Protein AF-A0A7Y4U8U6-F1 (afdb_monomer_lite)

Radius of gyration: 32.6 Å; chains: 1; bounding box: 96×76×87 Å

Sequence (491 aa):
QDPDRLPAEDYCRNRKKKLMEELLTRFGTLLQTTQEARGALRFVTHDEPARFAATVNDCLAAFTPWQTDCHVPEKFSPLETTLPAFSVERADSDAAHAVEIKRYHALLHPDCLARLLRALGYAPAAERLDIPRFYSAASNDKGDTDNDYPAESVSLTDRERAELLDYLHDREQRRKQTKATQLRFVAHGHELARLDLGQTAPVRFALREYAEFLEIRTATDDLLLATHQLRYDDEDRLLPEEAVIVLPNGDRLAFTTSPANTITVADAAPTAQSSWRQWFDWSVWFEAPRWQPVFALALLLLLAASFFYWLAQRTAPPRREIVYTASPTPTPQPSPTAAVTPTSPPKSSATPLISDDVIATNLRTRASDETASLTRGERADAVTLLAARKLYLDLSADAFTQSLRTQLVERLNTFTLTANPDEADIALKVNATSVAPNRLTLIARIVDANGKVIWPLTPRVSGRKYEGPTDKTLDQFSRELARDVQQLKQK

Secondary structure (DSSP, 8-state):
--GGGPPPHHHHHHHHHHHHHHHHHHHGGGB-EEEPTTS-EEEPBPS-GGGGHHHHHHHHHHHSPTT----S-TT--TTT---GGG---S--HHHHHHHHHHHHHHHHSHHHHHHHHHHTTPPPGGGG---BPB--TT----------------PPPHHHHHHHHHHHHHHHHHHHH---SEEEEEETTEEEEEEETT--PPEEEEPPTT--EEEEEETTT--EEEEEEPPB-TTSPBPP-EEEEE-TTS-EEEEEEETTTEEEEEE----TTSHHHHHT-THHHHT-TTSHHHHHHHHHHHHHHHHHHHHHHHTSPPPP----PPPPPPP---------------------------EEEEEE--TT-------S-S------TTT--EEEEEES-GGGHHHHHHHHHHH-TTSEEES-GGG-SEEEEEEEEEEETTEEEEEEEEEETTS-EEES-STTEEEEEEEEEHHHHHHHHHHHHHHHHHHHHH-

Foldseek 3Di:
DPPLPPFDPVVVVVVVVVVVVVVCVVQPPQWDWDQDPVRDIDTDFDPQLLVCVVVLLVVLQVPQDPPADLQADQPDAPVPDDRVLLDDPDPDPVSNVSNVSNVSNLCSNQSSVQSVCVNVVHDRCSVVDTHHGTDDPPPPDPDDDDPPDPPDPPDQDPVNVVVVVVVVVVLVVCQLPDPAQKKFKDFPNHTFDMDGVVDQDKDKGADDQPRQKIFIAGPPPRRTFDIDGFDADPVSFTDFDWDWDQGSPRWIWTWTQDRRNMIIIGGPDVPVPCPVPVVPPVVVVPPPVPCVVVVVVVVVVVVVVVVVVVVVVVPDDDDDDDDDDDDDDDDDDDDDDDDDDDDDDDDDDPPPPPVQDKDKDFAFADPGDLDDDDDDDDDDDFAAPLNWAEEEEAEDDDPCVVVLVVLLVVLVVRHDYDPDPVPGQKYWHWYWDAPDVQKIKIKIFIAGPSRHTNPPVDPRGRTMIMIHGPVNRSVVVSVVVSVSNVVVVVD

Structure (mmCIF, N/CA/C/O backbone):
data_AF-A0A7Y4U8U6-F1
#
_entry.id   AF-A0A7Y4U8U6-F1
#
loop_
_atom_site.group_PDB
_atom_site.id
_atom_site.type_symbol
_atom_site.label_atom_id
_atom_site.label_alt_id
_atom_site.label_comp_id
_atom_site.label_asym_id
_atom_site.label_entity_id
_atom_site.label_seq_id
_atom_site.pdbx_PDB_ins_code
_atom_site.Cartn_x
_atom_site.Cartn_y
_atom_site.Cartn_z
_atom_site.occupancy
_atom_site.B_iso_or_equiv
_atom_site.auth_seq_id
_atom_site.auth_comp_id
_atom_site.auth_asym_id
_atom_site.auth_atom_id
_atom_site.pdbx_PDB_model_num
ATOM 1 N N . GLN A 1 1 ? 4.789 11.327 -15.172 1.00 55.25 1 GLN A N 1
ATOM 2 C CA . GLN A 1 1 ? 6.064 11.834 -15.718 1.00 55.25 1 GLN A CA 1
ATOM 3 C C . GLN A 1 1 ? 6.498 13.004 -14.854 1.00 55.25 1 GLN A C 1
ATOM 5 O O . GLN A 1 1 ? 6.404 14.146 -15.272 1.00 55.25 1 GLN A O 1
ATOM 10 N N . ASP A 1 2 ? 6.886 12.710 -13.621 1.00 58.62 2 ASP A N 1
ATOM 11 C CA . ASP A 1 2 ? 7.429 13.713 -12.714 1.00 58.62 2 ASP A CA 1
ATOM 12 C C . ASP A 1 2 ? 8.926 13.392 -12.599 1.00 58.62 2 ASP A C 1
ATOM 14 O O . ASP A 1 2 ? 9.260 12.371 -11.989 1.00 58.62 2 ASP A O 1
ATOM 18 N N . PRO A 1 3 ? 9.808 14.117 -13.317 1.00 57.09 3 PRO A N 1
ATOM 19 C CA . PRO A 1 3 ? 11.238 13.810 -13.349 1.00 57.09 3 PRO A CA 1
ATOM 20 C C . PRO A 1 3 ? 11.869 13.912 -11.958 1.00 57.09 3 PRO A C 1
ATOM 22 O O . PRO A 1 3 ? 12.812 13.176 -11.671 1.00 57.09 3 PRO A O 1
ATOM 25 N N . ASP A 1 4 ? 11.286 14.728 -11.079 1.00 57.38 4 ASP A N 1
ATOM 26 C CA . ASP A 1 4 ? 11.725 14.902 -9.695 1.00 57.38 4 ASP A CA 1
ATOM 27 C C . ASP A 1 4 ? 11.280 13.735 -8.795 1.00 57.38 4 ASP A C 1
ATOM 29 O O . ASP A 1 4 ? 11.751 13.590 -7.668 1.00 57.38 4 ASP A O 1
ATOM 33 N N . ARG A 1 5 ? 10.413 12.849 -9.307 1.00 62.91 5 ARG A N 1
ATOM 34 C CA . ARG A 1 5 ? 9.894 11.660 -8.615 1.00 62.91 5 ARG A CA 1
ATOM 35 C C . ARG A 1 5 ? 10.480 10.348 -9.140 1.00 62.91 5 ARG A C 1
ATOM 37 O O . ARG A 1 5 ? 9.938 9.279 -8.855 1.00 62.91 5 ARG A O 1
ATOM 44 N N . LEU A 1 6 ? 11.555 10.390 -9.932 1.00 65.94 6 LEU A N 1
ATOM 45 C CA . LEU A 1 6 ? 12.243 9.167 -10.347 1.00 65.94 6 LEU A CA 1
ATOM 46 C C . LEU A 1 6 ? 12.869 8.502 -9.112 1.00 65.94 6 LEU A C 1
ATOM 48 O O . LEU A 1 6 ? 13.748 9.097 -8.487 1.00 65.94 6 LEU A O 1
ATOM 52 N N . PRO A 1 7 ? 12.450 7.276 -8.744 1.00 74.31 7 PRO A N 1
ATOM 53 C CA . PRO A 1 7 ? 13.079 6.586 -7.635 1.00 74.31 7 PRO A CA 1
ATOM 54 C C . PRO A 1 7 ? 14.560 6.373 -7.948 1.00 74.31 7 PRO A C 1
ATOM 56 O O . PRO A 1 7 ? 14.917 6.034 -9.080 1.00 74.31 7 PRO A O 1
ATOM 59 N N . ALA A 1 8 ? 15.419 6.521 -6.938 1.00 78.50 8 ALA A N 1
ATOM 60 C CA . ALA A 1 8 ? 16.832 6.183 -7.070 1.00 78.50 8 ALA A CA 1
ATOM 61 C C . ALA A 1 8 ? 16.996 4.748 -7.608 1.00 78.50 8 ALA A C 1
ATOM 63 O O . ALA A 1 8 ? 16.204 3.859 -7.290 1.00 78.50 8 ALA A O 1
ATOM 64 N N . GLU A 1 9 ? 18.047 4.482 -8.388 1.00 79.25 9 GLU A N 1
ATOM 65 C CA . GLU A 1 9 ? 18.273 3.147 -8.968 1.00 79.25 9 GLU A CA 1
ATOM 66 C C . GLU A 1 9 ? 18.293 2.044 -7.889 1.00 79.25 9 GLU A C 1
ATOM 68 O O . GLU A 1 9 ? 17.735 0.957 -8.071 1.00 79.25 9 GLU A O 1
ATOM 73 N N . ASP A 1 10 ? 18.859 2.357 -6.722 1.00 74.38 10 ASP A N 1
ATOM 74 C CA . ASP A 1 10 ? 18.882 1.472 -5.558 1.00 74.38 10 ASP A CA 1
ATOM 75 C C . ASP A 1 10 ? 17.481 1.151 -5.023 1.00 74.38 10 ASP A C 1
ATOM 77 O O . ASP A 1 10 ? 17.243 0.030 -4.569 1.00 74.38 10 ASP A O 1
ATOM 81 N N . TYR A 1 11 ? 16.527 2.084 -5.101 1.00 79.62 11 TYR A N 1
ATOM 82 C CA . TYR A 1 11 ? 15.133 1.819 -4.742 1.00 79.62 11 TYR A CA 1
ATOM 83 C C . TYR A 1 11 ? 14.537 0.755 -5.668 1.00 79.62 11 TYR A C 1
ATOM 85 O O . TYR A 1 11 ? 14.015 -0.252 -5.187 1.00 79.62 11 TYR A O 1
ATOM 93 N N . CYS A 1 12 ? 14.685 0.919 -6.986 1.00 79.06 12 CYS A N 1
ATOM 94 C CA . CYS A 1 12 ? 14.179 -0.037 -7.974 1.00 79.06 12 CYS A CA 1
ATOM 95 C C . CYS A 1 12 ? 14.802 -1.430 -7.788 1.00 79.06 12 CYS A C 1
ATOM 97 O O . CYS A 1 12 ? 14.097 -2.441 -7.815 1.00 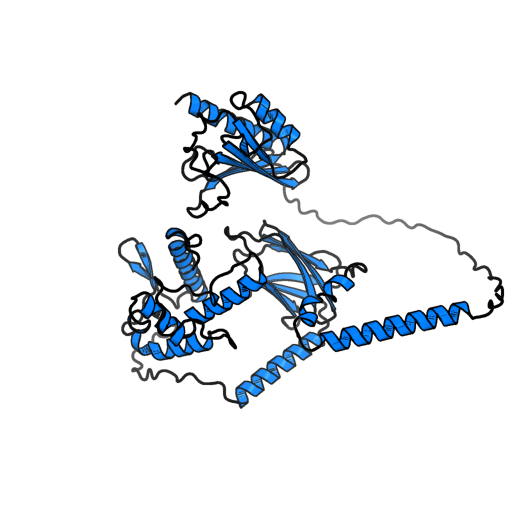79.06 12 CYS A O 1
ATOM 99 N N . ARG A 1 13 ? 16.116 -1.496 -7.530 1.00 81.25 13 ARG A N 1
ATOM 100 C CA . ARG A 1 13 ? 16.825 -2.754 -7.241 1.00 81.25 13 ARG A CA 1
ATOM 101 C C . ARG A 1 13 ? 16.319 -3.417 -5.960 1.00 81.25 13 ARG A C 1
ATOM 103 O O . ARG A 1 13 ? 16.053 -4.619 -5.962 1.00 81.25 13 ARG A O 1
ATOM 110 N N . ASN A 1 14 ? 16.141 -2.646 -4.888 1.00 78.88 14 ASN A N 1
ATOM 111 C CA . ASN A 1 14 ? 15.627 -3.155 -3.617 1.00 78.88 14 ASN A CA 1
ATOM 112 C C . ASN A 1 14 ? 14.173 -3.626 -3.732 1.00 78.88 14 ASN A C 1
ATOM 114 O O . ASN A 1 14 ? 13.843 -4.688 -3.210 1.00 78.88 14 ASN A O 1
ATOM 118 N N . ARG A 1 15 ? 13.312 -2.893 -4.451 1.00 85.25 15 ARG A N 1
ATOM 119 C CA . ARG A 1 15 ? 11.916 -3.298 -4.652 1.00 85.25 15 ARG A CA 1
ATOM 120 C C . ARG A 1 15 ? 11.816 -4.555 -5.512 1.00 85.25 15 ARG A C 1
ATOM 122 O O . ARG A 1 15 ? 11.056 -5.449 -5.158 1.00 85.25 15 ARG A O 1
ATOM 129 N N . LYS A 1 16 ? 12.636 -4.682 -6.564 1.00 88.25 16 LYS A N 1
ATOM 130 C CA . LYS A 1 16 ? 12.755 -5.929 -7.340 1.00 88.25 16 LYS A CA 1
ATOM 131 C C . LYS A 1 16 ? 13.181 -7.100 -6.451 1.00 88.25 16 LYS A C 1
ATOM 133 O O . LYS A 1 16 ? 12.588 -8.168 -6.540 1.00 88.25 16 LYS A O 1
ATOM 138 N N . LYS A 1 17 ? 14.185 -6.904 -5.589 1.00 88.12 17 LYS A N 1
ATOM 139 C CA . LYS A 1 17 ? 14.638 -7.934 -4.644 1.00 88.12 17 LYS A CA 1
ATOM 140 C C . LYS A 1 17 ? 13.516 -8.353 -3.682 1.00 88.12 17 LYS A C 1
ATOM 142 O O . LYS A 1 17 ? 13.257 -9.545 -3.571 1.00 88.12 17 LYS A O 1
ATOM 147 N N . LYS A 1 18 ? 12.826 -7.390 -3.060 1.00 87.12 18 LYS A N 1
ATOM 148 C CA . LYS A 1 18 ? 11.694 -7.637 -2.147 1.00 87.12 18 LYS A CA 1
ATOM 149 C C . LYS A 1 18 ? 10.566 -8.402 -2.852 1.00 87.12 18 LYS A C 1
ATOM 151 O O . LYS A 1 18 ? 10.117 -9.418 -2.342 1.00 87.12 18 LYS A O 1
ATOM 156 N N . LEU A 1 19 ? 10.208 -8.005 -4.077 1.00 88.94 19 LEU A N 1
ATOM 157 C CA . LEU A 1 19 ? 9.218 -8.721 -4.890 1.00 88.94 19 LEU A CA 1
ATOM 158 C C . LEU A 1 19 ? 9.637 -10.175 -5.167 1.00 88.94 19 LEU A C 1
ATOM 160 O O . LEU A 1 19 ? 8.817 -11.084 -5.092 1.00 88.94 19 LEU A O 1
ATOM 164 N N . MET A 1 20 ? 10.914 -10.421 -5.472 1.00 93.44 20 MET A N 1
ATOM 165 C CA . MET A 1 20 ? 11.409 -11.789 -5.658 1.00 93.44 20 MET A CA 1
ATOM 166 C C . MET A 1 20 ? 11.319 -12.623 -4.373 1.00 93.44 20 MET A C 1
ATOM 168 O O . MET A 1 20 ? 10.937 -13.788 -4.440 1.00 93.44 20 MET A O 1
ATOM 172 N N . GLU A 1 21 ? 11.645 -12.044 -3.215 1.00 90.06 21 GLU A N 1
ATOM 173 C CA . GLU A 1 21 ? 11.523 -12.703 -1.906 1.00 90.06 21 GLU A CA 1
ATOM 174 C C . GLU A 1 21 ? 10.059 -13.019 -1.560 1.00 90.06 21 GLU A C 1
ATOM 176 O O . GLU A 1 21 ? 9.760 -14.124 -1.105 1.00 90.06 21 GLU A O 1
ATOM 181 N N . GLU A 1 22 ? 9.135 -12.095 -1.837 1.00 87.44 22 GLU A N 1
ATOM 182 C CA . GLU A 1 22 ? 7.688 -12.282 -1.666 1.00 87.44 22 GLU A CA 1
ATOM 183 C C . GLU A 1 22 ? 7.164 -13.423 -2.555 1.00 87.44 22 GLU A C 1
ATOM 185 O O . GLU A 1 22 ? 6.436 -14.299 -2.081 1.00 87.44 22 GLU A O 1
ATOM 190 N N . LEU A 1 23 ? 7.587 -13.476 -3.823 1.00 91.88 23 LEU A N 1
ATOM 191 C CA . LEU A 1 23 ? 7.226 -14.555 -4.748 1.00 91.88 23 LEU A CA 1
ATOM 192 C C . LEU A 1 23 ? 7.789 -15.911 -4.300 1.00 91.88 23 LEU A C 1
ATOM 194 O O . LEU A 1 23 ? 7.057 -16.900 -4.293 1.00 91.88 23 LEU A O 1
ATOM 198 N N . LEU A 1 24 ? 9.054 -15.972 -3.876 1.00 92.62 24 LEU A N 1
ATOM 199 C CA . LEU A 1 24 ? 9.652 -17.201 -3.340 1.00 92.62 24 LEU A CA 1
ATOM 200 C C . LEU A 1 24 ? 8.964 -17.665 -2.057 1.00 92.62 24 LEU A C 1
ATOM 202 O O . LEU A 1 24 ? 8.748 -18.857 -1.874 1.00 92.62 24 LEU A O 1
ATOM 206 N N . THR A 1 25 ? 8.577 -16.733 -1.190 1.00 90.00 25 THR A N 1
ATOM 207 C CA . THR A 1 25 ? 7.836 -17.048 0.037 1.00 90.00 25 THR A CA 1
ATOM 208 C C . THR A 1 25 ? 6.454 -17.608 -0.291 1.00 90.00 25 THR A C 1
ATOM 210 O O . THR A 1 25 ? 6.035 -18.603 0.296 1.00 90.00 25 THR A O 1
ATOM 213 N N . ARG A 1 26 ? 5.753 -16.998 -1.255 1.00 89.06 26 ARG A N 1
ATOM 214 C CA . ARG A 1 26 ? 4.395 -17.392 -1.648 1.00 89.06 26 ARG A CA 1
ATOM 215 C C . ARG A 1 26 ? 4.349 -18.742 -2.357 1.00 89.06 26 ARG A C 1
ATOM 217 O O . ARG A 1 26 ? 3.467 -19.545 -2.071 1.00 89.06 26 ARG A O 1
ATOM 224 N N . PHE A 1 27 ? 5.253 -18.969 -3.305 1.00 90.69 27 PHE A N 1
ATOM 225 C CA . PHE A 1 27 ? 5.240 -20.166 -4.151 1.00 90.69 27 PHE A CA 1
ATOM 226 C C . PHE A 1 27 ? 6.188 -21.264 -3.655 1.00 90.69 27 PHE A C 1
ATOM 228 O O . PHE A 1 27 ? 6.123 -22.395 -4.136 1.00 90.69 27 PHE A O 1
ATOM 235 N N . GLY A 1 28 ? 7.032 -20.967 -2.666 1.00 92.06 28 GLY A N 1
ATOM 236 C CA . GLY A 1 28 ? 7.903 -21.931 -2.009 1.00 92.06 28 GLY A CA 1
ATOM 237 C C . GLY A 1 28 ? 8.799 -22.668 -2.999 1.00 92.06 28 GLY A C 1
ATOM 238 O O . GLY A 1 28 ? 9.486 -22.067 -3.821 1.00 92.06 28 GLY A O 1
ATOM 239 N N . THR A 1 29 ? 8.762 -23.998 -2.933 1.00 91.94 29 THR A N 1
ATOM 240 C CA . THR A 1 29 ? 9.569 -24.890 -3.777 1.00 91.94 29 THR A CA 1
ATOM 241 C C . THR A 1 29 ? 9.103 -24.968 -5.229 1.00 91.94 29 THR A C 1
ATOM 243 O O . THR A 1 29 ? 9.791 -25.587 -6.039 1.00 91.94 29 THR A O 1
ATOM 246 N N . LEU A 1 30 ? 7.965 -24.351 -5.573 1.00 92.94 30 LEU A N 1
ATOM 247 C CA . LEU A 1 30 ? 7.482 -24.323 -6.951 1.00 92.94 30 LEU A CA 1
ATOM 248 C C . LEU A 1 30 ? 8.332 -23.410 -7.835 1.00 92.94 30 LEU A C 1
ATOM 250 O O . LEU A 1 30 ? 8.375 -23.621 -9.040 1.00 92.94 30 LEU A O 1
ATOM 254 N N . LEU A 1 31 ? 9.015 -22.416 -7.266 1.00 95.56 31 LEU A N 1
ATOM 255 C CA . LEU A 1 31 ? 9.917 -21.537 -8.003 1.00 95.56 31 LEU A CA 1
ATOM 256 C C . LEU A 1 31 ? 11.370 -21.876 -7.683 1.00 95.56 31 LEU A C 1
ATOM 258 O O . LEU A 1 31 ? 11.738 -22.121 -6.536 1.00 95.56 31 LEU A O 1
ATOM 262 N N . GLN A 1 32 ? 12.215 -21.830 -8.707 1.00 95.00 32 GLN A N 1
ATOM 263 C CA . GLN A 1 32 ? 13.660 -21.963 -8.561 1.00 95.00 32 GLN A CA 1
ATOM 264 C C . GLN A 1 32 ? 14.352 -20.671 -8.974 1.00 95.00 32 GLN A C 1
ATOM 266 O O . GLN A 1 32 ? 13.882 -19.949 -9.858 1.00 95.00 32 GLN A O 1
ATOM 271 N N . THR A 1 33 ? 15.488 -20.390 -8.339 1.00 96.56 33 THR A N 1
ATOM 272 C CA . THR A 1 33 ? 16.353 -19.274 -8.716 1.00 96.56 33 THR A CA 1
ATOM 273 C C . THR A 1 33 ? 17.731 -19.747 -9.130 1.00 96.56 33 THR A C 1
ATOM 275 O O . THR A 1 33 ? 18.243 -20.754 -8.644 1.00 96.56 33 THR A O 1
ATOM 278 N N . THR A 1 34 ? 18.341 -18.990 -10.030 1.00 96.31 34 THR A N 1
ATOM 279 C CA . THR A 1 34 ? 19.748 -19.094 -10.396 1.00 96.31 34 THR A CA 1
ATOM 280 C C . THR A 1 34 ? 20.456 -17.811 -9.997 1.00 96.31 34 THR A C 1
ATOM 282 O O . THR A 1 34 ? 19.878 -16.721 -9.986 1.00 96.31 34 THR A O 1
ATOM 285 N N . GLN A 1 35 ? 21.725 -17.945 -9.627 1.00 95.38 35 GLN A N 1
ATOM 286 C CA . GLN A 1 35 ? 22.580 -16.807 -9.332 1.00 95.38 35 GLN A CA 1
ATOM 287 C C . GLN A 1 35 ? 23.427 -16.494 -10.568 1.00 95.38 35 GLN A C 1
ATOM 289 O O . GLN A 1 35 ? 24.235 -17.314 -10.998 1.00 95.38 35 GLN A O 1
ATOM 294 N N . GLU A 1 36 ? 23.236 -15.315 -11.153 1.00 92.19 36 GLU A N 1
ATOM 295 C CA . GLU A 1 36 ? 24.021 -14.854 -12.297 1.00 92.19 36 GLU A CA 1
ATOM 296 C C . GLU A 1 36 ? 25.408 -14.341 -11.881 1.00 92.19 36 GLU A C 1
ATOM 298 O O . GLU A 1 36 ? 25.703 -14.101 -10.702 1.00 92.19 36 GLU A O 1
ATOM 303 N N . ALA A 1 37 ? 26.264 -14.095 -12.880 1.00 82.00 37 ALA A N 1
ATOM 304 C CA . ALA A 1 37 ? 27.509 -13.364 -12.689 1.00 82.00 37 ALA A CA 1
ATOM 305 C C . ALA A 1 37 ? 27.222 -12.026 -11.978 1.00 82.00 37 ALA A C 1
ATOM 307 O O . ALA A 1 37 ? 26.373 -11.255 -12.420 1.00 82.00 37 ALA A O 1
ATOM 308 N N . ARG A 1 38 ? 27.957 -11.748 -10.889 1.00 87.56 38 ARG A N 1
ATOM 309 C CA . ARG A 1 38 ? 27.750 -10.638 -9.921 1.00 87.56 38 ARG A CA 1
ATOM 310 C C . ARG A 1 38 ? 26.724 -10.897 -8.812 1.00 87.56 38 ARG A C 1
ATOM 312 O O . ARG A 1 38 ? 26.396 -9.977 -8.069 1.00 87.56 38 ARG A O 1
ATOM 319 N N . GLY A 1 39 ? 26.258 -12.132 -8.651 1.00 87.19 39 GLY A N 1
ATOM 320 C CA . GLY A 1 39 ? 25.482 -12.539 -7.481 1.00 87.19 39 GLY A CA 1
ATOM 321 C C . GLY A 1 39 ? 23.999 -12.164 -7.527 1.00 87.19 39 GLY A C 1
ATOM 322 O O . GLY A 1 39 ? 23.311 -12.343 -6.523 1.00 87.19 39 GLY A O 1
ATOM 323 N N . ALA A 1 40 ? 23.506 -11.657 -8.661 1.00 87.25 40 ALA A N 1
ATOM 324 C CA . ALA A 1 40 ? 22.099 -11.320 -8.842 1.00 87.25 40 ALA A CA 1
ATOM 325 C C . ALA A 1 40 ? 21.255 -12.597 -8.952 1.00 87.25 40 ALA A C 1
ATOM 327 O O . ALA A 1 40 ? 21.557 -13.470 -9.763 1.00 87.25 40 ALA A O 1
ATOM 328 N N . LEU A 1 41 ? 20.197 -12.696 -8.148 1.00 92.44 41 LEU A N 1
ATOM 329 C CA . LEU A 1 41 ? 19.231 -13.787 -8.247 1.00 92.44 41 LEU A CA 1
ATOM 330 C C . LEU A 1 41 ? 18.264 -13.517 -9.404 1.00 92.44 41 LEU A C 1
ATOM 332 O O . LEU A 1 41 ? 17.753 -12.403 -9.544 1.00 92.44 41 LEU A O 1
ATOM 336 N N . ARG A 1 42 ? 17.983 -14.544 -10.205 1.00 94.50 42 ARG A N 1
ATOM 337 C CA . ARG A 1 42 ? 16.906 -14.566 -11.203 1.00 94.50 42 ARG A CA 1
ATOM 338 C C . ARG A 1 42 ? 16.088 -15.834 -11.059 1.00 94.50 42 ARG A C 1
ATOM 340 O O . ARG A 1 42 ? 16.591 -16.827 -10.549 1.00 94.50 42 ARG A O 1
ATOM 347 N N . PHE A 1 43 ? 14.835 -15.802 -11.497 1.00 96.38 43 PHE A N 1
ATOM 348 C CA . PHE A 1 43 ? 14.059 -17.029 -11.634 1.00 96.38 43 PHE A CA 1
ATOM 349 C C . PHE A 1 43 ? 14.584 -17.849 -12.809 1.00 96.38 43 PHE A C 1
ATOM 351 O O . PHE A 1 43 ? 15.003 -17.281 -13.816 1.00 96.38 43 PHE A O 1
ATOM 358 N N . VAL A 1 44 ? 14.539 -19.174 -12.684 1.00 96.19 44 VAL A N 1
ATOM 359 C CA . VAL A 1 44 ? 14.689 -20.049 -13.850 1.00 96.19 44 VAL A CA 1
ATOM 360 C C . VAL A 1 44 ? 13.474 -19.832 -14.744 1.00 96.19 44 VAL A C 1
ATOM 362 O O . VAL A 1 44 ? 12.343 -19.951 -14.274 1.00 96.19 44 VAL A O 1
ATOM 365 N N . THR A 1 45 ? 13.697 -19.475 -16.004 1.00 95.81 45 THR A N 1
ATOM 366 C CA . THR A 1 45 ? 12.636 -19.195 -16.975 1.00 95.81 45 THR A CA 1
ATOM 367 C C . THR A 1 45 ? 12.405 -20.379 -17.913 1.00 95.81 45 THR A C 1
ATOM 369 O O . THR A 1 45 ? 13.182 -21.334 -17.938 1.00 95.81 45 THR A O 1
ATOM 372 N N . HIS A 1 46 ? 11.299 -20.351 -18.656 1.00 94.19 46 HIS A N 1
ATOM 373 C CA . HIS A 1 46 ? 11.077 -21.271 -19.775 1.00 94.19 46 HIS A CA 1
ATOM 374 C C . HIS A 1 46 ? 12.032 -20.974 -20.945 1.00 94.19 46 HIS A C 1
ATOM 376 O O . HIS A 1 46 ? 12.351 -19.812 -21.183 1.00 94.19 46 HIS A O 1
ATOM 382 N N . ASP A 1 47 ? 12.422 -22.007 -21.702 1.00 93.00 47 ASP A N 1
ATOM 383 C CA . ASP A 1 47 ? 13.312 -21.869 -22.870 1.00 93.00 47 ASP A CA 1
ATOM 384 C C . ASP A 1 47 ? 12.634 -21.137 -24.045 1.00 93.00 47 ASP A C 1
ATOM 386 O O . ASP A 1 47 ? 13.279 -20.405 -24.792 1.00 93.00 47 ASP A O 1
ATOM 390 N N . GLU A 1 48 ? 11.311 -21.285 -24.173 1.00 92.12 48 GLU A N 1
ATOM 391 C CA . GLU A 1 48 ? 10.494 -20.662 -25.220 1.00 92.12 48 GLU A CA 1
ATOM 392 C C . GLU A 1 48 ? 9.378 -19.793 -24.611 1.00 92.12 48 GLU A C 1
ATOM 394 O O . GLU A 1 48 ? 8.192 -20.117 -24.721 1.00 92.12 48 GLU A O 1
ATOM 399 N N . PRO A 1 49 ? 9.706 -18.675 -23.941 1.00 92.00 49 PRO A N 1
ATOM 400 C CA . PRO A 1 49 ? 8.705 -17.874 -23.240 1.00 92.00 49 PRO A CA 1
ATOM 401 C C . PRO A 1 49 ? 7.697 -17.221 -24.199 1.00 92.00 49 PRO A C 1
ATOM 403 O O . PRO A 1 49 ? 6.549 -16.985 -23.824 1.00 92.00 49 PRO A O 1
ATOM 406 N N . ALA A 1 50 ? 8.087 -16.993 -25.459 1.00 91.00 50 ALA A N 1
ATOM 407 C CA . ALA A 1 50 ? 7.241 -16.400 -26.492 1.00 91.00 50 ALA A CA 1
ATOM 408 C C . ALA A 1 50 ? 5.946 -17.193 -26.751 1.00 91.00 50 ALA A C 1
ATOM 410 O O . ALA A 1 50 ? 4.931 -16.590 -27.102 1.00 91.00 50 ALA A O 1
ATOM 411 N N . ARG A 1 51 ? 5.938 -18.516 -26.518 1.00 90.31 51 ARG A N 1
ATOM 412 C CA . ARG A 1 51 ? 4.738 -19.359 -26.689 1.00 90.31 51 ARG A CA 1
ATOM 413 C C . ARG A 1 51 ? 3.585 -18.951 -25.766 1.00 90.31 51 ARG A C 1
ATOM 415 O O . ARG A 1 51 ? 2.426 -19.193 -26.075 1.00 90.31 51 ARG A O 1
ATOM 422 N N . PHE A 1 52 ? 3.902 -18.291 -24.654 1.00 91.88 52 PHE A N 1
ATOM 423 C CA . PHE A 1 52 ? 2.935 -17.818 -23.668 1.00 91.88 52 PHE A CA 1
ATOM 424 C C . PHE A 1 52 ? 2.523 -16.355 -23.877 1.00 91.88 52 PHE A C 1
ATOM 426 O O . PHE A 1 52 ? 1.756 -15.827 -23.076 1.00 91.88 52 PHE A O 1
ATOM 433 N N . ALA A 1 53 ? 3.020 -15.667 -24.912 1.00 92.00 53 ALA A N 1
ATOM 434 C CA . ALA A 1 53 ? 2.757 -14.240 -25.103 1.00 92.00 53 ALA A CA 1
ATOM 435 C C . ALA A 1 53 ? 1.254 -13.924 -25.205 1.00 92.00 53 ALA A C 1
ATOM 437 O O . ALA A 1 53 ? 0.800 -12.938 -24.627 1.00 92.00 53 ALA A O 1
ATOM 438 N N . ALA A 1 54 ? 0.480 -14.783 -25.878 1.00 90.75 54 ALA A N 1
ATOM 439 C CA . ALA A 1 54 ? -0.976 -14.657 -25.950 1.00 90.75 54 ALA A CA 1
ATOM 440 C C . ALA A 1 54 ? -1.618 -14.767 -24.558 1.00 90.75 54 ALA A C 1
ATOM 442 O O . ALA A 1 54 ? -2.313 -13.852 -24.134 1.00 90.75 54 ALA A O 1
ATOM 443 N N . THR A 1 55 ? -1.288 -15.815 -23.797 1.00 90.38 55 THR A N 1
ATOM 444 C CA . THR A 1 55 ? -1.783 -16.010 -22.425 1.00 90.38 55 THR A CA 1
ATOM 445 C C . THR A 1 55 ? -1.403 -14.855 -21.500 1.00 90.38 55 THR A C 1
ATOM 447 O O . THR A 1 55 ? -2.202 -14.430 -20.673 1.00 90.38 55 THR A O 1
ATOM 450 N N . VAL A 1 56 ? -0.189 -14.316 -21.629 1.00 92.19 56 VAL A N 1
ATOM 451 C CA . VAL A 1 56 ? 0.244 -13.157 -20.841 1.00 92.19 56 VAL A CA 1
ATOM 452 C C . VAL A 1 56 ? -0.571 -11.922 -21.201 1.00 92.19 56 VAL A C 1
ATOM 454 O O . VAL A 1 56 ? -0.999 -11.217 -20.292 1.00 92.19 56 VAL A O 1
ATOM 457 N N . ASN A 1 57 ? -0.838 -11.678 -22.485 1.00 93.75 57 ASN A N 1
ATOM 458 C CA . ASN A 1 57 ? -1.709 -10.582 -22.906 1.00 93.75 57 ASN A CA 1
ATOM 459 C C . ASN A 1 57 ? -3.140 -10.756 -22.384 1.00 93.75 57 ASN A C 1
ATOM 461 O O . ASN A 1 57 ? -3.712 -9.781 -21.905 1.00 93.75 57 ASN A O 1
ATOM 465 N N . ASP A 1 58 ? -3.686 -11.974 -22.408 1.00 91.25 58 ASP A N 1
ATOM 466 C CA . ASP A 1 58 ? -5.010 -12.276 -21.852 1.00 91.25 58 ASP A CA 1
ATOM 467 C C . ASP A 1 58 ? -5.055 -11.998 -20.343 1.00 91.25 58 ASP A C 1
ATOM 469 O O . ASP A 1 58 ? -5.969 -11.335 -19.855 1.00 91.25 58 ASP A O 1
ATOM 473 N N . CYS A 1 59 ? -4.035 -12.437 -19.598 1.00 92.06 59 CYS A N 1
ATOM 474 C CA . CYS A 1 59 ? -3.903 -12.150 -18.170 1.00 92.06 59 CYS A CA 1
ATOM 475 C C . CYS A 1 59 ? -3.798 -10.642 -17.906 1.00 92.06 59 CYS A C 1
ATOM 477 O O . CYS A 1 59 ? -4.493 -10.113 -17.043 1.00 92.06 59 CYS A O 1
ATOM 479 N N . LEU A 1 60 ? -2.945 -9.939 -18.649 1.00 93.75 60 LEU A N 1
ATOM 480 C CA . LEU A 1 60 ? -2.758 -8.494 -18.539 1.00 93.75 60 LEU A CA 1
ATOM 481 C C . LEU A 1 60 ? -4.062 -7.729 -18.832 1.00 93.75 60 LEU A C 1
ATOM 483 O O . LEU A 1 60 ? -4.452 -6.849 -18.062 1.00 93.75 60 LEU A O 1
ATOM 487 N N . ALA A 1 61 ? -4.795 -8.130 -19.873 1.00 93.50 61 ALA A N 1
ATOM 488 C CA . ALA A 1 61 ? -6.118 -7.600 -20.182 1.00 93.50 61 ALA A CA 1
ATOM 489 C C . ALA A 1 61 ? -7.125 -7.880 -19.054 1.00 93.50 61 ALA A C 1
ATOM 491 O O . ALA A 1 61 ? -7.850 -6.974 -18.648 1.00 93.50 61 ALA A O 1
ATOM 492 N N . ALA A 1 62 ? -7.130 -9.091 -18.488 1.00 90.44 62 ALA A N 1
ATOM 493 C CA . ALA A 1 62 ? -8.005 -9.455 -17.374 1.00 90.44 62 ALA A CA 1
ATOM 494 C C . ALA A 1 62 ? -7.699 -8.674 -16.081 1.00 90.44 62 ALA A C 1
ATOM 496 O O . ALA A 1 62 ? -8.615 -8.367 -15.321 1.00 90.44 62 ALA A O 1
ATOM 497 N N . PHE A 1 63 ? -6.430 -8.330 -15.835 1.00 93.31 63 PHE A N 1
ATOM 498 C CA . PHE A 1 63 ? -6.010 -7.501 -14.698 1.00 93.31 63 PHE A CA 1
ATOM 499 C C . PHE A 1 63 ? -6.094 -5.993 -14.967 1.00 93.31 63 PHE A C 1
ATOM 501 O O . PHE A 1 63 ? -5.888 -5.199 -14.047 1.00 93.31 63 PHE A O 1
ATOM 508 N N . THR A 1 64 ? -6.398 -5.575 -16.197 1.00 95.06 64 THR A N 1
ATOM 509 C CA . THR A 1 64 ? -6.567 -4.156 -16.517 1.00 95.06 64 THR A CA 1
ATOM 510 C C . THR A 1 64 ? -7.768 -3.602 -15.739 1.00 95.06 64 THR A C 1
ATOM 512 O O . THR A 1 64 ? -8.846 -4.198 -15.792 1.00 95.06 64 THR A O 1
ATOM 515 N N . PRO A 1 65 ? -7.631 -2.465 -15.026 1.00 93.88 65 PRO A N 1
ATOM 516 C CA . PRO A 1 65 ? -8.747 -1.862 -14.306 1.00 93.88 65 PRO A CA 1
ATOM 517 C C . PRO A 1 65 ? -9.958 -1.646 -15.223 1.00 93.88 65 PRO A C 1
ATOM 519 O O . PRO A 1 65 ? -9.830 -1.077 -16.308 1.00 93.88 65 PRO A O 1
ATOM 522 N N . TRP A 1 66 ? -11.147 -2.081 -14.802 1.00 91.56 66 TRP A N 1
ATOM 523 C CA . TRP A 1 66 ? -12.358 -1.907 -15.608 1.00 91.56 66 TRP A CA 1
ATOM 524 C C . TRP A 1 66 ? -12.696 -0.425 -15.811 1.00 91.56 66 TRP A C 1
ATOM 526 O O . TRP A 1 66 ? -12.304 0.423 -15.012 1.00 91.56 66 TRP A O 1
ATOM 536 N N . GLN A 1 67 ? -13.478 -0.115 -16.852 1.00 91.75 67 GLN A N 1
ATOM 537 C CA . GLN A 1 67 ? -14.023 1.233 -17.109 1.00 91.75 67 GLN A CA 1
ATOM 538 C C . GLN A 1 67 ? -12.970 2.357 -17.108 1.00 91.75 67 GLN A C 1
ATOM 540 O O . GLN A 1 67 ? -13.264 3.495 -16.749 1.00 91.75 67 GLN A O 1
ATOM 545 N N . THR A 1 68 ? -11.737 2.041 -17.496 1.00 95.31 68 THR A N 1
ATOM 546 C CA . THR A 1 68 ? -10.669 3.028 -17.642 1.00 95.31 68 THR A CA 1
ATOM 547 C C . THR A 1 68 ? -10.341 3.223 -19.114 1.00 95.31 68 THR A C 1
ATOM 549 O O . THR A 1 68 ? -10.281 2.262 -19.882 1.00 95.31 68 THR A O 1
ATOM 552 N N . ASP A 1 69 ? -10.150 4.479 -19.509 1.00 96.75 69 ASP A N 1
ATOM 553 C CA . ASP A 1 69 ? -9.872 4.840 -20.894 1.00 96.75 69 ASP A CA 1
ATOM 554 C C . ASP A 1 69 ? -8.389 4.654 -21.244 1.00 96.75 69 ASP A C 1
ATOM 556 O O . ASP A 1 69 ? -7.485 4.886 -20.431 1.00 96.75 69 ASP A O 1
ATOM 560 N N . CYS A 1 70 ? -8.118 4.327 -22.509 1.00 97.38 70 CYS A N 1
ATOM 561 C CA . CYS A 1 70 ? -6.758 4.248 -23.033 1.00 97.38 70 CYS A CA 1
ATOM 562 C C . CYS A 1 70 ? -6.148 5.649 -23.203 1.00 97.38 70 CYS A C 1
ATOM 564 O O . CYS A 1 70 ? -6.252 6.271 -24.260 1.00 97.38 70 CYS A O 1
ATOM 566 N N . HIS A 1 71 ? -5.449 6.137 -22.179 1.00 96.75 71 HIS A N 1
ATOM 567 C CA . HIS A 1 71 ? -4.839 7.472 -22.188 1.00 96.75 71 HIS A CA 1
ATOM 568 C C . HIS A 1 71 ? -3.480 7.573 -22.903 1.00 96.75 71 HIS A C 1
ATOM 570 O O . HIS A 1 71 ? -2.918 8.664 -22.964 1.00 96.75 71 HIS A O 1
ATOM 576 N N . VAL A 1 72 ? -2.940 6.473 -23.445 1.00 96.81 72 VAL A N 1
ATOM 577 C CA . VAL A 1 72 ? -1.689 6.479 -24.228 1.00 96.81 72 VAL A CA 1
ATOM 578 C C . VAL A 1 72 ? -2.013 6.647 -25.722 1.00 96.81 72 VAL A C 1
ATOM 580 O O . VAL A 1 72 ? -2.552 5.708 -26.329 1.00 96.81 72 VAL A O 1
ATOM 583 N N . PRO A 1 73 ? -1.683 7.796 -26.347 1.00 96.62 73 PRO A N 1
ATOM 584 C CA . PRO A 1 73 ? -1.911 8.016 -27.772 1.00 96.62 73 PRO A CA 1
ATOM 585 C C . PRO A 1 73 ? -1.125 7.033 -28.643 1.00 96.62 73 PRO A C 1
ATOM 587 O O . PRO A 1 73 ? -0.050 6.568 -28.270 1.00 96.62 73 PRO A O 1
ATOM 590 N N . GLU A 1 74 ? -1.625 6.754 -29.846 1.00 95.69 74 GLU A N 1
ATOM 591 C CA . GLU A 1 74 ? -0.963 5.841 -30.790 1.00 95.69 74 GLU A CA 1
ATOM 592 C C . GLU A 1 74 ? 0.429 6.333 -31.228 1.00 95.69 74 GLU A C 1
ATOM 594 O O . GLU A 1 74 ? 1.350 5.535 -31.399 1.00 95.69 74 GLU A O 1
ATOM 599 N N . LYS A 1 75 ? 0.588 7.655 -31.363 1.00 94.12 75 LYS A N 1
ATOM 600 C CA . LYS A 1 75 ? 1.835 8.336 -31.747 1.00 94.12 75 LYS A CA 1
ATOM 601 C C . LYS A 1 75 ? 2.429 9.120 -30.577 1.00 94.12 75 LYS A C 1
ATOM 603 O O . LYS A 1 75 ? 2.764 10.292 -30.709 1.00 94.12 75 LYS A O 1
ATOM 608 N N . PHE A 1 76 ? 2.483 8.497 -29.406 1.00 94.75 76 PHE A N 1
ATOM 609 C CA . PHE A 1 76 ? 3.108 9.102 -28.236 1.00 94.75 76 PHE A CA 1
ATOM 610 C C . PHE A 1 76 ? 4.627 9.244 -28.435 1.00 94.75 76 PHE A C 1
ATOM 612 O O . PHE A 1 76 ? 5.291 8.285 -28.823 1.00 94.75 76 PHE A O 1
ATOM 619 N N . SER A 1 77 ? 5.169 10.429 -28.142 1.00 93.62 77 SER A N 1
ATOM 620 C CA . SER A 1 77 ? 6.609 10.698 -28.082 1.00 93.62 77 SER A CA 1
ATOM 621 C C . SER A 1 77 ? 6.953 11.231 -26.688 1.00 93.62 77 SER A C 1
ATOM 623 O O . SER A 1 77 ? 6.489 12.319 -26.335 1.00 93.62 77 SER A O 1
ATOM 625 N N . PRO A 1 78 ? 7.759 10.515 -25.881 1.00 90.19 78 PRO A N 1
ATOM 626 C CA . PRO A 1 78 ? 8.067 10.924 -24.512 1.00 90.19 78 PRO A CA 1
ATOM 627 C C . PRO A 1 78 ? 8.933 12.190 -24.445 1.00 90.19 78 PRO A C 1
ATOM 629 O O . PRO A 1 78 ? 9.014 12.801 -23.384 1.00 90.19 78 PRO A O 1
ATOM 632 N N . LEU A 1 79 ? 9.577 12.573 -25.556 1.00 89.19 79 LEU A N 1
ATOM 633 C CA . LEU A 1 79 ? 10.405 13.778 -25.660 1.00 89.19 79 LEU A CA 1
ATOM 634 C C . LEU A 1 79 ? 9.597 15.030 -26.023 1.00 89.19 79 LEU A C 1
ATOM 636 O O . LEU A 1 79 ? 10.008 16.137 -25.690 1.00 89.19 79 LEU A O 1
ATOM 640 N N . GLU A 1 80 ? 8.468 14.865 -26.713 1.00 91.44 80 GLU A N 1
ATOM 641 C CA . GLU A 1 80 ? 7.691 15.984 -27.269 1.00 91.44 80 GLU A CA 1
ATOM 642 C C . GLU A 1 80 ? 6.358 16.190 -26.550 1.00 91.44 80 GLU A C 1
ATOM 644 O O . GLU A 1 80 ? 5.802 17.284 -26.562 1.00 91.44 80 GLU A O 1
ATOM 649 N N . THR A 1 81 ? 5.811 15.131 -25.953 1.00 90.62 81 THR A N 1
ATOM 650 C CA . THR A 1 81 ? 4.456 15.116 -25.405 1.00 90.62 81 THR A CA 1
ATOM 651 C C . THR A 1 81 ? 4.486 14.687 -23.945 1.00 90.62 81 THR A C 1
ATOM 653 O O . THR A 1 81 ? 5.018 13.632 -23.595 1.00 90.62 81 THR A O 1
ATOM 656 N N . THR A 1 82 ? 3.870 15.486 -23.079 1.00 91.00 82 THR A N 1
ATOM 657 C CA . THR A 1 82 ? 3.499 15.042 -21.734 1.00 91.00 82 THR A CA 1
ATOM 658 C C . THR A 1 82 ? 2.158 14.321 -21.798 1.00 91.00 82 THR A C 1
ATOM 660 O O . THR A 1 82 ? 1.355 14.571 -22.693 1.00 91.00 82 THR A O 1
ATOM 663 N N . LEU A 1 83 ? 1.905 13.400 -20.869 1.00 93.62 83 LEU A N 1
ATOM 664 C CA . LEU A 1 83 ? 0.607 12.736 -20.728 1.00 93.62 83 LEU A CA 1
ATOM 665 C C . LEU A 1 83 ? -0.133 13.354 -19.534 1.00 93.62 83 LEU A C 1
ATOM 667 O O . LEU A 1 83 ? 0.078 12.892 -18.410 1.00 93.62 83 LEU A O 1
ATOM 671 N N . PRO A 1 84 ? -1.000 14.375 -19.734 1.00 91.94 84 PRO A N 1
ATOM 672 C CA . PRO A 1 84 ? -1.653 15.082 -18.629 1.00 91.94 84 PRO A CA 1
ATOM 673 C C . PRO A 1 84 ? -2.464 14.144 -17.737 1.00 91.94 84 PRO A C 1
ATOM 675 O O . PRO A 1 84 ? -2.475 14.292 -16.522 1.00 91.94 84 PRO A O 1
ATOM 678 N N . ALA A 1 85 ? -3.064 13.107 -18.330 1.00 93.19 85 ALA A N 1
ATOM 679 C CA . ALA A 1 85 ? -3.817 12.080 -17.617 1.00 93.19 85 ALA A CA 1
ATOM 680 C C . ALA A 1 85 ? -2.991 11.310 -16.567 1.00 93.19 85 ALA A C 1
ATOM 682 O O . ALA A 1 85 ? -3.575 10.666 -15.697 1.00 93.19 85 ALA A O 1
ATOM 683 N N . PHE A 1 86 ? -1.656 11.358 -16.651 1.00 92.81 86 PHE A N 1
ATOM 684 C CA . PHE A 1 86 ? -0.729 10.687 -15.737 1.00 92.81 86 PHE A CA 1
ATOM 685 C C . PHE A 1 86 ? -0.003 11.653 -14.792 1.00 92.81 86 PHE A C 1
ATOM 687 O O . PHE A 1 86 ? 0.909 11.224 -14.073 1.00 92.81 86 PHE A O 1
ATOM 694 N N . SER A 1 87 ? -0.370 12.932 -14.791 1.00 89.50 87 SER A N 1
ATOM 695 C CA . SER A 1 87 ? 0.208 13.965 -13.933 1.00 89.50 87 SER A CA 1
ATOM 696 C C . SER A 1 87 ? -0.782 14.362 -12.843 1.00 89.50 87 SER A C 1
ATOM 698 O O . SER A 1 87 ? -1.984 14.436 -13.076 1.00 89.50 87 SER A O 1
ATOM 700 N N . VAL A 1 88 ? -0.268 14.599 -11.637 1.00 87.44 88 VAL A N 1
ATOM 701 C CA . VAL A 1 88 ? -1.055 15.073 -10.495 1.00 87.44 88 VAL A CA 1
ATOM 702 C C . VAL A 1 88 ? -0.705 16.546 -10.308 1.00 87.44 88 VAL A C 1
ATOM 704 O O . VAL A 1 88 ? 0.396 16.859 -9.872 1.00 87.44 88 VAL A O 1
ATOM 707 N N . GLU A 1 89 ? -1.601 17.453 -10.693 1.00 81.62 89 GLU A N 1
ATOM 708 C CA . GLU A 1 89 ? -1.335 18.902 -10.625 1.00 81.62 89 GLU A CA 1
ATOM 709 C C . GLU A 1 89 ? -1.485 19.480 -9.205 1.00 81.62 89 GLU A C 1
ATOM 711 O O . GLU A 1 89 ? -0.993 20.574 -8.929 1.00 81.62 89 GLU A O 1
ATOM 716 N N . ARG A 1 90 ? -2.164 18.774 -8.288 1.00 74.81 90 ARG A N 1
ATOM 717 C CA . ARG A 1 90 ? -2.421 19.226 -6.909 1.00 74.81 90 ARG A CA 1
ATOM 718 C C . ARG A 1 90 ? -2.276 18.091 -5.907 1.00 74.81 90 ARG A C 1
ATOM 720 O O . ARG A 1 90 ? -2.588 16.954 -6.229 1.00 74.81 90 ARG A O 1
ATOM 727 N N . ALA A 1 91 ? -1.896 18.425 -4.672 1.00 71.56 91 ALA A N 1
ATOM 728 C CA . ALA A 1 91 ? -1.799 17.504 -3.532 1.00 71.56 91 ALA A CA 1
ATOM 729 C C . ALA A 1 91 ? -3.171 17.014 -3.010 1.00 71.56 91 ALA A C 1
ATOM 731 O O . ALA A 1 91 ? -3.359 16.840 -1.810 1.00 71.56 91 ALA A O 1
ATOM 732 N N . ASP A 1 92 ? -4.137 16.840 -3.907 1.00 80.19 92 ASP A N 1
ATOM 733 C CA . ASP A 1 92 ? -5.405 16.194 -3.614 1.00 80.19 92 ASP A CA 1
ATOM 734 C C . ASP A 1 92 ? -5.197 14.673 -3.679 1.00 80.19 92 ASP A C 1
ATOM 736 O O . ASP A 1 92 ? -4.801 14.127 -4.716 1.00 80.19 92 ASP A O 1
ATOM 740 N N . SER A 1 93 ? -5.411 13.998 -2.548 1.00 75.19 93 SER A N 1
ATOM 741 C CA . SER A 1 93 ? -5.228 12.551 -2.424 1.00 75.19 93 SER A CA 1
ATOM 742 C C . SER A 1 93 ? -6.150 11.771 -3.355 1.00 75.19 93 SER A C 1
ATOM 744 O O . SER A 1 93 ? -5.735 10.753 -3.907 1.00 75.19 93 SER A O 1
ATOM 746 N N . ASP A 1 94 ? -7.368 12.259 -3.587 1.00 78.19 94 ASP A N 1
ATOM 747 C CA . ASP A 1 94 ? -8.360 11.531 -4.379 1.00 78.19 94 ASP A CA 1
ATOM 748 C C . ASP A 1 94 ? -8.045 11.632 -5.872 1.00 78.19 94 ASP A C 1
ATOM 750 O O . ASP A 1 94 ? -8.075 10.634 -6.602 1.00 78.19 94 ASP A O 1
ATOM 754 N N . ALA A 1 95 ? -7.600 12.811 -6.314 1.00 83.50 95 ALA A N 1
ATOM 755 C CA . ALA A 1 95 ? -7.076 13.000 -7.661 1.00 83.50 95 ALA A CA 1
ATOM 756 C C . ALA A 1 95 ? -5.846 12.114 -7.926 1.00 83.50 95 ALA A C 1
ATOM 758 O O . ALA A 1 95 ? -5.697 11.566 -9.024 1.00 83.50 95 ALA A O 1
ATOM 759 N N . ALA A 1 96 ? -4.979 11.929 -6.923 1.00 84.75 96 ALA A N 1
ATOM 760 C CA . ALA A 1 96 ? -3.810 11.066 -7.044 1.00 84.75 96 ALA A CA 1
ATOM 761 C C . ALA A 1 96 ? -4.196 9.595 -7.280 1.00 84.75 96 ALA A C 1
ATOM 763 O O . ALA A 1 96 ? -3.592 8.948 -8.138 1.00 84.75 96 ALA A O 1
ATOM 764 N N . HIS A 1 97 ? -5.231 9.083 -6.603 1.00 86.94 97 HIS A N 1
ATOM 765 C CA . HIS A 1 97 ? -5.724 7.718 -6.816 1.00 86.94 97 HIS A CA 1
ATOM 766 C C . HIS A 1 97 ? -6.256 7.503 -8.237 1.00 86.94 97 HIS A C 1
ATOM 768 O O . HIS A 1 97 ? -5.894 6.525 -8.892 1.00 86.94 97 HIS A O 1
ATOM 774 N N . ALA A 1 98 ? -7.065 8.434 -8.752 1.00 90.50 98 ALA A N 1
ATOM 775 C CA . ALA A 1 98 ? -7.597 8.339 -10.111 1.00 90.50 98 ALA A CA 1
ATOM 776 C C . ALA A 1 98 ? -6.479 8.341 -11.169 1.00 90.50 98 ALA A C 1
ATOM 778 O O . ALA A 1 98 ? -6.541 7.605 -12.155 1.00 90.50 98 ALA A O 1
ATOM 779 N N . VAL A 1 99 ? -5.435 9.147 -10.959 1.00 92.19 99 VAL A N 1
ATOM 780 C CA . VAL A 1 99 ? -4.245 9.160 -11.820 1.00 92.19 99 VAL A CA 1
ATOM 781 C C . VAL A 1 99 ? -3.467 7.846 -11.720 1.00 92.19 99 VAL A C 1
ATOM 783 O O . VAL A 1 99 ? -3.010 7.334 -12.743 1.00 92.19 99 VAL A O 1
ATOM 786 N N . GLU A 1 100 ? -3.341 7.267 -10.528 1.00 91.38 100 GLU A N 1
ATOM 787 C CA . GLU A 1 100 ? -2.636 5.997 -10.343 1.00 91.38 100 GLU A CA 1
ATOM 788 C C . GLU A 1 100 ? -3.361 4.830 -11.026 1.00 91.38 100 GLU A C 1
ATOM 790 O O . GLU A 1 100 ? -2.734 4.047 -11.736 1.00 91.38 100 GLU A O 1
ATOM 795 N N . ILE A 1 101 ? -4.694 4.781 -10.951 1.00 93.81 101 ILE A N 1
ATOM 796 C CA . ILE A 1 101 ? -5.508 3.807 -11.697 1.00 93.81 101 ILE A CA 1
ATOM 797 C C . ILE A 1 101 ? -5.245 3.906 -13.210 1.00 93.81 101 ILE A C 1
ATOM 799 O O . ILE A 1 101 ? -5.073 2.889 -13.884 1.00 93.81 101 ILE A O 1
ATOM 803 N N . LYS A 1 102 ? -5.149 5.125 -13.754 1.00 95.19 102 LYS A N 1
ATOM 804 C CA . LYS A 1 102 ? -4.831 5.348 -15.176 1.00 95.19 102 LYS A CA 1
ATOM 805 C C . LYS A 1 102 ? -3.416 4.891 -15.536 1.00 95.19 102 LYS A C 1
ATOM 807 O O . LYS A 1 102 ? -3.201 4.379 -16.634 1.00 95.19 102 LYS A O 1
ATOM 812 N N . ARG A 1 103 ? -2.451 5.047 -14.624 1.00 94.56 103 ARG A N 1
ATOM 813 C CA . ARG A 1 103 ? -1.086 4.522 -14.799 1.00 94.56 103 ARG A CA 1
ATOM 814 C C . ARG A 1 103 ? -1.075 2.996 -14.786 1.00 94.56 103 ARG A C 1
ATOM 816 O O . ARG A 1 103 ? -0.438 2.408 -15.656 1.00 94.56 103 ARG A O 1
ATOM 823 N N . TYR A 1 104 ? -1.823 2.358 -13.883 1.00 94.94 104 TYR A N 1
ATOM 824 C CA . TYR A 1 104 ? -1.994 0.905 -13.893 1.00 94.94 104 TYR A CA 1
ATOM 825 C C . TYR A 1 104 ? -2.628 0.416 -15.193 1.00 94.94 104 TYR A C 1
ATOM 827 O O . TYR A 1 104 ? -2.097 -0.512 -15.795 1.00 94.94 104 TYR A O 1
ATOM 835 N N . HIS A 1 105 ? -3.683 1.075 -15.688 1.00 97.19 105 HIS A N 1
ATOM 836 C CA . HIS A 1 105 ? -4.246 0.762 -17.005 1.00 97.19 105 HIS A CA 1
ATOM 837 C C . HIS A 1 105 ? -3.173 0.818 -18.095 1.00 97.19 105 HIS A C 1
ATOM 839 O O . HIS A 1 105 ? -3.054 -0.105 -18.889 1.00 97.19 105 HIS A O 1
ATOM 845 N N . ALA A 1 106 ? -2.357 1.872 -18.130 1.00 96.88 106 ALA A N 1
ATOM 846 C CA . ALA A 1 106 ? -1.343 2.023 -19.167 1.00 96.88 106 ALA A CA 1
ATOM 847 C C . ALA A 1 106 ? -0.292 0.894 -19.166 1.00 96.88 106 ALA A C 1
ATOM 849 O O . ALA A 1 106 ? 0.236 0.562 -20.225 1.00 96.88 106 ALA A O 1
ATOM 850 N N . LEU A 1 107 ? -0.001 0.317 -17.994 1.00 95.38 107 LEU A N 1
ATOM 851 C CA . LEU A 1 107 ? 0.965 -0.772 -17.821 1.00 95.38 107 LEU A CA 1
ATOM 852 C C . LEU A 1 107 ? 0.358 -2.170 -17.999 1.00 95.38 107 LEU A C 1
ATOM 854 O O . LEU A 1 107 ? 1.086 -3.089 -18.364 1.00 95.38 107 LEU A O 1
ATOM 858 N N . LEU A 1 108 ? -0.938 -2.335 -17.726 1.00 96.12 108 LEU A N 1
ATOM 859 C CA . LEU A 1 108 ? -1.630 -3.625 -17.783 1.00 96.12 108 LEU A CA 1
ATOM 860 C C . LEU A 1 108 ? -2.402 -3.824 -19.090 1.00 96.12 108 LEU A C 1
ATOM 862 O O . LEU A 1 108 ? -2.500 -4.945 -19.561 1.00 96.12 108 LEU A O 1
ATOM 866 N N . HIS A 1 109 ? -2.906 -2.769 -19.729 1.00 97.25 109 HIS A N 1
ATOM 867 C CA . HIS A 1 109 ? -3.627 -2.903 -20.991 1.00 97.25 109 HIS A CA 1
ATOM 868 C C . HIS A 1 109 ? -2.643 -3.195 -22.142 1.00 97.25 109 HIS A C 1
ATOM 870 O O . HIS A 1 109 ? -1.791 -2.337 -22.421 1.00 97.25 109 HIS A O 1
ATOM 876 N N . PRO A 1 110 ? -2.748 -4.341 -22.854 1.00 96.69 110 PRO A N 1
ATOM 877 C CA . PRO A 1 110 ? -1.732 -4.772 -23.822 1.00 96.69 110 PRO A CA 1
ATOM 878 C C . PRO A 1 110 ? -1.399 -3.726 -24.895 1.00 96.69 110 PRO A C 1
ATOM 880 O O . PRO A 1 110 ? -0.225 -3.454 -25.154 1.00 96.69 110 PRO A O 1
ATOM 883 N N . ASP A 1 111 ? -2.410 -3.058 -25.461 1.00 97.25 111 ASP A N 1
ATOM 884 C CA . ASP A 1 111 ? -2.186 -2.036 -26.491 1.00 97.25 111 ASP A CA 1
ATOM 885 C C . ASP A 1 111 ? -1.522 -0.773 -25.937 1.00 97.25 111 ASP A C 1
ATOM 887 O O . ASP A 1 111 ? -0.700 -0.150 -26.613 1.00 97.25 111 ASP A O 1
ATOM 891 N N . CYS A 1 112 ? -1.870 -0.367 -24.711 1.00 97.50 112 CYS A N 1
ATOM 892 C CA . CYS A 1 112 ? -1.273 0.817 -24.093 1.00 97.50 112 CYS A CA 1
ATOM 893 C C . CYS A 1 112 ? 0.185 0.554 -23.732 1.00 97.50 112 CYS A C 1
ATOM 895 O O . CYS A 1 112 ? 1.040 1.391 -24.032 1.00 97.50 112 CYS A O 1
ATOM 897 N N . LEU A 1 113 ? 0.474 -0.627 -23.183 1.00 96.56 113 LEU A N 1
ATOM 898 C CA . LEU A 1 113 ? 1.833 -1.061 -22.902 1.00 96.56 113 LEU A CA 1
ATOM 899 C C . LEU A 1 113 ? 2.657 -1.130 -24.193 1.00 96.56 113 LEU A C 1
ATOM 901 O O . LEU A 1 113 ? 3.765 -0.599 -24.239 1.00 96.56 113 LEU A O 1
ATOM 905 N N . ALA A 1 114 ? 2.111 -1.705 -25.269 1.00 96.38 114 ALA A N 1
ATOM 906 C CA . ALA A 1 114 ? 2.789 -1.771 -26.563 1.00 96.38 114 ALA A CA 1
ATOM 907 C C . ALA A 1 114 ? 3.111 -0.376 -27.129 1.00 96.38 114 ALA A C 1
ATOM 909 O O . ALA A 1 114 ? 4.219 -0.151 -27.625 1.00 96.38 114 ALA A O 1
ATOM 910 N N . ARG A 1 115 ? 2.177 0.582 -27.024 1.00 97.38 115 ARG A N 1
ATOM 911 C CA . ARG A 1 115 ? 2.408 1.985 -27.416 1.00 97.38 115 ARG A CA 1
ATOM 912 C C . ARG A 1 115 ? 3.503 2.632 -26.568 1.00 97.38 115 ARG A C 1
ATOM 914 O O . ARG A 1 115 ? 4.381 3.279 -27.133 1.00 97.38 115 ARG A O 1
ATOM 921 N N . LEU A 1 116 ? 3.488 2.431 -25.247 1.00 95.81 116 LEU A N 1
ATOM 922 C CA . LEU A 1 116 ? 4.519 2.952 -24.342 1.00 95.81 116 LEU A CA 1
ATOM 923 C C . LEU A 1 116 ? 5.904 2.379 -24.658 1.00 95.81 116 LEU A C 1
ATOM 925 O O . LEU A 1 116 ? 6.854 3.145 -24.797 1.00 95.81 116 LEU A O 1
ATOM 929 N N . LEU A 1 117 ? 6.026 1.056 -24.809 1.00 95.75 117 LEU A N 1
ATOM 930 C CA . LEU A 1 117 ? 7.299 0.402 -25.126 1.00 95.75 117 LEU A CA 1
ATOM 931 C C . LEU A 1 117 ? 7.868 0.906 -26.454 1.00 95.75 117 LEU A C 1
ATOM 933 O O . LEU A 1 117 ? 9.037 1.282 -26.509 1.00 95.75 117 LEU A O 1
ATOM 937 N N . ARG A 1 118 ? 7.024 1.001 -27.490 1.00 96.56 118 ARG A N 1
ATOM 938 C CA . ARG A 1 118 ? 7.409 1.544 -28.799 1.00 96.56 118 ARG A CA 1
ATOM 939 C C . ARG A 1 118 ? 7.892 2.990 -28.693 1.00 96.56 118 ARG A C 1
ATOM 941 O O . ARG A 1 118 ? 8.941 3.317 -29.234 1.00 96.56 118 ARG A O 1
ATOM 948 N N . ALA A 1 119 ? 7.146 3.839 -27.988 1.00 95.69 119 ALA A N 1
ATOM 949 C CA . ALA A 1 119 ? 7.480 5.249 -27.801 1.00 95.69 119 ALA A CA 1
ATOM 950 C C . ALA A 1 119 ? 8.801 5.453 -27.038 1.00 95.69 119 ALA A C 1
ATOM 952 O O . ALA A 1 119 ? 9.523 6.414 -27.288 1.00 95.69 119 ALA A O 1
ATOM 953 N N . LEU A 1 120 ? 9.132 4.534 -26.128 1.00 93.88 120 LEU A N 1
ATOM 954 C CA . LEU A 1 120 ? 10.380 4.526 -25.362 1.00 93.88 120 LEU A CA 1
ATOM 955 C C . LEU A 1 120 ? 11.547 3.837 -26.098 1.00 93.88 120 LEU A C 1
ATOM 957 O O . LEU A 1 120 ? 12.650 3.778 -25.560 1.00 93.88 120 LEU A O 1
ATOM 961 N N . GLY A 1 121 ? 11.325 3.310 -27.308 1.00 95.25 121 GLY A N 1
ATOM 962 C CA . GLY A 1 121 ? 12.347 2.600 -28.083 1.00 95.25 121 GLY A CA 1
ATOM 963 C C . GLY A 1 121 ? 12.717 1.224 -27.520 1.00 95.25 121 GLY A C 1
ATOM 964 O O . GLY A 1 121 ? 13.789 0.703 -27.824 1.00 95.25 121 GLY A O 1
ATOM 965 N N . TYR A 1 122 ? 11.859 0.630 -26.689 1.00 95.69 122 TYR A N 1
ATOM 966 C CA . TYR A 1 122 ? 12.042 -0.732 -26.200 1.00 95.69 122 TYR A CA 1
ATOM 967 C C . TYR A 1 122 ? 11.477 -1.757 -27.184 1.00 95.69 122 TYR A C 1
ATOM 969 O O . TYR A 1 122 ? 10.502 -1.499 -27.892 1.00 95.69 122 TYR A O 1
ATOM 977 N N . ALA A 1 123 ? 12.074 -2.951 -27.183 1.00 96.31 123 ALA A N 1
ATOM 978 C CA . ALA A 1 123 ? 11.525 -4.096 -27.897 1.00 96.31 123 ALA A CA 1
ATOM 979 C C . ALA A 1 123 ? 10.106 -4.439 -27.386 1.00 96.31 123 ALA A C 1
ATOM 981 O O . ALA A 1 123 ? 9.805 -4.193 -26.208 1.00 96.31 123 ALA A O 1
ATOM 982 N N . PRO A 1 124 ? 9.239 -5.008 -28.244 1.00 94.38 124 PRO A N 1
ATOM 983 C CA . PRO A 1 124 ? 7.915 -5.481 -27.856 1.00 94.38 124 PRO A CA 1
ATOM 984 C C . PRO A 1 124 ? 7.950 -6.408 -26.635 1.00 94.38 124 PRO A C 1
ATOM 986 O O . PRO A 1 124 ? 8.895 -7.175 -26.450 1.00 94.38 124 PRO A O 1
ATOM 989 N N . ALA A 1 125 ? 6.883 -6.389 -25.828 1.00 91.69 125 ALA A N 1
ATOM 990 C CA . ALA A 1 125 ? 6.791 -7.202 -24.612 1.00 91.69 125 ALA A CA 1
ATOM 991 C C . ALA A 1 125 ? 7.021 -8.702 -24.881 1.00 91.69 125 ALA A C 1
ATOM 993 O O . ALA A 1 125 ? 7.707 -9.354 -24.103 1.00 91.69 125 ALA A O 1
ATOM 994 N N . ALA A 1 126 ? 6.527 -9.219 -26.012 1.00 91.38 126 ALA A N 1
ATOM 995 C CA . ALA A 1 126 ? 6.686 -10.619 -26.409 1.00 91.38 126 ALA A CA 1
ATOM 996 C C . ALA A 1 126 ? 8.152 -11.040 -26.637 1.00 91.38 126 ALA A C 1
ATOM 998 O O . ALA A 1 126 ? 8.494 -12.191 -26.392 1.00 91.38 126 ALA A O 1
ATOM 999 N N . GLU A 1 127 ? 9.025 -10.122 -27.065 1.00 93.31 127 GLU A N 1
ATOM 1000 C CA . GLU A 1 127 ? 10.450 -10.406 -27.305 1.00 93.31 127 GLU A CA 1
ATOM 1001 C C . GLU A 1 127 ? 11.284 -10.377 -26.019 1.00 93.31 127 GLU A C 1
ATOM 1003 O O . GLU A 1 127 ? 12.382 -10.926 -25.970 1.00 93.31 127 GLU A O 1
ATOM 1008 N N . ARG A 1 128 ? 10.779 -9.718 -24.971 1.00 92.19 128 ARG A N 1
ATOM 1009 C CA . ARG A 1 128 ? 11.446 -9.579 -23.665 1.00 92.19 128 ARG A CA 1
ATOM 1010 C C . ARG A 1 128 ? 10.740 -10.351 -22.555 1.00 92.19 128 ARG A C 1
ATOM 1012 O O . ARG A 1 128 ? 10.974 -10.079 -21.377 1.00 92.19 128 ARG A O 1
ATOM 1019 N N . LEU A 1 129 ? 9.829 -11.240 -22.931 1.00 93.00 129 LEU A N 1
ATOM 1020 C CA . LEU A 1 129 ? 9.001 -11.972 -21.997 1.00 93.00 129 LEU A CA 1
ATOM 1021 C C . LEU A 1 129 ? 9.847 -13.024 -21.280 1.00 93.00 129 LEU A C 1
ATOM 1023 O O . LEU A 1 129 ? 10.374 -13.927 -21.915 1.00 93.00 129 LEU A O 1
ATOM 1027 N N . ASP A 1 130 ? 9.932 -12.916 -19.958 1.00 93.25 130 ASP A N 1
ATOM 1028 C CA . ASP A 1 130 ? 10.584 -13.892 -19.086 1.00 93.25 130 ASP A CA 1
ATOM 1029 C C . ASP A 1 130 ? 9.528 -14.458 -18.133 1.00 93.25 130 ASP A C 1
ATOM 1031 O O . ASP A 1 130 ? 9.004 -13.740 -17.278 1.00 93.25 130 ASP A O 1
ATOM 1035 N N . ILE A 1 131 ? 9.203 -15.745 -18.274 1.00 93.06 131 ILE A N 1
ATOM 1036 C CA . ILE A 1 131 ? 8.204 -16.418 -17.432 1.00 93.06 131 ILE A CA 1
ATOM 1037 C C . ILE A 1 131 ? 8.913 -17.412 -16.516 1.00 93.06 131 ILE A C 1
ATOM 1039 O O . ILE A 1 131 ? 9.552 -18.335 -17.033 1.00 93.06 131 ILE A O 1
ATOM 1043 N N . PRO A 1 132 ? 8.808 -17.256 -15.181 1.00 94.56 132 PRO A N 1
ATOM 1044 C CA . PRO A 1 132 ? 9.336 -18.223 -14.229 1.00 94.56 132 PRO A CA 1
ATOM 1045 C C . PRO A 1 132 ? 8.745 -19.616 -14.451 1.00 94.56 132 PRO A C 1
ATOM 1047 O O . PRO A 1 132 ? 7.530 -19.769 -14.571 1.00 94.56 132 PRO A O 1
ATOM 1050 N N . ARG A 1 133 ? 9.603 -20.636 -14.463 1.00 93.62 133 ARG A N 1
ATOM 1051 C CA . ARG A 1 133 ? 9.189 -22.035 -14.545 1.00 93.62 133 ARG A CA 1
ATOM 1052 C C . ARG A 1 133 ? 8.706 -22.518 -13.181 1.00 93.62 133 ARG A C 1
ATOM 1054 O O . ARG A 1 133 ? 9.419 -22.384 -12.185 1.00 93.62 133 ARG A O 1
ATOM 1061 N N . PHE A 1 134 ? 7.513 -23.107 -13.156 1.00 91.56 134 PHE A N 1
ATOM 1062 C CA . PHE A 1 134 ? 6.937 -23.717 -11.959 1.00 91.56 134 PHE A CA 1
ATOM 1063 C C . PHE A 1 134 ? 7.227 -25.223 -11.926 1.00 91.56 134 PHE A C 1
ATOM 1065 O O . PHE A 1 134 ? 6.944 -25.940 -12.884 1.00 91.56 134 PHE A O 1
ATOM 1072 N N . TYR A 1 135 ? 7.786 -25.708 -10.818 1.00 89.06 135 TYR A N 1
ATOM 1073 C CA . TYR A 1 135 ? 8.157 -27.105 -10.603 1.00 89.06 135 TYR A CA 1
ATOM 1074 C C . TYR A 1 135 ? 7.205 -27.742 -9.590 1.00 89.06 135 TYR A C 1
ATOM 1076 O O . TYR A 1 135 ? 7.266 -27.442 -8.401 1.00 89.06 135 TYR A O 1
ATOM 1084 N N . SER A 1 136 ? 6.322 -28.638 -10.030 1.00 83.56 136 SER A N 1
ATOM 1085 C CA . SER A 1 136 ? 5.468 -29.384 -9.101 1.00 83.56 136 SER A CA 1
ATOM 1086 C C . SER A 1 136 ? 6.281 -30.475 -8.402 1.00 83.56 136 SER A C 1
ATOM 1088 O O . SER A 1 136 ? 6.839 -31.353 -9.057 1.00 83.56 136 SER A O 1
ATOM 1090 N N . ALA A 1 137 ? 6.321 -30.464 -7.065 1.00 71.31 137 ALA A N 1
ATOM 1091 C CA . ALA A 1 137 ? 7.059 -31.452 -6.267 1.00 71.31 137 ALA A CA 1
ATOM 1092 C C . ALA A 1 137 ? 6.569 -32.904 -6.462 1.00 71.31 137 ALA A C 1
ATOM 1094 O O . ALA A 1 137 ? 7.249 -33.840 -6.047 1.00 71.31 137 ALA A O 1
ATOM 1095 N N . ALA A 1 138 ? 5.395 -33.094 -7.076 1.00 66.00 138 ALA A N 1
ATOM 1096 C CA . ALA A 1 138 ? 4.780 -34.401 -7.287 1.00 66.00 138 ALA A CA 1
ATOM 1097 C C . ALA A 1 138 ? 5.086 -35.034 -8.657 1.00 66.00 138 ALA A C 1
ATOM 1099 O O . ALA A 1 138 ? 4.850 -36.230 -8.820 1.00 66.00 138 ALA A O 1
ATOM 1100 N N . SER A 1 139 ? 5.623 -34.293 -9.636 1.00 55.88 139 SER A N 1
ATOM 1101 C CA . SER A 1 139 ? 5.882 -34.854 -10.969 1.00 55.88 139 SER A CA 1
ATOM 1102 C C . SER A 1 139 ? 7.257 -35.525 -11.030 1.00 55.88 139 SER A C 1
ATOM 1104 O O . SER A 1 139 ? 8.188 -35.039 -11.668 1.00 55.88 139 SER A O 1
ATOM 1106 N N . ASN A 1 140 ? 7.373 -36.691 -10.396 1.00 51.94 140 ASN A N 1
ATOM 1107 C CA . ASN A 1 140 ? 8.401 -37.685 -10.733 1.00 51.94 140 ASN A CA 1
ATOM 1108 C C . ASN A 1 140 ? 8.041 -38.445 -12.027 1.00 51.94 140 ASN A C 1
ATOM 1110 O O . ASN A 1 140 ? 8.462 -39.588 -12.222 1.00 51.94 140 ASN A O 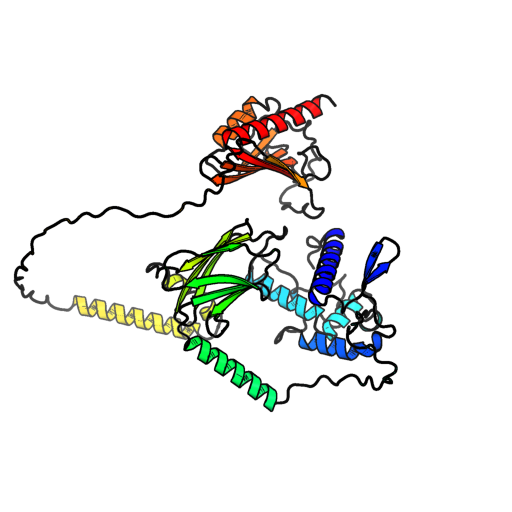1
ATOM 1114 N N . ASP A 1 141 ? 7.226 -37.837 -12.894 1.00 49.06 141 ASP A N 1
ATOM 1115 C CA . ASP A 1 141 ? 6.586 -38.543 -13.985 1.00 49.06 141 ASP A CA 1
ATOM 1116 C C . ASP A 1 141 ? 7.504 -38.597 -15.202 1.00 49.06 141 ASP A C 1
ATOM 1118 O O . ASP A 1 141 ? 7.828 -37.602 -15.856 1.00 49.06 141 ASP A O 1
ATOM 1122 N N . LYS A 1 142 ? 7.997 -39.806 -15.445 1.00 55.41 142 LYS A N 1
ATOM 1123 C CA . LYS A 1 142 ? 8.791 -40.157 -16.608 1.00 55.41 142 LYS A CA 1
ATOM 1124 C C . LYS A 1 142 ? 7.867 -40.168 -17.822 1.00 55.41 142 LYS A C 1
ATOM 1126 O O . LYS A 1 142 ? 7.264 -41.190 -18.118 1.00 55.41 142 LYS A O 1
ATOM 1131 N N . GLY A 1 143 ? 7.874 -39.072 -18.570 1.00 54.09 143 GLY A N 1
ATOM 1132 C CA . GLY A 1 143 ? 7.589 -39.112 -20.002 1.00 54.09 143 GLY A CA 1
ATOM 1133 C C . GLY A 1 143 ? 6.125 -39.009 -20.395 1.00 54.09 143 GLY A C 1
ATOM 1134 O O . GLY A 1 143 ? 5.706 -39.747 -21.283 1.00 54.09 143 GLY A O 1
ATOM 1135 N N . ASP A 1 144 ? 5.385 -38.068 -19.811 1.00 47.34 144 ASP A N 1
ATOM 1136 C CA . ASP A 1 144 ? 4.142 -37.634 -20.440 1.00 47.34 144 ASP A CA 1
ATOM 1137 C C . ASP A 1 144 ? 4.475 -36.634 -21.554 1.00 47.34 144 ASP A C 1
ATOM 1139 O O . ASP A 1 144 ? 4.963 -35.525 -21.333 1.00 47.34 144 ASP A O 1
ATOM 1143 N N . THR A 1 145 ? 4.317 -37.105 -22.784 1.00 54.84 145 THR A N 1
ATOM 1144 C CA . THR A 1 145 ? 4.534 -36.359 -24.019 1.00 54.84 145 THR A CA 1
ATOM 1145 C C . THR A 1 145 ? 3.498 -35.245 -24.152 1.00 54.84 145 THR A C 1
ATOM 1147 O O . THR A 1 145 ? 2.350 -35.524 -24.485 1.00 54.84 145 THR A O 1
ATOM 1150 N N . ASP A 1 146 ? 3.918 -34.006 -23.893 1.00 51.62 146 ASP A N 1
ATOM 1151 C CA . ASP A 1 146 ? 3.766 -32.810 -24.744 1.00 51.62 146 ASP A CA 1
ATOM 1152 C C . ASP A 1 146 ? 2.469 -32.635 -25.567 1.00 51.62 146 ASP A C 1
ATOM 1154 O O . ASP A 1 146 ? 2.482 -32.063 -26.654 1.00 51.62 146 ASP A O 1
ATOM 1158 N N . ASN A 1 147 ? 1.307 -33.018 -25.041 1.00 54.06 147 ASN A N 1
ATOM 1159 C CA . ASN A 1 147 ? 0.041 -32.402 -25.453 1.00 54.06 147 ASN A CA 1
ATOM 1160 C C . ASN A 1 147 ? -0.254 -31.208 -24.541 1.00 54.06 147 ASN A C 1
ATOM 1162 O O . ASN A 1 147 ? -1.308 -31.097 -23.920 1.00 54.06 147 ASN A O 1
ATOM 1166 N N . ASP A 1 148 ? 0.727 -30.309 -24.490 1.00 56.97 148 ASP A N 1
ATOM 1167 C CA . ASP A 1 148 ? 0.743 -29.032 -23.781 1.00 56.97 148 ASP A CA 1
ATOM 1168 C C . ASP A 1 148 ? -0.061 -28.004 -24.605 1.00 56.97 148 ASP A C 1
ATOM 1170 O O . ASP A 1 148 ? 0.428 -26.932 -24.970 1.00 56.97 148 ASP A O 1
ATOM 1174 N N . TYR A 1 149 ? -1.292 -28.364 -25.000 1.00 59.72 149 TYR A N 1
ATOM 1175 C CA . TYR A 1 149 ? -2.188 -27.402 -25.633 1.00 59.72 149 TYR A CA 1
ATOM 1176 C C . TYR A 1 149 ? -2.439 -26.294 -24.610 1.00 59.72 149 TYR A C 1
ATOM 1178 O O . TYR A 1 149 ? -2.859 -26.604 -23.489 1.00 59.72 149 TYR A O 1
ATOM 1186 N N . PRO A 1 150 ? -2.182 -25.019 -24.960 1.00 57.72 150 PRO A N 1
ATOM 1187 C CA . PRO A 1 150 ? -2.526 -23.914 -24.089 1.00 57.72 150 PRO A CA 1
ATOM 1188 C C . PRO A 1 150 ? -4.008 -24.062 -23.781 1.00 57.72 150 PRO A C 1
ATOM 1190 O O . PRO A 1 150 ? -4.823 -24.059 -24.705 1.00 57.72 150 PRO A O 1
ATOM 1193 N N . ALA A 1 151 ? -4.351 -24.267 -22.509 1.00 58.19 151 ALA A N 1
ATOM 1194 C CA . ALA A 1 151 ? -5.739 -24.239 -22.096 1.00 58.19 151 ALA A CA 1
ATOM 1195 C C . ALA A 1 151 ? -6.281 -22.883 -22.553 1.00 58.19 151 ALA A C 1
ATOM 1197 O O . ALA A 1 151 ? -5.831 -21.847 -22.053 1.00 58.19 151 ALA A O 1
ATOM 1198 N N . GLU A 1 152 ? -7.159 -22.887 -23.562 1.00 63.53 152 GLU A N 1
ATOM 1199 C CA . GLU A 1 152 ? -7.887 -21.688 -23.958 1.00 63.53 152 GLU A CA 1
ATOM 1200 C C . GLU A 1 152 ? -8.446 -21.078 -22.680 1.00 63.53 152 GLU A C 1
ATOM 1202 O O . GLU A 1 152 ? -8.965 -21.795 -21.816 1.00 63.53 152 GLU A O 1
ATOM 1207 N N . SER A 1 153 ? -8.254 -19.771 -22.519 1.00 60.31 153 SER A N 1
ATOM 1208 C CA . SER A 1 153 ? -8.753 -19.044 -21.365 1.00 60.31 153 SER A CA 1
ATOM 1209 C C . SER A 1 153 ? -10.256 -19.305 -21.270 1.00 60.31 153 SER A C 1
ATOM 1211 O O . SER A 1 153 ? -11.046 -18.820 -22.077 1.00 60.31 153 SER A O 1
ATOM 1213 N N . VAL A 1 154 ? -10.653 -20.162 -20.323 1.00 72.88 154 VAL A N 1
ATOM 1214 C CA . VAL A 1 154 ? -12.049 -20.572 -20.175 1.00 72.88 154 VAL A CA 1
ATOM 1215 C C . VAL A 1 154 ? -12.805 -19.349 -19.686 1.00 72.88 154 VAL A C 1
ATOM 1217 O O . VAL A 1 154 ? -12.776 -19.001 -18.505 1.00 72.88 154 VAL A O 1
ATOM 1220 N N . SER A 1 155 ? -13.431 -18.636 -20.619 1.00 78.62 155 SER A N 1
ATOM 1221 C CA . SER A 1 155 ? -14.300 -17.524 -20.278 1.00 78.62 155 SER A CA 1
ATOM 1222 C C . SER A 1 155 ? -15.442 -18.071 -19.432 1.00 78.62 155 SER A C 1
ATOM 1224 O O . SER A 1 155 ? -16.089 -19.032 -19.851 1.00 78.62 155 SER A O 1
ATOM 1226 N N . LEU A 1 156 ? -15.709 -17.446 -18.281 1.00 84.44 156 LEU A N 1
ATOM 1227 C CA . LEU A 1 156 ? -16.861 -17.804 -17.457 1.00 84.44 156 LEU A CA 1
ATOM 1228 C C . LEU A 1 156 ? -18.119 -17.779 -18.324 1.00 84.44 156 LEU A C 1
ATOM 1230 O O . LEU A 1 156 ? -18.474 -16.727 -18.876 1.00 84.44 156 LEU A O 1
ATOM 1234 N N . THR A 1 157 ? -18.770 -18.933 -18.428 1.00 91.19 157 THR A N 1
ATOM 1235 C CA . THR A 1 157 ? -20.059 -19.084 -19.097 1.00 91.19 157 THR A CA 1
ATOM 1236 C C . THR A 1 157 ? -21.102 -18.209 -18.406 1.00 91.19 157 THR A C 1
ATOM 1238 O O . THR A 1 157 ? -20.985 -17.910 -17.217 1.00 91.19 157 THR A O 1
ATOM 1241 N N . ASP A 1 158 ? -22.160 -17.809 -19.115 1.00 92.19 158 ASP A N 1
ATOM 1242 C CA . ASP A 1 158 ? -23.235 -17.001 -18.512 1.00 92.19 158 ASP A CA 1
ATOM 1243 C C . ASP A 1 158 ? -23.843 -17.678 -17.277 1.00 92.19 158 ASP A C 1
ATOM 1245 O O . ASP A 1 158 ? -24.210 -17.009 -16.312 1.00 92.19 158 ASP A O 1
ATOM 1249 N N . ARG A 1 159 ? -23.873 -19.017 -17.275 1.00 93.56 159 ARG A N 1
ATOM 1250 C CA . ARG A 1 159 ? -24.283 -19.821 -16.124 1.00 93.56 159 ARG A CA 1
ATOM 1251 C C . ARG A 1 159 ? -23.335 -19.649 -14.936 1.00 93.56 159 ARG A C 1
ATOM 1253 O O . ARG A 1 159 ? -23.804 -19.339 -13.851 1.00 93.56 159 ARG A O 1
ATOM 1260 N N . GLU A 1 160 ? -22.026 -19.799 -15.129 1.00 91.94 160 GLU A N 1
ATOM 1261 C CA . GLU A 1 160 ? -21.037 -19.605 -14.054 1.00 91.94 160 GLU A CA 1
ATOM 1262 C C . GLU A 1 160 ? -21.029 -18.160 -13.542 1.00 91.94 160 GLU A C 1
ATOM 1264 O O . GLU A 1 160 ? -20.881 -17.924 -12.345 1.00 91.94 160 GLU A O 1
ATOM 1269 N N . ARG A 1 161 ? -21.240 -17.176 -14.427 1.00 92.38 161 ARG A N 1
ATOM 1270 C CA . ARG A 1 161 ? -21.403 -15.770 -14.026 1.00 92.38 161 ARG A CA 1
ATOM 1271 C C . ARG A 1 161 ? -22.641 -15.574 -13.158 1.00 92.38 161 ARG A C 1
ATOM 1273 O O . ARG A 1 161 ? -22.546 -14.894 -12.141 1.00 92.38 161 ARG A O 1
ATOM 1280 N N . ALA A 1 162 ? -23.777 -16.159 -13.538 1.00 93.88 162 ALA A N 1
ATOM 1281 C CA . ALA A 1 162 ? -24.996 -16.116 -12.736 1.00 93.88 162 ALA A CA 1
ATOM 1282 C C . ALA A 1 162 ? -24.787 -16.792 -11.371 1.00 93.88 162 ALA A C 1
ATOM 1284 O O . ALA A 1 162 ? -25.102 -16.194 -10.349 1.00 93.88 162 ALA A O 1
ATOM 1285 N N . GLU A 1 163 ? -24.151 -17.967 -11.340 1.00 94.19 163 GLU A N 1
ATOM 1286 C CA . GLU A 1 163 ? -23.816 -18.679 -10.100 1.00 94.19 163 GLU A CA 1
ATOM 1287 C C . GLU A 1 163 ? -22.895 -17.845 -9.184 1.00 94.19 163 GLU A C 1
ATOM 1289 O O . GLU A 1 163 ? -23.108 -17.789 -7.972 1.00 94.19 163 GLU A O 1
ATOM 1294 N N . LEU A 1 164 ? -21.905 -17.138 -9.744 1.00 91.19 164 LEU A N 1
ATOM 1295 C CA . LEU A 1 164 ? -21.046 -16.220 -8.987 1.00 91.19 164 LEU A CA 1
ATOM 1296 C C . LEU A 1 164 ? -21.814 -15.007 -8.448 1.00 91.19 164 LEU A C 1
ATOM 1298 O O . LEU A 1 164 ? -21.587 -14.607 -7.306 1.00 91.19 164 LEU A O 1
ATOM 1302 N N . LEU A 1 165 ? -22.715 -14.418 -9.239 1.00 94.31 165 LEU A N 1
ATOM 1303 C CA . LEU A 1 165 ? -23.557 -13.302 -8.795 1.00 94.31 165 LEU A CA 1
ATOM 1304 C C . LEU A 1 165 ? -24.503 -13.729 -7.669 1.00 94.31 165 LEU A C 1
ATOM 1306 O O . LEU A 1 165 ? -24.598 -13.025 -6.662 1.00 94.31 165 LEU A O 1
ATOM 1310 N N . ASP A 1 166 ? -25.130 -14.895 -7.800 1.00 95.69 166 ASP A N 1
ATOM 1311 C CA . ASP A 1 166 ? -25.995 -15.471 -6.771 1.00 95.69 166 ASP A CA 1
ATOM 1312 C C . ASP A 1 166 ? -25.207 -15.750 -5.486 1.00 95.69 166 ASP A C 1
ATOM 1314 O O . ASP A 1 166 ? -25.647 -15.393 -4.392 1.00 95.69 166 ASP A O 1
ATOM 1318 N N . TYR A 1 167 ? -23.994 -16.297 -5.604 1.00 93.12 167 TYR A N 1
ATOM 1319 C CA . TYR A 1 167 ? -23.090 -16.503 -4.471 1.00 93.12 167 TYR A CA 1
ATOM 1320 C C . TYR A 1 167 ? -22.704 -15.189 -3.772 1.00 93.12 167 TYR A C 1
ATOM 1322 O O . TYR A 1 167 ? -22.696 -15.112 -2.539 1.00 93.12 167 TYR A O 1
ATOM 1330 N N . LEU A 1 168 ? -22.395 -14.132 -4.532 1.00 91.12 168 LEU A N 1
ATOM 1331 C CA . LEU A 1 168 ? -22.095 -12.814 -3.967 1.00 91.12 168 LEU A CA 1
ATOM 1332 C C . LEU A 1 168 ? -23.321 -12.209 -3.269 1.00 91.12 168 LEU A C 1
ATOM 1334 O O . LEU A 1 168 ? -23.174 -11.638 -2.182 1.00 91.12 168 LEU A O 1
ATOM 1338 N N . HIS A 1 169 ? -24.514 -12.377 -3.848 1.00 94.12 169 HIS A N 1
ATOM 1339 C CA . HIS A 1 169 ? -25.768 -11.929 -3.251 1.00 94.12 169 HIS A CA 1
ATOM 1340 C C . HIS A 1 169 ? -26.068 -12.673 -1.945 1.00 94.12 169 HIS A C 1
ATOM 1342 O O . HIS A 1 169 ? -26.339 -12.032 -0.929 1.00 94.12 169 HIS A O 1
ATOM 1348 N N . ASP A 1 170 ? -25.940 -14.003 -1.924 1.00 94.75 170 ASP A N 1
ATOM 1349 C CA . ASP A 1 170 ? -26.112 -14.812 -0.712 1.00 94.75 170 ASP A CA 1
ATOM 1350 C C . ASP A 1 170 ? -25.124 -14.390 0.386 1.00 94.75 170 ASP A C 1
ATOM 1352 O O . ASP A 1 170 ? -25.517 -14.161 1.532 1.00 94.75 170 ASP A O 1
ATOM 1356 N N . ARG A 1 171 ? -23.847 -14.156 0.043 1.00 92.88 171 ARG A N 1
ATOM 1357 C CA . ARG A 1 171 ? -22.861 -13.629 1.005 1.00 92.88 171 ARG A CA 1
ATOM 1358 C C . ARG A 1 171 ? -23.218 -12.244 1.527 1.00 92.88 171 ARG A C 1
ATOM 1360 O O . ARG A 1 171 ? -22.955 -11.945 2.691 1.00 92.88 171 ARG A O 1
ATOM 1367 N N . GLU A 1 172 ? -23.768 -11.365 0.699 1.00 91.06 172 GLU A N 1
ATOM 1368 C CA . GLU A 1 172 ? -24.247 -10.058 1.149 1.00 91.06 172 GLU A CA 1
ATOM 1369 C C . GLU A 1 172 ? -25.438 -10.189 2.107 1.00 91.06 172 GLU A C 1
ATOM 1371 O O . GLU A 1 172 ? -25.437 -9.562 3.169 1.00 91.06 172 GLU A O 1
ATOM 1376 N N . GLN A 1 173 ? -26.412 -11.043 1.787 1.00 93.81 173 GLN A N 1
ATOM 1377 C CA . GLN A 1 173 ? -27.563 -11.308 2.652 1.00 93.81 173 GLN A CA 1
ATOM 1378 C C . GLN A 1 173 ? -27.133 -11.915 3.989 1.00 93.81 173 GLN A C 1
ATOM 1380 O O . GLN A 1 173 ? -27.549 -11.436 5.046 1.00 93.81 173 GLN A O 1
ATOM 1385 N N . ARG A 1 174 ? -26.226 -12.898 3.965 1.00 94.44 174 ARG A N 1
ATOM 1386 C CA . ARG A 1 174 ? -25.632 -13.482 5.173 1.00 94.44 174 ARG A CA 1
ATOM 1387 C C . ARG A 1 174 ? -24.945 -12.428 6.029 1.00 94.44 174 ARG A C 1
ATOM 1389 O O . ARG A 1 174 ? -25.206 -12.375 7.227 1.00 94.44 174 ARG A O 1
ATOM 1396 N N . ARG A 1 175 ? -24.146 -11.530 5.437 1.00 93.56 175 ARG A N 1
ATOM 1397 C CA . ARG A 1 175 ? -23.509 -10.423 6.178 1.00 93.56 175 ARG A CA 1
ATOM 1398 C C . ARG A 1 175 ? -24.538 -9.536 6.877 1.00 93.56 175 ARG A C 1
ATOM 1400 O O . ARG A 1 175 ? -24.351 -9.231 8.046 1.00 93.56 175 ARG A O 1
ATOM 1407 N N . LYS A 1 176 ? -25.636 -9.179 6.202 1.00 91.25 176 LYS A N 1
ATOM 1408 C CA . LYS A 1 176 ? -26.713 -8.343 6.773 1.00 91.25 176 LYS A CA 1
ATOM 1409 C C . LYS A 1 176 ? -27.484 -9.033 7.902 1.00 91.25 176 LYS A C 1
ATOM 1411 O O . LYS A 1 176 ? -27.928 -8.370 8.833 1.00 91.25 176 LYS A O 1
ATOM 1416 N N . GLN A 1 177 ? -27.670 -10.348 7.815 1.00 93.06 177 GLN A N 1
ATOM 1417 C CA . GLN A 1 177 ? -28.432 -11.124 8.800 1.00 93.06 177 GLN A CA 1
ATOM 1418 C C . GLN A 1 177 ? -27.587 -11.569 10.001 1.00 93.06 177 GLN A C 1
ATOM 1420 O O . GLN A 1 177 ? -28.135 -11.898 11.056 1.00 93.06 177 GLN A O 1
ATOM 1425 N N . THR A 1 178 ? -26.261 -11.587 9.857 1.00 94.12 178 THR A N 1
ATOM 1426 C CA . THR A 1 178 ? -25.361 -12.102 10.887 1.00 94.12 178 THR A CA 1
ATOM 1427 C C . THR A 1 178 ? -25.246 -11.134 12.059 1.00 94.12 178 THR A C 1
ATOM 1429 O O . THR A 1 178 ? -24.769 -10.009 11.926 1.00 94.12 178 THR A O 1
ATOM 1432 N N . LYS A 1 179 ? -25.641 -11.605 13.244 1.00 91.81 179 LYS A N 1
ATOM 1433 C CA . LYS A 1 179 ? -25.362 -10.947 14.524 1.00 91.81 179 LYS A CA 1
ATOM 1434 C C . LYS A 1 179 ? -24.085 -11.540 15.100 1.00 91.81 179 LYS A C 1
ATOM 1436 O O . LYS A 1 179 ? -24.132 -12.510 15.855 1.00 91.81 179 LYS A O 1
ATOM 1441 N N . ALA A 1 180 ? -22.945 -11.003 14.680 1.00 91.00 180 ALA A N 1
ATOM 1442 C CA . ALA A 1 180 ? -21.656 -11.457 15.175 1.00 91.00 180 ALA A CA 1
ATOM 1443 C C . ALA A 1 180 ? -21.531 -11.094 16.660 1.00 91.00 180 ALA A C 1
ATOM 1445 O O . ALA A 1 180 ? -21.551 -9.922 16.998 1.00 91.00 180 ALA A O 1
ATOM 1446 N N . THR A 1 181 ? -21.421 -12.078 17.550 1.00 94.44 181 THR A N 1
ATOM 1447 C CA . THR A 1 181 ? -21.086 -11.834 18.966 1.00 94.44 181 THR A CA 1
ATOM 1448 C C . THR A 1 181 ? -19.580 -11.868 19.195 1.00 94.44 181 THR A C 1
ATOM 1450 O O . THR A 1 181 ? -19.069 -11.213 20.096 1.00 94.44 181 THR A O 1
ATOM 1453 N N . GLN A 1 182 ? -18.858 -12.613 18.357 1.00 96.38 182 GLN 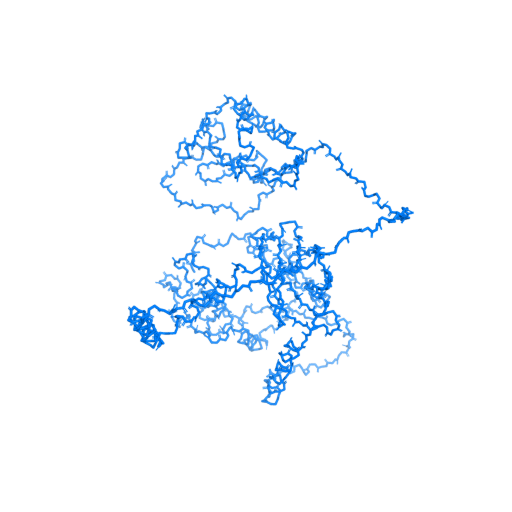A N 1
ATOM 1454 C CA . GLN A 1 182 ? -17.413 -12.764 18.417 1.00 96.38 182 GLN A CA 1
ATOM 1455 C C . GLN A 1 182 ? -16.792 -12.523 17.045 1.00 96.38 182 GLN A C 1
ATOM 1457 O O . GLN A 1 182 ? -17.251 -13.053 16.026 1.00 96.38 182 GLN A O 1
ATOM 1462 N N . LEU A 1 183 ? -15.716 -11.747 17.043 1.00 97.19 183 LEU A N 1
ATOM 1463 C CA . LEU A 1 183 ? -14.952 -11.360 15.870 1.00 97.19 183 LEU A CA 1
ATOM 1464 C C . LEU A 1 183 ? -13.558 -11.979 15.904 1.00 97.19 183 LEU A C 1
ATOM 1466 O O . LEU A 1 183 ? -12.964 -12.157 16.968 1.00 97.19 183 LEU A O 1
ATOM 1470 N N . ARG A 1 184 ? -13.030 -12.271 14.719 1.00 97.81 184 ARG A N 1
ATOM 1471 C CA . ARG A 1 184 ? -11.653 -12.692 14.465 1.00 97.81 184 ARG A CA 1
ATOM 1472 C C . ARG A 1 184 ? -10.979 -11.640 13.599 1.00 97.81 184 ARG A C 1
ATOM 1474 O O . ARG A 1 184 ? -11.525 -11.237 12.574 1.00 97.81 184 ARG A O 1
ATOM 1481 N N . PHE A 1 185 ? -9.784 -11.237 14.004 1.00 97.31 185 PHE A N 1
ATOM 1482 C CA . PHE A 1 185 ? -8.920 -10.364 13.220 1.00 97.31 185 PHE A CA 1
ATOM 1483 C C . PHE A 1 185 ? -7.890 -11.225 12.512 1.00 97.31 185 PHE A C 1
ATOM 1485 O O . PHE A 1 185 ? -7.161 -11.975 13.163 1.00 97.31 185 PHE A O 1
ATOM 1492 N N . VAL A 1 186 ? -7.845 -11.140 11.189 1.00 97.31 186 VAL A N 1
ATOM 1493 C CA . VAL A 1 186 ? -6.983 -11.967 10.345 1.00 97.31 186 VAL A CA 1
ATOM 1494 C C . VAL A 1 186 ? -6.138 -11.055 9.464 1.00 97.31 186 VAL A C 1
ATOM 1496 O O . VAL A 1 186 ? -6.657 -10.122 8.865 1.00 97.31 186 VAL A O 1
ATOM 1499 N N . ALA A 1 187 ? -4.839 -11.324 9.362 1.00 95.31 187 ALA A N 1
ATOM 1500 C CA . ALA A 1 187 ? -3.967 -10.687 8.377 1.00 95.31 187 ALA A CA 1
ATOM 1501 C C . ALA A 1 187 ? -3.169 -11.764 7.644 1.00 95.31 187 ALA A C 1
ATOM 1503 O O . ALA A 1 187 ? -2.592 -12.653 8.276 1.00 95.31 187 ALA A O 1
ATOM 1504 N N . HIS A 1 188 ? -3.161 -11.710 6.310 1.00 88.38 188 HIS A N 1
ATOM 1505 C CA . HIS A 1 188 ? -2.522 -12.722 5.455 1.00 88.38 188 HIS A CA 1
ATOM 1506 C C . HIS A 1 188 ? -2.950 -14.165 5.784 1.00 88.38 188 HIS A C 1
ATOM 1508 O O . HIS A 1 188 ? -2.126 -15.076 5.835 1.00 88.38 188 HIS A O 1
ATOM 1514 N N . GLY A 1 189 ? -4.234 -14.372 6.088 1.00 89.19 189 GLY A N 1
ATOM 1515 C CA . GLY A 1 189 ? -4.771 -15.683 6.469 1.00 89.19 189 GLY A CA 1
ATOM 1516 C C . GLY A 1 189 ? -4.391 -16.164 7.877 1.00 89.19 189 GLY A C 1
ATOM 1517 O O . GLY A 1 189 ? -4.845 -17.228 8.294 1.00 89.19 189 GLY A O 1
ATOM 1518 N N . HIS A 1 190 ? -3.607 -15.396 8.639 1.00 92.00 190 HIS A N 1
ATOM 1519 C CA . HIS A 1 190 ? -3.264 -15.715 10.022 1.00 92.00 190 HIS A CA 1
ATOM 1520 C C . HIS A 1 190 ? -4.148 -14.950 11.000 1.00 92.00 190 HIS A C 1
ATOM 1522 O O . HIS A 1 190 ? -4.248 -13.726 10.942 1.00 92.00 190 HIS A O 1
ATOM 1528 N N . GLU A 1 191 ? -4.765 -15.676 11.929 1.00 96.56 191 GLU A N 1
ATOM 1529 C CA . GLU A 1 191 ? -5.528 -15.075 13.017 1.00 96.56 191 GLU A CA 1
ATOM 1530 C C . GLU A 1 191 ? -4.587 -14.362 13.997 1.00 96.56 191 GLU A C 1
ATOM 1532 O O . GLU A 1 191 ? -3.669 -14.972 14.547 1.00 96.56 191 GLU A O 1
ATOM 1537 N N . LEU A 1 192 ? -4.819 -13.067 14.199 1.00 96.62 192 LEU A N 1
ATOM 1538 C CA . LEU A 1 192 ? -4.049 -12.213 15.100 1.00 96.62 192 LEU A CA 1
ATOM 1539 C C . LEU A 1 192 ? -4.693 -12.122 16.484 1.00 96.62 192 LEU A C 1
ATOM 1541 O O . LEU A 1 192 ? -3.988 -12.105 17.491 1.00 96.62 192 LEU A O 1
ATOM 1545 N N . ALA A 1 193 ? -6.026 -12.039 16.534 1.00 97.25 193 ALA A N 1
ATOM 1546 C CA . ALA A 1 193 ? -6.779 -11.893 17.774 1.00 97.25 193 ALA A CA 1
ATOM 1547 C C . ALA A 1 193 ? -8.263 -12.258 17.624 1.00 97.25 193 ALA A C 1
ATOM 1549 O O . ALA A 1 193 ? -8.795 -12.339 16.513 1.00 97.25 193 ALA A O 1
ATOM 1550 N N . ARG A 1 194 ? -8.940 -12.390 18.772 1.00 97.31 194 ARG A N 1
ATOM 1551 C CA . ARG A 1 194 ? -10.401 -12.476 18.889 1.00 97.31 194 ARG A CA 1
ATOM 1552 C C . ARG A 1 194 ? -10.932 -11.368 19.782 1.00 97.31 194 ARG A C 1
ATOM 1554 O O . ARG A 1 194 ? -10.290 -11.031 20.773 1.00 97.31 194 ARG A O 1
ATOM 1561 N N . LEU A 1 195 ? -12.110 -10.854 19.453 1.00 96.06 195 LEU A N 1
ATOM 1562 C CA . LEU A 1 195 ? -12.854 -9.901 20.274 1.00 96.06 195 LEU A CA 1
ATOM 1563 C C . LEU A 1 195 ? -14.261 -10.437 20.506 1.00 96.06 195 LEU A C 1
ATOM 1565 O O . LEU A 1 195 ? -14.952 -10.794 19.557 1.00 96.06 195 LEU A O 1
ATOM 1569 N N . ASP A 1 196 ? -14.672 -10.485 21.766 1.00 95.62 196 ASP A N 1
ATOM 1570 C CA . ASP A 1 196 ? -16.056 -10.735 22.150 1.00 95.62 196 ASP A CA 1
ATOM 1571 C C . ASP A 1 196 ? -16.751 -9.384 22.325 1.00 95.62 196 ASP A C 1
ATOM 1573 O O . ASP A 1 196 ? -16.364 -8.610 23.198 1.00 95.62 196 ASP A O 1
ATOM 1577 N N . LEU A 1 197 ? -17.751 -9.091 21.491 1.00 92.69 197 LEU A N 1
ATOM 1578 C CA . LEU A 1 197 ? -18.483 -7.820 21.532 1.00 92.69 197 LEU A CA 1
ATOM 1579 C C . LEU A 1 197 ? -19.308 -7.662 22.817 1.00 92.69 197 LEU A C 1
ATOM 1581 O O . LEU A 1 197 ? -19.694 -6.554 23.167 1.00 92.69 197 LEU A O 1
ATOM 1585 N N . GLY A 1 198 ? -19.562 -8.749 23.555 1.00 91.56 198 GLY A N 1
ATOM 1586 C CA . GLY A 1 198 ? -20.173 -8.674 24.882 1.00 91.56 198 GLY A CA 1
ATOM 1587 C C . GLY A 1 198 ? -19.223 -8.157 25.969 1.00 91.56 198 GLY A C 1
ATOM 1588 O O . GLY A 1 198 ? -19.670 -7.866 27.080 1.00 91.56 198 GLY A O 1
ATOM 1589 N N . GLN A 1 199 ? -17.921 -8.053 25.681 1.00 91.88 199 GLN A N 1
ATOM 1590 C CA . GLN A 1 199 ? -16.905 -7.585 26.619 1.00 91.88 199 GLN A CA 1
ATOM 1591 C C . GLN A 1 199 ? -16.434 -6.178 26.241 1.00 91.88 199 GLN A C 1
ATOM 1593 O O . GLN A 1 199 ? -16.059 -5.907 25.108 1.00 91.88 199 GLN A O 1
ATOM 1598 N N . THR A 1 200 ? -16.376 -5.277 27.222 1.00 83.69 200 THR A N 1
ATOM 1599 C CA . THR A 1 200 ? -15.936 -3.883 27.020 1.00 83.69 200 THR A CA 1
ATOM 1600 C C . THR A 1 200 ? -14.414 -3.714 26.988 1.00 83.69 200 THR A C 1
ATOM 1602 O O . THR A 1 200 ? -13.914 -2.596 26.862 1.00 83.69 200 THR A O 1
ATOM 1605 N N . ALA A 1 201 ? -13.651 -4.800 27.139 1.00 91.25 201 ALA A N 1
ATOM 1606 C CA . ALA A 1 201 ? -12.198 -4.734 27.184 1.00 91.25 201 ALA A CA 1
ATOM 1607 C C . ALA A 1 201 ? -11.616 -4.582 25.766 1.00 91.25 201 ALA A C 1
ATOM 1609 O O . ALA A 1 201 ? -11.915 -5.403 24.897 1.00 91.25 201 ALA A O 1
ATOM 1610 N N . PRO A 1 202 ? -10.750 -3.581 25.521 1.00 93.12 202 PRO A N 1
ATOM 1611 C CA . PRO A 1 202 ? -10.083 -3.450 24.237 1.00 93.12 202 PRO A CA 1
ATOM 1612 C C . PRO A 1 202 ? -9.115 -4.614 24.015 1.00 93.12 202 PRO A C 1
ATOM 1614 O O . PRO A 1 202 ? -8.420 -5.054 24.935 1.00 93.12 202 PRO A O 1
ATOM 1617 N N . VAL A 1 203 ? -9.018 -5.071 22.771 1.00 96.56 203 VAL A N 1
ATOM 1618 C CA . VAL A 1 203 ? -8.101 -6.136 22.363 1.00 96.56 203 VAL A CA 1
ATOM 1619 C C . VAL A 1 203 ? -6.882 -5.510 21.698 1.00 96.56 203 VAL A C 1
ATOM 1621 O O . VAL A 1 203 ? -7.003 -4.627 20.850 1.00 96.56 203 VAL A O 1
ATOM 1624 N N . ARG A 1 204 ? -5.691 -5.958 22.103 1.00 96.50 204 ARG A N 1
ATOM 1625 C CA . ARG A 1 204 ? -4.412 -5.512 21.543 1.00 96.50 204 ARG A CA 1
ATOM 1626 C C . ARG A 1 204 ? -3.678 -6.680 20.923 1.00 96.50 204 ARG A C 1
ATOM 1628 O O . ARG A 1 204 ? -3.551 -7.724 21.558 1.00 96.50 204 ARG A O 1
ATOM 1635 N N . PHE A 1 205 ? -3.158 -6.487 19.721 1.00 96.38 205 PHE A N 1
ATOM 1636 C CA . PHE A 1 205 ? -2.358 -7.499 19.045 1.00 96.38 205 PHE A CA 1
ATOM 1637 C C . PHE A 1 205 ? -1.269 -6.870 18.186 1.00 96.38 205 PHE A C 1
ATOM 1639 O O . PHE A 1 205 ? -1.402 -5.745 17.701 1.00 96.38 205 PHE A O 1
ATOM 1646 N N . ALA A 1 206 ? -0.178 -7.615 18.025 1.00 95.50 206 ALA A N 1
ATOM 1647 C CA . ALA A 1 206 ? 0.905 -7.253 17.130 1.00 95.50 206 ALA A CA 1
ATOM 1648 C C . ALA A 1 206 ? 0.562 -7.697 15.705 1.00 95.50 206 ALA A C 1
ATOM 1650 O O . ALA A 1 206 ? 0.132 -8.831 15.478 1.00 95.50 206 ALA A O 1
ATOM 1651 N N . LEU A 1 207 ? 0.774 -6.806 14.746 1.00 94.00 207 LEU A N 1
ATOM 1652 C CA . LEU A 1 207 ? 0.773 -7.139 13.336 1.00 94.00 207 LEU A CA 1
ATOM 1653 C C . LEU A 1 207 ? 2.088 -7.806 12.965 1.00 94.00 207 LEU A C 1
ATOM 1655 O O . LEU A 1 207 ? 3.161 -7.456 13.461 1.00 94.00 207 LEU A O 1
ATOM 1659 N N . ARG A 1 208 ? 1.996 -8.750 12.035 1.00 87.31 208 ARG A N 1
ATOM 1660 C CA . ARG A 1 208 ? 3.177 -9.221 11.321 1.00 87.31 208 ARG A CA 1
ATOM 1661 C C . ARG A 1 208 ? 3.704 -8.106 10.425 1.00 87.31 208 ARG A C 1
ATOM 1663 O O . ARG A 1 208 ? 2.939 -7.253 9.973 1.00 87.31 208 ARG A O 1
ATOM 1670 N N . GLU A 1 209 ? 5.008 -8.127 10.180 1.00 79.00 209 GLU A N 1
ATOM 1671 C CA . GLU A 1 209 ? 5.638 -7.188 9.256 1.00 79.00 209 GLU A CA 1
ATOM 1672 C C . GLU A 1 209 ? 4.932 -7.248 7.891 1.00 79.00 209 GLU A C 1
ATOM 1674 O O . GLU A 1 209 ? 4.623 -8.334 7.392 1.00 79.00 209 GLU A O 1
ATOM 1679 N N . TYR A 1 210 ? 4.661 -6.071 7.322 1.00 78.12 210 TYR A N 1
ATOM 1680 C CA . TYR A 1 210 ? 4.061 -5.880 5.995 1.00 78.12 210 TYR A CA 1
ATOM 1681 C C . TYR A 1 210 ? 2.616 -6.375 5.818 1.00 78.12 210 TYR A C 1
ATOM 1683 O O . TYR A 1 210 ? 2.205 -6.637 4.694 1.00 78.12 210 TYR A O 1
ATOM 1691 N N . ALA A 1 211 ? 1.830 -6.520 6.890 1.00 90.25 211 ALA A N 1
ATOM 1692 C CA . ALA A 1 211 ? 0.391 -6.780 6.776 1.00 90.25 211 ALA A CA 1
ATOM 1693 C C . ALA A 1 211 ? -0.332 -5.660 6.005 1.00 90.25 211 ALA A C 1
ATOM 1695 O O . ALA A 1 211 ? -0.569 -4.605 6.565 1.00 90.25 211 ALA A O 1
ATOM 1696 N N . GLU A 1 212 ? -0.728 -5.873 4.749 1.00 90.19 212 GLU A N 1
ATOM 1697 C CA . GLU A 1 212 ? -1.384 -4.814 3.952 1.00 90.19 212 GLU A CA 1
ATOM 1698 C C . GLU A 1 212 ? -2.861 -4.618 4.322 1.00 90.19 212 GLU A C 1
ATOM 1700 O O . GLU A 1 212 ? -3.399 -3.512 4.252 1.00 90.19 212 GLU A O 1
ATOM 1705 N N . PHE A 1 213 ? -3.524 -5.698 4.738 1.00 94.88 213 PHE A N 1
ATOM 1706 C CA . PHE A 1 213 ? -4.947 -5.704 5.046 1.00 94.88 213 PHE A CA 1
ATOM 1707 C C . PHE A 1 213 ? -5.216 -6.418 6.365 1.00 94.88 213 PHE A C 1
ATOM 1709 O O . PHE A 1 213 ? -4.688 -7.501 6.636 1.00 94.88 213 PHE A O 1
ATOM 1716 N N . LEU A 1 214 ? -6.096 -5.816 7.158 1.00 96.12 214 LEU A N 1
ATOM 1717 C CA . LEU A 1 214 ? -6.724 -6.430 8.311 1.00 96.12 214 LEU A CA 1
ATOM 1718 C C . LEU A 1 214 ? -8.142 -6.854 7.930 1.00 96.12 214 LEU A C 1
ATOM 1720 O O . LEU A 1 214 ? -9.007 -6.026 7.648 1.00 96.12 214 LEU A O 1
ATOM 1724 N N . GLU A 1 215 ? -8.390 -8.152 7.942 1.00 97.19 215 GLU A N 1
ATOM 1725 C CA . GLU A 1 215 ? -9.709 -8.728 7.734 1.00 97.19 215 GLU A CA 1
ATOM 1726 C C . GLU A 1 215 ? -10.418 -8.929 9.071 1.00 97.19 215 GLU A C 1
ATOM 1728 O O . GLU A 1 215 ? -9.853 -9.464 10.028 1.00 97.19 215 GLU A O 1
ATOM 1733 N N . ILE A 1 216 ? -11.687 -8.538 9.119 1.00 97.31 216 ILE A N 1
ATOM 1734 C CA . ILE A 1 216 ? -12.565 -8.715 10.273 1.00 97.31 216 ILE A CA 1
ATOM 1735 C C . ILE A 1 216 ? -13.592 -9.755 9.879 1.00 97.31 216 ILE A C 1
ATOM 1737 O O . ILE A 1 216 ? -14.438 -9.521 9.012 1.00 97.31 216 ILE A O 1
ATOM 1741 N N . ARG A 1 217 ? -13.498 -10.922 10.505 1.00 97.75 217 ARG A N 1
ATOM 1742 C CA . ARG A 1 217 ? -14.362 -12.066 10.238 1.00 97.75 217 ARG A CA 1
ATOM 1743 C C . ARG A 1 217 ? -15.185 -12.409 11.467 1.00 97.75 217 ARG A C 1
ATOM 1745 O O . ARG A 1 217 ? -14.810 -12.086 12.592 1.00 97.75 217 ARG A O 1
ATOM 1752 N N . THR A 1 218 ? -16.296 -13.094 11.271 1.00 97.25 218 THR A N 1
ATOM 1753 C CA . THR A 1 218 ? -17.018 -13.731 12.373 1.00 97.25 218 THR A CA 1
ATOM 1754 C C . THR A 1 218 ? -16.218 -14.911 12.926 1.00 97.25 218 THR A C 1
ATOM 1756 O O . THR A 1 218 ? -15.478 -15.587 12.207 1.00 97.25 218 THR A O 1
ATOM 1759 N N . ALA A 1 219 ? -16.359 -15.188 14.223 1.00 95.94 219 ALA A N 1
ATOM 1760 C CA . ALA A 1 219 ? -15.667 -16.322 14.828 1.00 95.94 219 ALA A CA 1
ATOM 1761 C C . ALA A 1 219 ? -16.281 -17.685 14.475 1.00 95.94 219 ALA A C 1
ATOM 1763 O O . ALA A 1 219 ? -15.560 -18.680 14.438 1.00 95.94 219 ALA A O 1
ATOM 1764 N N . THR A 1 220 ? -17.594 -17.729 14.240 1.00 94.19 220 THR A N 1
ATOM 1765 C CA . THR A 1 220 ? -18.360 -18.977 14.120 1.00 94.19 220 THR A CA 1
ATOM 1766 C C . THR A 1 220 ? -18.377 -19.533 12.699 1.00 94.19 220 THR A C 1
ATOM 1768 O O . THR A 1 220 ? -18.160 -20.726 12.513 1.00 94.19 220 THR A O 1
ATOM 1771 N N . ASP A 1 221 ? -18.632 -18.685 11.706 1.00 93.25 221 ASP A N 1
ATOM 1772 C CA . ASP A 1 221 ? -18.847 -19.064 10.303 1.00 93.25 221 ASP A CA 1
ATOM 1773 C C . ASP A 1 221 ? -17.785 -18.501 9.341 1.00 93.25 221 ASP A C 1
ATOM 1775 O O . ASP A 1 221 ? -17.908 -18.667 8.130 1.00 93.25 221 ASP A O 1
ATOM 1779 N N . ASP A 1 222 ? -16.731 -17.866 9.873 1.00 94.75 222 ASP A N 1
ATOM 1780 C CA . ASP A 1 222 ? -15.608 -17.282 9.116 1.00 94.75 222 ASP A CA 1
ATOM 1781 C C . ASP A 1 222 ? -16.047 -16.3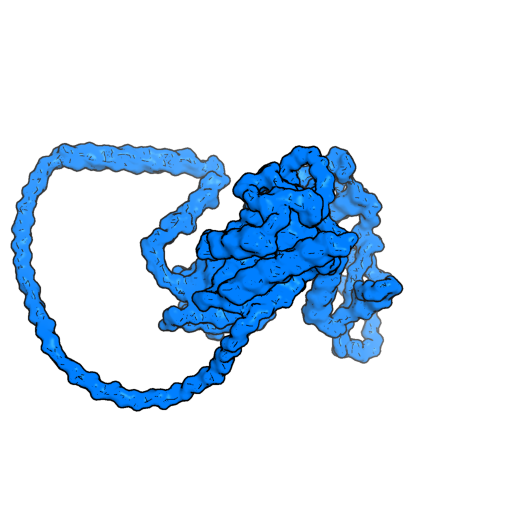03 8.007 1.00 94.75 222 ASP A C 1
ATOM 1783 O O . ASP A 1 222 ? -15.397 -16.122 6.973 1.00 94.75 222 ASP A O 1
ATOM 1787 N N . LEU A 1 223 ? -17.181 -15.644 8.226 1.00 95.44 223 LEU A N 1
ATOM 1788 C CA . LEU A 1 223 ? -17.771 -14.693 7.306 1.00 95.44 223 LEU A CA 1
ATOM 1789 C C . LEU A 1 223 ? -17.011 -13.368 7.382 1.00 95.44 223 LEU A C 1
ATOM 1791 O O . LEU A 1 223 ? -16.980 -12.716 8.423 1.00 95.44 223 LEU A O 1
ATOM 1795 N N . LEU A 1 224 ? -16.421 -12.950 6.261 1.00 96.38 224 LEU A N 1
ATOM 1796 C CA . LEU A 1 224 ? -15.770 -11.644 6.135 1.00 96.38 224 LEU A CA 1
ATOM 1797 C C . LEU A 1 224 ? -16.799 -10.518 6.282 1.00 96.38 224 LEU A C 1
ATOM 1799 O O . LEU A 1 224 ? -17.678 -10.373 5.435 1.00 96.38 224 LEU A O 1
ATOM 1803 N N . LEU A 1 225 ? -16.670 -9.719 7.338 1.00 95.88 225 LEU A N 1
ATOM 1804 C CA . LEU A 1 225 ? -17.542 -8.581 7.620 1.00 95.88 225 LEU A CA 1
ATOM 1805 C C . LEU A 1 225 ? -16.979 -7.288 7.034 1.00 95.88 225 LEU A C 1
ATOM 1807 O O . LEU A 1 225 ? -17.725 -6.523 6.429 1.00 95.88 225 LEU A O 1
ATOM 1811 N N . ALA A 1 226 ? -15.675 -7.063 7.196 1.00 95.38 226 ALA A N 1
ATOM 1812 C CA . ALA A 1 226 ? -14.993 -5.866 6.722 1.00 95.38 226 ALA A CA 1
ATOM 1813 C C . ALA A 1 226 ? -13.505 -6.132 6.459 1.00 95.38 226 ALA A C 1
ATOM 1815 O O . ALA A 1 226 ? -12.914 -7.049 7.031 1.00 95.38 226 ALA A O 1
ATOM 1816 N N . THR A 1 227 ? -12.907 -5.283 5.626 1.00 95.44 227 THR A N 1
ATOM 1817 C CA . THR A 1 227 ? -11.467 -5.252 5.358 1.00 95.44 227 THR A CA 1
ATOM 1818 C C . THR A 1 227 ? -10.977 -3.829 5.570 1.00 95.44 227 THR A C 1
ATOM 1820 O O . THR A 1 227 ? -11.569 -2.888 5.048 1.00 95.44 227 THR A O 1
ATOM 1823 N N . HIS A 1 228 ? -9.904 -3.674 6.335 1.00 94.56 228 HIS A N 1
ATOM 1824 C CA . HIS A 1 228 ? -9.253 -2.396 6.580 1.00 94.56 228 HIS A CA 1
ATOM 1825 C C . HIS A 1 228 ? -7.851 -2.422 5.989 1.00 94.56 228 HIS A C 1
ATOM 1827 O O . HIS A 1 228 ? -7.062 -3.314 6.301 1.00 94.56 228 HIS A O 1
ATOM 1833 N N . GLN A 1 229 ? -7.561 -1.469 5.110 1.00 94.50 229 GLN A N 1
ATOM 1834 C CA . GLN A 1 229 ? -6.233 -1.318 4.536 1.00 94.50 229 GLN A CA 1
ATOM 1835 C C . GLN A 1 229 ? -5.321 -0.639 5.553 1.00 94.50 229 GLN A C 1
ATOM 1837 O O . GLN A 1 229 ? -5.648 0.423 6.072 1.00 94.50 229 GLN A O 1
ATOM 1842 N N . LEU A 1 230 ? -4.179 -1.258 5.819 1.00 93.38 230 LEU A N 1
ATOM 1843 C CA . LEU A 1 230 ? -3.171 -0.731 6.721 1.00 93.38 230 LEU A CA 1
ATOM 1844 C C . LEU A 1 230 ? -2.235 0.180 5.934 1.00 93.38 230 LEU A C 1
ATOM 1846 O O . LEU A 1 230 ? -1.735 -0.182 4.867 1.00 93.38 230 LEU A O 1
ATOM 1850 N N . ARG A 1 231 ? -2.014 1.386 6.454 1.00 89.06 231 ARG A N 1
ATOM 1851 C CA . ARG A 1 231 ? -1.156 2.377 5.810 1.00 89.06 231 ARG A CA 1
ATOM 1852 C C . ARG A 1 231 ? 0.244 2.303 6.386 1.00 89.06 231 ARG A C 1
ATOM 1854 O O . ARG A 1 231 ? 0.429 2.292 7.600 1.00 89.06 231 ARG A O 1
ATOM 1861 N N . TYR A 1 232 ? 1.222 2.298 5.498 1.00 87.00 232 TYR A N 1
ATOM 1862 C CA . TYR A 1 232 ? 2.631 2.319 5.850 1.00 87.00 232 TYR A CA 1
ATOM 1863 C C . TYR A 1 232 ? 3.269 3.587 5.298 1.00 87.00 232 TYR A C 1
ATOM 1865 O O . TYR A 1 232 ? 2.832 4.106 4.268 1.00 87.00 232 TYR A O 1
ATOM 1873 N N . ASP A 1 233 ? 4.267 4.100 6.007 1.00 82.19 233 ASP A N 1
ATOM 1874 C CA . ASP A 1 233 ? 5.148 5.126 5.465 1.00 82.19 233 ASP A CA 1
ATOM 1875 C C . ASP A 1 233 ? 6.178 4.510 4.505 1.00 82.19 233 ASP A C 1
ATOM 1877 O O . ASP A 1 233 ? 6.254 3.293 4.312 1.00 82.19 233 ASP A O 1
ATOM 1881 N N . ASP A 1 234 ? 7.000 5.364 3.898 1.00 70.38 234 ASP A N 1
ATOM 1882 C CA . ASP A 1 234 ? 8.057 4.944 2.972 1.00 70.38 234 ASP A CA 1
ATOM 1883 C C . ASP A 1 234 ? 9.149 4.085 3.648 1.00 70.38 234 ASP A C 1
ATOM 1885 O O . ASP A 1 234 ? 9.963 3.433 2.982 1.00 70.38 234 ASP A O 1
ATOM 1889 N N . GLU A 1 235 ? 9.166 4.049 4.984 1.00 75.12 235 GLU A N 1
ATOM 1890 C CA . GLU A 1 235 ? 10.060 3.235 5.801 1.00 75.12 235 GLU A CA 1
ATOM 1891 C C . GLU A 1 235 ? 9.428 1.891 6.206 1.00 75.12 235 GLU A C 1
ATOM 1893 O O . GLU A 1 235 ? 9.977 1.200 7.067 1.00 75.12 235 GLU A O 1
ATOM 1898 N N . ASP A 1 236 ? 8.313 1.502 5.569 1.00 75.56 236 ASP A N 1
ATOM 1899 C CA . ASP A 1 236 ? 7.518 0.310 5.882 1.00 75.56 236 ASP A CA 1
ATOM 1900 C C . ASP A 1 236 ? 7.044 0.281 7.359 1.00 75.56 236 ASP A C 1
ATOM 1902 O O . ASP A 1 236 ? 6.791 -0.789 7.925 1.00 75.56 236 ASP A O 1
ATOM 1906 N N . ARG A 1 237 ? 6.914 1.441 8.020 1.00 83.56 237 ARG A N 1
ATOM 1907 C CA . ARG A 1 237 ? 6.375 1.536 9.385 1.00 83.56 237 ARG A CA 1
ATOM 1908 C C . ARG A 1 237 ? 4.887 1.801 9.322 1.00 83.56 237 ARG A C 1
ATOM 1910 O O . ARG A 1 237 ? 4.423 2.624 8.536 1.00 83.56 237 ARG A O 1
ATOM 1917 N N . LEU A 1 238 ? 4.138 1.114 10.178 1.00 88.25 238 LEU A N 1
ATOM 1918 C CA . LEU A 1 238 ? 2.700 1.308 10.259 1.00 88.25 238 LEU A CA 1
ATOM 1919 C C . LEU A 1 238 ? 2.400 2.747 10.697 1.00 88.25 238 LEU A C 1
ATOM 1921 O O . LEU A 1 238 ? 2.803 3.170 11.786 1.00 88.25 238 LEU A O 1
ATOM 1925 N N . LEU A 1 239 ? 1.692 3.491 9.849 1.00 89.81 239 LEU A N 1
ATOM 1926 C CA . LEU A 1 239 ? 1.260 4.844 10.163 1.00 89.81 239 LEU A CA 1
ATOM 1927 C C . LEU A 1 239 ? 0.209 4.795 11.279 1.00 89.81 239 LEU A C 1
ATOM 1929 O O . LEU A 1 239 ? -0.679 3.936 11.245 1.00 89.81 239 LEU A O 1
ATOM 1933 N N . PRO A 1 240 ? 0.297 5.693 12.277 1.00 92.25 240 PRO A N 1
ATOM 1934 C CA . PRO A 1 240 ? -0.744 5.818 13.279 1.00 92.25 240 PRO A CA 1
ATOM 1935 C C . PRO A 1 240 ? -2.019 6.328 12.610 1.00 92.25 240 PRO A C 1
ATOM 1937 O O . PRO A 1 240 ? -2.023 7.359 11.938 1.00 92.25 240 PRO A O 1
ATOM 1940 N N . GLU A 1 241 ? -3.096 5.591 12.804 1.00 92.94 241 GLU A N 1
ATOM 1941 C CA . GLU A 1 241 ? -4.388 5.822 12.188 1.00 92.94 241 GLU A CA 1
ATOM 1942 C C . GLU A 1 241 ? -5.474 5.510 13.212 1.00 92.94 241 GLU A C 1
ATOM 1944 O O . GLU A 1 241 ? -5.451 4.479 13.892 1.00 92.94 241 GLU A O 1
ATOM 1949 N N . GLU A 1 242 ? -6.427 6.432 13.321 1.00 92.50 242 GLU A N 1
ATOM 1950 C CA . GLU A 1 242 ? -7.681 6.210 14.021 1.00 92.50 242 GLU A CA 1
ATOM 1951 C C . GLU A 1 242 ? -8.767 5.980 12.977 1.00 92.50 242 GLU A C 1
ATOM 1953 O O . GLU A 1 242 ? -9.107 6.880 12.208 1.00 92.50 242 GLU A O 1
ATOM 1958 N N . ALA A 1 243 ? -9.308 4.767 12.945 1.00 93.12 243 ALA A N 1
ATOM 1959 C CA . ALA A 1 243 ? -10.341 4.384 11.995 1.00 93.12 243 ALA A CA 1
ATOM 1960 C C . ALA A 1 243 ? -11.564 3.844 12.732 1.00 93.12 243 ALA A C 1
ATOM 1962 O O . ALA A 1 243 ? -11.451 3.180 13.762 1.00 93.12 243 ALA A O 1
ATOM 1963 N N . VAL A 1 244 ? -12.752 4.111 12.190 1.00 94.50 244 VAL A N 1
ATOM 1964 C CA . VAL A 1 244 ? -14.004 3.532 12.683 1.00 94.50 244 VAL A CA 1
ATOM 1965 C C . VAL A 1 244 ? -14.619 2.702 11.573 1.00 94.50 244 VAL A C 1
ATOM 1967 O O . VAL A 1 244 ? -14.935 3.224 10.507 1.00 94.50 244 VAL A O 1
ATOM 1970 N N . ILE A 1 245 ? -14.809 1.412 11.832 1.00 93.06 245 ILE A N 1
ATOM 1971 C CA . ILE A 1 245 ? -15.428 0.484 10.887 1.00 93.06 245 ILE A CA 1
ATOM 1972 C C . ILE A 1 245 ? -16.839 0.193 11.362 1.00 93.06 245 ILE A C 1
ATOM 1974 O O . ILE A 1 245 ? -17.046 -0.219 12.503 1.00 93.06 245 ILE A O 1
ATOM 1978 N N . VAL A 1 246 ? -17.808 0.406 10.478 1.00 93.12 246 VAL A N 1
ATOM 1979 C CA . VAL A 1 246 ? -19.210 0.080 10.737 1.00 93.12 246 VAL A CA 1
ATOM 1980 C C . VAL A 1 246 ? -19.473 -1.336 10.239 1.00 93.12 246 VAL A C 1
ATOM 1982 O O . VAL A 1 246 ? -19.313 -1.624 9.053 1.00 93.12 246 VAL A O 1
ATOM 1985 N N . LEU A 1 247 ? -19.852 -2.228 11.148 1.00 92.75 247 LEU A N 1
ATOM 1986 C CA . LEU A 1 247 ? -20.232 -3.598 10.830 1.00 92.75 247 LEU A CA 1
ATOM 1987 C C . LEU A 1 247 ? -21.628 -3.640 10.180 1.00 92.75 247 LEU A C 1
ATOM 1989 O O . LEU A 1 247 ? -22.419 -2.709 10.348 1.00 92.75 247 LEU A O 1
ATOM 1993 N N . PRO A 1 248 ? -21.985 -4.726 9.464 1.00 89.12 248 PRO A N 1
ATOM 1994 C CA . PRO A 1 248 ? -23.284 -4.839 8.792 1.00 89.12 248 PRO A CA 1
ATOM 1995 C C . PRO A 1 248 ? -24.512 -4.685 9.703 1.00 89.12 248 PRO A C 1
ATOM 1997 O O . PRO A 1 248 ? -25.577 -4.292 9.234 1.00 89.12 248 PRO A O 1
ATOM 2000 N N . ASN A 1 249 ? -24.374 -4.985 10.996 1.00 86.75 249 ASN A N 1
ATOM 2001 C CA . ASN A 1 249 ? -25.427 -4.829 12.001 1.00 86.75 249 ASN A CA 1
ATOM 2002 C C . ASN A 1 249 ? -25.531 -3.398 12.573 1.00 86.75 249 ASN A C 1
ATOM 2004 O O . ASN A 1 249 ? -26.420 -3.136 13.380 1.00 86.75 249 ASN A O 1
ATOM 2008 N N . GLY A 1 250 ? -24.661 -2.479 12.143 1.00 90.31 250 GLY A N 1
ATOM 2009 C CA . GLY A 1 250 ? -24.601 -1.090 12.601 1.00 90.31 250 GLY A CA 1
ATOM 2010 C C . GLY A 1 250 ? -23.630 -0.839 13.756 1.00 90.31 250 GLY A C 1
ATOM 2011 O O . GLY A 1 250 ? -23.396 0.328 14.085 1.00 90.31 250 GLY A O 1
ATOM 2012 N N . ASP A 1 251 ? -23.043 -1.891 14.335 1.00 90.19 251 ASP A N 1
ATOM 2013 C CA . ASP A 1 251 ? -22.037 -1.763 15.391 1.00 90.19 251 ASP A CA 1
ATOM 2014 C C . ASP A 1 251 ? -20.783 -1.074 14.849 1.00 90.19 251 ASP A C 1
ATOM 2016 O O . ASP A 1 251 ? -20.464 -1.155 13.659 1.00 90.19 251 ASP A O 1
ATOM 2020 N N . ARG A 1 252 ? -20.063 -0.367 15.719 1.00 93.94 252 ARG A N 1
ATOM 2021 C CA . ARG A 1 252 ? -18.901 0.434 15.334 1.00 93.94 252 ARG A CA 1
ATOM 2022 C C . ARG A 1 252 ? -17.670 -0.062 16.067 1.00 93.94 252 ARG A C 1
ATOM 2024 O O . ARG A 1 252 ? -17.632 -0.084 17.288 1.00 93.94 252 ARG A O 1
ATOM 2031 N N . LEU A 1 253 ? -16.637 -0.401 15.315 1.00 94.75 253 LEU A N 1
ATOM 2032 C CA . LEU A 1 253 ? -15.342 -0.791 15.855 1.00 94.75 253 LEU A CA 1
ATOM 2033 C C . LEU A 1 253 ? -14.369 0.369 15.689 1.00 94.75 253 LEU A C 1
ATOM 2035 O O . LEU A 1 253 ? -14.140 0.811 14.563 1.00 94.75 253 LEU A O 1
ATOM 2039 N N . ALA A 1 254 ? -13.802 0.853 16.792 1.00 94.62 254 ALA A N 1
ATOM 2040 C CA . ALA A 1 254 ? -12.725 1.834 16.763 1.00 94.62 254 ALA A CA 1
ATOM 2041 C C . ALA A 1 254 ? -11.372 1.118 16.745 1.00 94.62 254 ALA A C 1
ATOM 2043 O O . ALA A 1 254 ? -11.096 0.254 17.583 1.00 94.62 254 ALA A O 1
ATOM 2044 N N . PHE A 1 255 ? -10.526 1.513 15.801 1.00 93.00 255 PHE A N 1
ATOM 2045 C CA . PHE A 1 255 ? -9.162 1.042 15.631 1.00 93.00 255 PHE A CA 1
ATOM 2046 C C . PHE A 1 255 ? -8.210 2.185 15.913 1.00 93.00 255 PHE A C 1
ATOM 2048 O O . PHE A 1 255 ? -8.397 3.292 15.415 1.00 93.00 255 PHE A O 1
ATOM 2055 N N . THR A 1 256 ? -7.158 1.883 16.661 1.00 94.06 256 THR A N 1
ATOM 2056 C CA . THR A 1 256 ? -5.984 2.741 16.754 1.00 94.06 256 THR A CA 1
ATOM 2057 C C . THR A 1 256 ? -4.776 1.904 16.374 1.00 94.06 256 THR A C 1
ATOM 2059 O O . THR A 1 256 ? -4.413 0.959 17.089 1.00 94.06 256 THR A O 1
ATOM 2062 N N . THR A 1 257 ? -4.162 2.218 15.238 1.00 93.81 257 THR A N 1
ATOM 2063 C CA . THR A 1 257 ? -2.862 1.658 14.863 1.00 93.81 257 THR A CA 1
ATOM 2064 C C . THR A 1 257 ? -1.752 2.478 15.522 1.00 93.81 257 THR A C 1
ATOM 2066 O O . THR A 1 257 ? -1.867 3.687 15.718 1.00 93.81 257 THR A O 1
ATOM 2069 N N . SER A 1 258 ? -0.665 1.818 15.920 1.00 91.19 258 SER A N 1
ATOM 2070 C CA . SER A 1 258 ? 0.504 2.479 16.508 1.00 91.19 258 SER A CA 1
ATOM 2071 C C . SER A 1 258 ? 1.783 2.080 15.769 1.00 91.19 258 SER A C 1
ATOM 2073 O O . SER A 1 258 ? 1.865 0.943 15.293 1.00 91.19 258 SER A O 1
ATOM 2075 N N . PRO A 1 259 ? 2.820 2.943 15.737 1.00 85.62 259 PRO A N 1
ATOM 2076 C CA . PRO A 1 259 ? 4.075 2.659 15.029 1.00 85.62 259 PRO A CA 1
ATOM 2077 C C . PRO A 1 259 ? 4.832 1.427 15.540 1.00 85.62 259 PRO A C 1
ATOM 2079 O O . PRO A 1 259 ? 5.721 0.918 14.867 1.00 85.62 259 PRO A O 1
ATOM 2082 N N . ALA A 1 260 ? 4.486 0.918 16.727 1.00 85.38 260 ALA A N 1
ATOM 2083 C CA . ALA A 1 260 ? 5.034 -0.320 17.280 1.00 85.38 260 ALA A CA 1
ATOM 2084 C C . ALA A 1 260 ? 4.403 -1.584 16.655 1.00 85.38 260 ALA A C 1
ATOM 2086 O O . ALA A 1 260 ? 4.346 -2.626 17.311 1.00 85.38 260 ALA A O 1
ATOM 2087 N N . ASN A 1 261 ? 3.854 -1.483 15.437 1.00 85.75 261 ASN A N 1
ATOM 2088 C CA . ASN A 1 261 ? 3.076 -2.526 14.763 1.00 85.75 261 ASN A CA 1
ATOM 2089 C C . ASN A 1 261 ? 1.999 -3.142 15.669 1.00 85.75 261 ASN A C 1
ATOM 2091 O O . ASN A 1 261 ? 1.718 -4.333 15.595 1.00 85.75 261 ASN A O 1
ATOM 2095 N N . THR A 1 262 ? 1.420 -2.346 16.568 1.00 89.31 262 THR A N 1
ATOM 2096 C CA . THR A 1 262 ? 0.399 -2.812 17.509 1.00 89.31 262 THR A CA 1
ATOM 2097 C C . THR A 1 262 ? -0.917 -2.141 17.171 1.00 89.31 262 THR A C 1
ATOM 2099 O O . THR A 1 262 ? -0.976 -0.913 17.072 1.00 89.31 262 THR A O 1
ATOM 2102 N N . ILE A 1 263 ? -1.966 -2.945 17.027 1.00 88.12 263 ILE A N 1
ATOM 2103 C CA . ILE A 1 263 ? -3.337 -2.468 16.857 1.00 88.12 263 ILE A CA 1
ATOM 2104 C C . ILE A 1 263 ? -4.056 -2.602 18.189 1.00 88.12 263 ILE A C 1
ATOM 2106 O O . ILE A 1 263 ? -3.978 -3.643 18.843 1.00 88.12 263 ILE A O 1
ATOM 2110 N N . THR A 1 264 ? -4.769 -1.548 18.574 1.00 90.94 264 THR A N 1
ATOM 2111 C CA . THR A 1 264 ? -5.780 -1.607 19.629 1.00 90.94 264 THR A CA 1
ATOM 2112 C C . THR A 1 264 ? -7.155 -1.501 18.990 1.00 90.94 264 THR A C 1
ATOM 2114 O O . THR A 1 264 ? -7.404 -0.570 18.227 1.00 90.94 264 THR A O 1
ATOM 2117 N N . VAL A 1 265 ? -8.037 -2.445 19.310 1.00 87.06 265 VAL A N 1
ATOM 2118 C CA . VAL A 1 265 ? -9.434 -2.438 18.871 1.00 87.06 265 VAL A CA 1
ATOM 2119 C C . VAL A 1 265 ? -10.329 -2.340 20.090 1.00 87.06 265 VAL A C 1
ATOM 2121 O O . VAL A 1 265 ? -10.168 -3.108 21.040 1.00 87.06 265 VAL A O 1
ATOM 2124 N N . ALA A 1 266 ? -11.266 -1.403 20.063 1.00 88.06 266 ALA A N 1
ATOM 2125 C CA . ALA A 1 266 ? -12.275 -1.235 21.095 1.00 88.06 266 ALA A CA 1
ATOM 2126 C C . ALA A 1 266 ? -13.662 -1.151 20.458 1.00 88.06 266 ALA A C 1
ATOM 2128 O O . ALA A 1 266 ? -13.812 -0.656 19.337 1.00 88.06 266 ALA A O 1
ATOM 2129 N N . ASP A 1 267 ? -14.675 -1.606 21.194 1.00 82.12 267 ASP A N 1
ATOM 2130 C CA . ASP A 1 267 ? -16.055 -1.285 20.854 1.00 82.12 267 ASP A CA 1
ATOM 2131 C C . ASP A 1 267 ? -16.230 0.235 20.962 1.00 82.12 267 ASP A C 1
ATOM 2133 O O . ASP A 1 267 ? -15.977 0.839 22.014 1.00 82.12 267 ASP A O 1
ATOM 2137 N N . ALA A 1 268 ? -16.575 0.876 19.847 1.00 77.81 268 ALA A N 1
ATOM 2138 C CA . ALA A 1 268 ? -16.808 2.304 19.832 1.00 77.81 268 ALA A CA 1
ATOM 2139 C C . ALA A 1 268 ? -18.187 2.528 20.446 1.00 77.81 268 ALA A C 1
ATOM 2141 O O . ALA A 1 268 ? -19.196 2.527 19.736 1.00 77.81 268 ALA A O 1
ATOM 2142 N N . ALA A 1 269 ? -18.219 2.726 21.771 1.00 71.00 269 ALA A N 1
ATOM 2143 C CA . ALA A 1 269 ? -19.435 3.103 22.480 1.00 71.00 269 ALA A CA 1
ATOM 2144 C C . ALA A 1 269 ? -20.166 4.172 21.656 1.00 71.00 269 ALA A C 1
ATOM 2146 O O . ALA A 1 269 ? -19.491 5.106 21.199 1.00 71.00 269 ALA A O 1
ATOM 2147 N N . PRO A 1 270 ? -21.491 4.043 21.434 1.00 59.94 270 PRO A N 1
ATOM 2148 C CA . PRO A 1 270 ? -22.245 4.901 20.532 1.00 59.94 270 PRO A CA 1
ATOM 2149 C C . PRO A 1 270 ? -22.074 6.344 20.983 1.00 59.94 270 PRO A C 1
ATOM 2151 O O . PRO A 1 270 ? -22.752 6.836 21.884 1.00 59.94 270 PRO A O 1
ATOM 2154 N N . THR A 1 271 ? -21.091 7.019 20.397 1.00 52.25 271 THR A N 1
ATOM 2155 C CA . THR A 1 271 ? -20.732 8.360 20.807 1.00 52.25 271 THR A CA 1
ATOM 2156 C C . THR A 1 271 ? -21.820 9.210 20.194 1.00 52.25 271 THR A C 1
ATOM 2158 O O . THR A 1 271 ? -21.844 9.425 18.982 1.00 52.25 271 THR A O 1
ATOM 2161 N N . ALA A 1 272 ? -22.773 9.639 21.020 1.00 50.25 272 ALA A N 1
ATOM 2162 C CA . ALA A 1 272 ? -23.976 10.364 20.616 1.00 50.25 272 ALA A CA 1
ATOM 2163 C C . ALA A 1 272 ? -23.692 11.727 19.936 1.00 50.25 272 ALA A C 1
ATOM 2165 O O . ALA A 1 272 ? -24.602 12.531 19.766 1.00 50.25 272 ALA A O 1
ATOM 2166 N N . GLN A 1 273 ? -22.441 12.015 19.555 1.00 44.84 273 GLN A N 1
ATOM 2167 C CA . GLN A 1 273 ? -21.956 13.359 19.270 1.00 44.84 273 GLN A CA 1
ATOM 2168 C C . GLN A 1 273 ? -21.282 13.565 17.899 1.00 44.84 273 GLN A C 1
ATOM 2170 O O . GLN A 1 273 ? -20.957 14.705 17.580 1.00 44.84 273 GLN A O 1
ATOM 2175 N N . SER A 1 274 ? -21.125 12.549 17.036 1.00 44.84 274 SER A N 1
ATOM 2176 C CA . SER A 1 274 ? -20.474 12.752 15.716 1.00 44.84 274 SER A CA 1
ATOM 2177 C C . SER A 1 274 ? -21.165 12.121 14.500 1.00 44.84 274 SER A C 1
ATOM 2179 O O . SER A 1 274 ? -20.708 12.324 13.375 1.00 44.84 274 SER A O 1
ATOM 2181 N N . SER A 1 275 ? -22.302 11.434 14.666 1.00 45.94 275 SER A N 1
ATOM 2182 C CA . SER A 1 275 ? -22.979 10.735 13.558 1.00 45.94 275 SER A CA 1
ATOM 2183 C C . SER A 1 275 ? -23.461 11.652 12.429 1.00 45.94 275 SER A C 1
ATOM 2185 O O . SER A 1 275 ? -23.479 11.220 11.281 1.00 45.94 275 SER A O 1
ATOM 2187 N N . TRP A 1 276 ? -23.778 12.920 12.702 1.00 48.75 276 TRP A N 1
ATOM 2188 C CA . TRP A 1 276 ? -24.225 13.848 11.659 1.00 48.75 276 TRP A CA 1
ATOM 2189 C C . TRP A 1 276 ? -23.120 14.232 10.665 1.00 48.75 276 TRP A C 1
ATOM 2191 O O . TRP A 1 276 ? -23.437 14.451 9.505 1.00 48.75 276 TRP A O 1
ATOM 2201 N N . ARG A 1 277 ? -21.835 14.253 11.059 1.00 51.09 277 ARG A N 1
ATOM 2202 C CA . ARG A 1 277 ? -20.733 14.665 10.162 1.00 51.09 277 ARG A CA 1
ATOM 2203 C C . ARG A 1 277 ? -20.234 13.565 9.222 1.00 51.09 277 ARG A C 1
ATOM 2205 O O . ARG A 1 277 ? -19.738 13.899 8.160 1.00 51.09 277 ARG A O 1
ATOM 2212 N N . GLN A 1 278 ? -20.391 12.286 9.574 1.00 52.22 278 GLN A N 1
ATOM 2213 C CA . GLN A 1 278 ? -20.047 11.167 8.676 1.00 52.22 278 GLN A CA 1
ATOM 2214 C C . GLN A 1 278 ? -21.219 10.718 7.791 1.00 52.22 278 GLN A C 1
ATOM 2216 O O . GLN A 1 278 ? -20.991 10.211 6.701 1.00 52.22 278 GLN A O 1
ATOM 2221 N N . TRP A 1 279 ? -22.475 10.915 8.218 1.00 48.53 279 TRP A N 1
ATOM 2222 C CA . TRP A 1 279 ? -23.639 10.704 7.340 1.00 48.53 279 TRP A CA 1
ATOM 2223 C C . TRP A 1 279 ? -23.833 11.845 6.330 1.00 48.53 279 TRP A C 1
ATOM 2225 O O . TRP A 1 279 ? -24.406 11.629 5.268 1.00 48.53 279 TRP A O 1
ATOM 2235 N N . PHE A 1 280 ? -23.345 13.049 6.648 1.00 45.44 280 PHE A N 1
ATOM 2236 C CA . PHE A 1 280 ? -23.302 14.194 5.738 1.00 45.44 280 PHE A CA 1
ATOM 2237 C C . PHE A 1 280 ? -21.906 14.368 5.129 1.00 45.44 280 PHE A C 1
ATOM 2239 O O . PHE A 1 280 ? -21.363 15.472 5.126 1.00 45.44 280 PHE A O 1
ATOM 2246 N N . ASP A 1 281 ? -21.333 13.309 4.555 1.00 44.66 281 ASP A N 1
ATOM 2247 C CA . ASP A 1 281 ? -20.357 13.527 3.487 1.00 44.66 281 ASP A CA 1
ATOM 2248 C C . ASP A 1 281 ? -21.127 13.952 2.226 1.00 44.66 281 ASP A C 1
ATOM 2250 O O . ASP A 1 281 ? -21.443 13.170 1.329 1.00 44.66 281 ASP A O 1
ATOM 2254 N N . TRP A 1 282 ? -21.567 15.214 2.233 1.00 49.22 282 TRP A N 1
ATOM 2255 C CA . TRP A 1 282 ? -22.354 15.833 1.167 1.00 49.22 282 TRP A CA 1
ATOM 2256 C C . TRP A 1 282 ? -21.630 15.781 -0.189 1.00 49.22 282 TRP A C 1
ATOM 2258 O O . TRP A 1 282 ? -22.289 15.819 -1.224 1.00 49.22 282 TRP A O 1
ATOM 2268 N N . SER A 1 283 ? -20.305 15.623 -0.210 1.00 51.03 283 SER A N 1
ATOM 2269 C CA . SER A 1 283 ? -19.500 15.601 -1.434 1.00 51.03 283 SER A CA 1
ATOM 2270 C C . SER A 1 283 ? -19.988 14.556 -2.455 1.00 51.03 283 SER A C 1
ATOM 2272 O O . SER A 1 283 ? -20.222 14.902 -3.612 1.00 51.03 283 SER A O 1
ATOM 2274 N N . VAL A 1 284 ? -20.309 13.333 -2.018 1.00 54.31 284 VAL A N 1
ATOM 2275 C CA . VAL A 1 284 ? -20.727 12.231 -2.908 1.00 54.31 284 VAL A CA 1
ATOM 2276 C C . VAL A 1 284 ? -22.112 12.464 -3.537 1.00 54.31 284 VAL A C 1
ATOM 2278 O O . VAL A 1 284 ? -22.388 11.995 -4.639 1.00 54.31 284 VAL A O 1
ATOM 2281 N N . TRP A 1 285 ? -23.000 13.215 -2.876 1.00 51.75 285 TRP A N 1
ATOM 2282 C CA . TRP A 1 285 ? -24.335 13.531 -3.412 1.00 51.75 285 TRP A CA 1
ATOM 2283 C C . TRP A 1 285 ? -24.353 14.785 -4.301 1.00 51.75 285 TRP A C 1
ATOM 2285 O O . TRP A 1 285 ? -25.223 14.899 -5.168 1.00 51.75 285 TRP A O 1
ATOM 2295 N N . PHE A 1 286 ? -23.410 15.719 -4.129 1.00 50.25 286 PHE A N 1
ATOM 2296 C CA . PHE A 1 286 ? -23.363 16.966 -4.908 1.00 50.25 286 PHE A CA 1
ATOM 2297 C C . PHE A 1 286 ? -22.560 16.880 -6.216 1.00 50.25 286 PHE A C 1
ATOM 2299 O O . PHE A 1 286 ? -22.647 17.809 -7.022 1.00 50.25 286 PHE A O 1
ATOM 2306 N N . GLU A 1 287 ? -21.867 15.770 -6.489 1.00 47.91 287 GLU A N 1
ATOM 2307 C CA . GLU A 1 287 ? -21.150 15.559 -7.759 1.00 47.91 287 GLU A CA 1
ATOM 2308 C C . GLU A 1 287 ? -22.029 15.085 -8.928 1.00 47.91 287 GLU A C 1
ATOM 2310 O O . GLU A 1 287 ? -21.563 15.027 -10.063 1.00 47.91 287 GLU A O 1
ATOM 2315 N N . ALA A 1 288 ? -23.324 14.820 -8.718 1.00 54.38 288 ALA A N 1
ATOM 2316 C CA . ALA A 1 288 ? -24.262 14.609 -9.821 1.00 54.38 288 ALA A CA 1
ATOM 2317 C C . ALA A 1 288 ? -24.827 15.967 -10.309 1.00 54.38 288 ALA A C 1
ATOM 2319 O O . ALA A 1 288 ? -25.763 16.493 -9.695 1.00 54.38 288 ALA A O 1
ATOM 2320 N N . PRO A 1 289 ? -24.369 16.535 -11.448 1.00 61.22 289 PRO A N 1
ATOM 2321 C CA . PRO A 1 289 ? -24.712 17.901 -11.877 1.00 61.22 289 PRO A CA 1
ATOM 2322 C C . PRO A 1 289 ? -26.198 18.124 -12.221 1.00 61.22 289 PRO A C 1
ATOM 2324 O O . PRO A 1 289 ? -26.596 19.235 -12.558 1.00 61.22 289 PRO A O 1
ATOM 2327 N N . ARG A 1 290 ? -27.050 17.092 -12.150 1.00 65.56 290 ARG A N 1
ATOM 2328 C CA . ARG A 1 290 ? -28.463 17.162 -12.562 1.00 65.56 290 ARG A CA 1
ATOM 2329 C C . ARG A 1 290 ? -29.468 17.399 -11.430 1.00 65.56 290 ARG A C 1
ATOM 2331 O O . ARG A 1 290 ? -30.607 17.739 -11.730 1.00 65.56 290 ARG A O 1
ATOM 2338 N N . TRP A 1 291 ? -29.084 17.265 -10.158 1.00 62.47 291 TRP A N 1
ATOM 2339 C CA . TRP A 1 291 ? -30.043 17.329 -9.036 1.00 62.47 291 TRP A CA 1
ATOM 2340 C C . TRP A 1 291 ? -30.059 18.670 -8.284 1.00 62.47 291 TRP A C 1
ATOM 2342 O O . TRP A 1 291 ? -30.995 18.944 -7.532 1.00 62.47 291 TRP A O 1
ATOM 2352 N N . GLN A 1 292 ? -29.091 19.555 -8.541 1.00 69.31 292 GLN A N 1
ATOM 2353 C CA . GLN A 1 292 ? -28.985 20.872 -7.900 1.00 69.31 292 GLN A CA 1
ATOM 2354 C C . GLN A 1 292 ? -30.259 21.750 -7.967 1.00 69.31 292 GLN A C 1
ATOM 2356 O O . GLN A 1 292 ? -30.615 22.322 -6.932 1.00 69.31 292 GLN A O 1
ATOM 2361 N N . PRO A 1 293 ? -31.010 21.853 -9.091 1.00 81.69 293 PRO A N 1
ATOM 2362 C CA . PRO A 1 293 ? -32.197 22.715 -9.120 1.00 81.69 293 PRO A CA 1
ATOM 2363 C C . PRO A 1 293 ? -33.352 22.174 -8.265 1.00 81.69 293 PRO A C 1
ATOM 2365 O O . PRO A 1 293 ? -34.121 22.955 -7.708 1.00 81.69 293 PRO A O 1
ATOM 2368 N N . VAL A 1 294 ? -33.460 20.849 -8.112 1.00 82.25 294 VAL A N 1
ATOM 2369 C CA . VAL A 1 294 ? -34.530 20.217 -7.323 1.00 82.25 294 VAL A CA 1
ATOM 2370 C C . VAL A 1 294 ? -34.324 20.486 -5.833 1.00 82.25 294 VAL A C 1
ATOM 2372 O O . VAL A 1 294 ? -35.268 20.863 -5.138 1.00 82.25 294 VAL A O 1
ATOM 2375 N N . PHE A 1 295 ? -33.084 20.380 -5.347 1.00 80.50 295 PHE A N 1
ATOM 2376 C CA . PHE A 1 295 ? -32.762 20.680 -3.951 1.00 80.50 295 PHE A CA 1
ATOM 2377 C C . PHE A 1 295 ? -32.911 22.167 -3.615 1.00 80.50 295 PHE A C 1
ATOM 2379 O O . PHE A 1 295 ? -33.442 22.492 -2.553 1.00 80.50 295 PHE A O 1
ATOM 2386 N N . ALA A 1 296 ? -32.525 23.071 -4.522 1.00 84.94 296 ALA A N 1
ATOM 2387 C CA . ALA A 1 296 ? -32.728 24.507 -4.326 1.00 84.94 296 ALA A CA 1
ATOM 2388 C C . ALA A 1 296 ? -34.220 24.861 -4.182 1.00 84.94 296 ALA A C 1
ATOM 2390 O O . ALA A 1 296 ? -34.596 25.644 -3.308 1.00 84.94 296 ALA A O 1
ATOM 2391 N N . LEU A 1 297 ? -35.082 24.241 -4.995 1.00 92.50 297 LEU A N 1
ATOM 2392 C CA . LEU A 1 297 ? -36.526 24.469 -4.958 1.00 92.50 297 LEU A CA 1
ATOM 2393 C C . LEU A 1 297 ? -37.173 23.858 -3.703 1.00 92.50 297 LEU A C 1
ATOM 2395 O O . LEU A 1 297 ? -38.013 24.499 -3.071 1.00 92.50 297 LEU A O 1
ATOM 2399 N N . ALA A 1 298 ? -36.732 22.668 -3.283 1.00 92.12 298 ALA A N 1
ATOM 2400 C CA . ALA A 1 298 ? -37.175 22.044 -2.035 1.00 92.12 298 ALA A CA 1
ATOM 2401 C C . ALA A 1 298 ? -36.782 22.870 -0.795 1.00 92.12 298 ALA A C 1
ATOM 2403 O O . ALA A 1 298 ? -37.601 23.063 0.106 1.00 92.12 298 ALA A O 1
ATOM 2404 N N . LEU A 1 299 ? -35.559 23.413 -0.765 1.00 94.75 299 LEU A N 1
ATOM 2405 C CA . LEU A 1 299 ? -35.092 24.279 0.318 1.00 94.75 299 LEU A CA 1
ATOM 2406 C C . LEU A 1 299 ? -35.907 25.581 0.385 1.00 94.75 299 LEU A C 1
ATOM 2408 O O . LEU A 1 299 ? -36.323 25.991 1.468 1.00 94.75 299 LEU A O 1
ATOM 2412 N N . LEU A 1 300 ? -36.197 26.198 -0.766 1.00 95.75 300 LEU A N 1
ATOM 2413 C CA . LEU A 1 300 ? -37.057 27.383 -0.851 1.00 95.75 300 LEU A CA 1
ATOM 2414 C C . LEU A 1 300 ? -38.474 27.114 -0.330 1.00 95.75 300 LEU A C 1
ATOM 2416 O O . LEU A 1 300 ? -39.017 27.942 0.400 1.00 95.75 300 LEU A O 1
ATOM 2420 N N . LEU A 1 301 ? -39.060 25.955 -0.648 1.00 95.62 301 LEU A N 1
ATOM 2421 C CA . LEU A 1 301 ? -40.380 25.570 -0.139 1.00 95.62 301 LEU A CA 1
ATOM 2422 C C . LEU A 1 301 ? -40.379 25.357 1.380 1.00 95.62 301 LEU A C 1
ATOM 2424 O O . LEU A 1 301 ? -41.316 25.790 2.049 1.00 95.62 301 LEU A O 1
ATOM 2428 N N . LEU A 1 302 ? -39.327 24.753 1.941 1.00 95.75 302 LEU A N 1
ATOM 2429 C CA . LEU A 1 302 ? -39.182 24.601 3.394 1.00 95.75 302 LEU A CA 1
ATOM 2430 C C . LEU A 1 302 ? -39.021 25.956 4.098 1.00 95.75 302 LEU A C 1
ATOM 2432 O O . LEU A 1 302 ? -39.644 26.192 5.138 1.00 95.75 302 LEU A O 1
ATOM 2436 N N . LEU A 1 303 ? -38.241 26.875 3.523 1.00 95.56 303 LEU A N 1
ATOM 2437 C CA . LEU A 1 303 ? -38.091 28.237 4.046 1.00 95.56 303 LEU A CA 1
ATOM 2438 C C . LEU A 1 303 ? -39.407 29.023 3.972 1.00 95.56 303 LEU A C 1
ATOM 2440 O O . LEU A 1 303 ? -39.787 29.683 4.937 1.00 95.56 303 LEU A O 1
ATOM 2444 N N . ALA A 1 304 ? -40.157 28.898 2.877 1.00 95.50 304 ALA A N 1
ATOM 2445 C CA . ALA A 1 304 ? -41.482 29.498 2.767 1.00 95.50 304 ALA A CA 1
ATOM 2446 C C . ALA A 1 304 ? -42.459 28.909 3.800 1.00 95.50 304 ALA A C 1
ATOM 2448 O O . ALA A 1 304 ? -43.122 29.658 4.515 1.00 95.50 304 ALA A O 1
ATOM 2449 N N . ALA A 1 305 ? -42.517 27.582 3.941 1.00 94.62 305 ALA A N 1
ATOM 2450 C CA . ALA A 1 305 ? -43.401 26.909 4.894 1.00 94.62 305 ALA A CA 1
ATOM 2451 C C . ALA A 1 305 ? -43.093 27.293 6.351 1.00 94.62 305 ALA A C 1
ATOM 2453 O O . ALA A 1 305 ? -44.007 27.576 7.125 1.00 94.62 305 ALA A O 1
ATOM 2454 N N . SER A 1 306 ? -41.812 27.355 6.718 1.00 92.88 306 SER A N 1
ATOM 2455 C CA . SER A 1 306 ? -41.374 27.794 8.049 1.00 92.88 306 SER A CA 1
ATOM 2456 C C . SER A 1 306 ? -41.675 29.273 8.306 1.00 92.88 306 SER A C 1
ATOM 2458 O O . SER A 1 306 ? -42.130 29.617 9.398 1.00 92.88 306 SER A O 1
ATOM 2460 N N . PHE A 1 307 ? -41.524 30.138 7.299 1.00 95.12 307 PHE A N 1
ATOM 2461 C CA . PHE A 1 307 ? -41.934 31.540 7.383 1.00 95.12 307 PHE A CA 1
ATOM 2462 C C . PHE A 1 307 ? -43.451 31.685 7.594 1.00 95.12 307 PHE A C 1
ATOM 2464 O O . PHE A 1 307 ? -43.882 32.410 8.492 1.00 95.12 307 PHE A O 1
ATOM 2471 N N . PHE A 1 308 ? -44.269 30.942 6.840 1.00 93.75 308 PHE A N 1
ATOM 2472 C CA . PHE A 1 308 ? -45.726 30.930 7.014 1.00 93.75 308 PHE A CA 1
ATOM 2473 C C . PHE A 1 308 ? -46.153 30.364 8.372 1.00 93.75 308 PHE A C 1
ATOM 2475 O O . PHE A 1 308 ? -47.049 30.916 9.008 1.00 93.75 308 PHE A O 1
ATOM 2482 N N . TYR A 1 309 ? -45.493 29.310 8.852 1.00 92.56 309 TYR A N 1
ATOM 2483 C CA . TYR A 1 309 ? -45.741 28.748 10.179 1.00 92.56 309 TYR A CA 1
ATOM 2484 C C . TYR A 1 309 ? -45.432 29.758 11.292 1.00 92.56 309 TYR A C 1
ATOM 2486 O O . TYR A 1 309 ? -46.219 29.928 12.223 1.00 92.56 309 TYR A O 1
ATOM 2494 N N . TRP A 1 310 ? -44.320 30.484 11.171 1.00 93.19 310 TRP A N 1
ATOM 2495 C CA . TRP A 1 310 ? -43.949 31.539 12.110 1.00 93.19 310 TRP A CA 1
ATOM 2496 C C . TRP A 1 310 ? -44.953 32.703 12.113 1.00 93.19 310 TRP A C 1
ATOM 2498 O O . TRP A 1 310 ? -45.349 33.180 13.179 1.00 93.19 310 TRP A O 1
ATOM 2508 N N . LEU A 1 311 ? -45.427 33.120 10.934 1.00 91.38 311 LEU A N 1
ATOM 2509 C CA . LEU A 1 311 ? -46.501 34.110 10.800 1.00 91.38 311 LEU A CA 1
ATOM 2510 C C . LEU A 1 311 ? -47.804 33.632 11.454 1.00 91.38 311 LEU A C 1
ATOM 2512 O O . LEU A 1 311 ? -48.423 34.393 12.196 1.00 91.38 311 LEU A O 1
ATOM 2516 N N . ALA A 1 312 ? -48.179 32.366 11.251 1.00 85.25 312 ALA A N 1
ATOM 2517 C CA . ALA A 1 312 ? -49.373 31.779 11.852 1.00 85.25 312 ALA A CA 1
ATOM 2518 C C . ALA A 1 312 ? -49.292 31.735 13.389 1.00 85.25 312 ALA A C 1
ATOM 2520 O O . ALA A 1 312 ? -50.273 32.051 14.068 1.00 85.25 312 ALA A O 1
ATOM 2521 N N . GLN A 1 313 ? -48.118 31.424 13.954 1.00 84.69 313 GLN A N 1
ATOM 2522 C CA . GLN A 1 313 ? -47.913 31.455 15.406 1.00 84.69 313 GLN A CA 1
ATOM 2523 C C . GLN A 1 313 ? -48.028 32.864 15.996 1.00 84.69 313 GLN A C 1
ATOM 2525 O O . GLN A 1 313 ? -48.559 33.017 17.094 1.00 84.69 313 GLN A O 1
ATOM 2530 N N . ARG A 1 314 ? -47.590 33.905 15.274 1.00 81.50 314 ARG A N 1
ATOM 2531 C CA . ARG A 1 314 ? -47.726 35.298 15.738 1.00 81.50 314 ARG A CA 1
ATOM 2532 C C . ARG A 1 314 ? -49.169 35.795 15.777 1.00 81.50 314 ARG A C 1
ATOM 2534 O O . ARG A 1 314 ? -49.460 36.729 16.517 1.00 81.50 314 ARG A O 1
ATOM 2541 N N . THR A 1 315 ? -50.064 35.182 15.008 1.00 79.69 315 THR A N 1
ATOM 2542 C CA . THR A 1 315 ? -51.489 35.545 14.977 1.00 79.69 315 THR A CA 1
ATOM 2543 C C . THR A 1 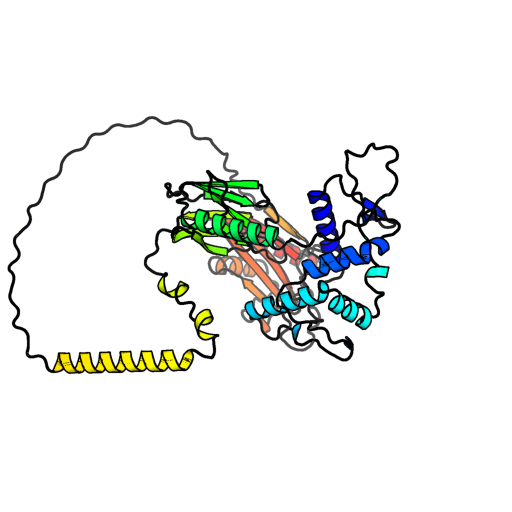315 ? -52.362 34.738 15.941 1.00 79.69 315 THR A C 1
ATOM 2545 O O . THR A 1 315 ? -53.553 35.022 16.062 1.00 79.69 315 THR A O 1
ATOM 2548 N N . ALA A 1 316 ? -51.808 33.743 16.639 1.00 61.62 316 ALA A N 1
ATOM 2549 C CA . ALA A 1 316 ? -52.576 32.926 17.571 1.00 61.62 316 ALA A CA 1
ATOM 2550 C C . ALA A 1 316 ? -52.812 33.676 18.902 1.00 61.62 316 ALA A C 1
ATOM 2552 O O . ALA A 1 316 ? -51.847 34.121 19.529 1.00 61.62 316 ALA A O 1
ATOM 2553 N N . PRO A 1 317 ? -54.066 33.818 19.375 1.00 61.34 317 PRO A N 1
ATOM 2554 C CA . PRO A 1 317 ? -54.341 34.411 20.680 1.00 61.34 317 PRO A CA 1
ATOM 2555 C C . PRO A 1 317 ? -53.735 33.553 21.808 1.00 61.34 317 PRO A C 1
ATOM 2557 O O . PRO A 1 317 ? -53.692 32.324 21.688 1.00 61.34 317 PRO A O 1
ATOM 2560 N N . PRO A 1 318 ? -53.274 34.171 22.914 1.00 55.16 318 PRO A N 1
ATOM 2561 C CA . PRO A 1 318 ? -52.569 33.473 23.984 1.00 55.16 318 PRO A CA 1
ATOM 2562 C C . PRO A 1 318 ? -53.436 32.359 24.580 1.00 55.16 318 PRO A C 1
ATOM 2564 O O . PRO A 1 318 ? -54.529 32.585 25.105 1.00 55.16 318 PRO A O 1
ATOM 2567 N N . ARG A 1 319 ? -52.928 31.129 24.474 1.00 46.75 319 ARG A N 1
ATOM 2568 C CA . ARG A 1 319 ? -53.546 29.915 25.007 1.00 46.75 319 ARG A CA 1
ATOM 2569 C C . ARG A 1 319 ? -53.513 29.987 26.535 1.00 46.75 319 ARG A C 1
ATOM 2571 O O . ARG A 1 319 ? -52.437 30.024 27.121 1.00 46.75 319 ARG A O 1
ATOM 2578 N N . ARG A 1 320 ? -54.690 30.028 27.172 1.00 44.03 320 ARG A N 1
ATOM 2579 C CA . ARG A 1 320 ? -54.829 30.007 28.637 1.00 44.03 320 ARG A CA 1
ATOM 2580 C C . ARG A 1 320 ? -54.164 28.756 29.208 1.00 44.03 320 ARG A C 1
ATOM 2582 O O . ARG A 1 320 ? -54.517 27.635 28.846 1.00 44.03 320 ARG A O 1
ATOM 2589 N N . GLU A 1 321 ? -53.208 28.994 30.091 1.00 46.62 321 GLU A N 1
ATOM 2590 C CA . GLU A 1 321 ? -52.419 27.998 30.800 1.00 46.62 321 GLU A CA 1
ATOM 2591 C C . GLU A 1 321 ? -53.291 27.346 31.885 1.00 46.62 321 GLU A C 1
ATOM 2593 O O . GLU A 1 321 ? -53.775 28.014 32.800 1.00 46.62 321 GLU A O 1
ATOM 2598 N N . ILE A 1 322 ? -53.560 26.046 31.747 1.00 47.97 322 ILE A N 1
ATOM 2599 C CA . ILE A 1 322 ? -54.212 25.250 32.790 1.00 47.97 322 ILE A CA 1
ATOM 2600 C C . ILE A 1 322 ? -53.098 24.730 33.695 1.00 47.97 322 ILE A C 1
ATOM 2602 O O . ILE A 1 322 ? -52.298 23.887 33.293 1.00 47.97 322 ILE A O 1
ATOM 2606 N N . VAL A 1 323 ? -53.054 25.272 34.910 1.00 43.56 323 VAL A N 1
ATOM 2607 C CA . VAL A 1 323 ? -52.171 24.848 35.998 1.00 43.56 323 VAL A CA 1
ATOM 2608 C C . VAL A 1 323 ? -52.554 23.427 36.414 1.00 43.56 323 VAL A C 1
ATOM 2610 O O . VAL A 1 323 ? -53.621 23.213 36.986 1.00 43.56 323 VAL A O 1
ATOM 2613 N N . TYR A 1 324 ? -51.683 22.458 36.135 1.00 47.62 324 TYR A N 1
ATOM 2614 C CA . TYR A 1 324 ? -51.758 21.121 36.721 1.00 47.62 324 TYR A CA 1
ATOM 2615 C C . TYR A 1 324 ? -50.859 21.058 37.958 1.00 47.62 324 TYR A C 1
ATOM 2617 O O . TYR A 1 324 ? -49.636 21.147 37.874 1.00 47.62 324 TYR A O 1
ATOM 2625 N N . THR A 1 325 ? -51.498 20.917 39.115 1.00 42.25 325 THR A N 1
ATOM 2626 C CA . THR A 1 325 ? -50.883 20.710 40.428 1.00 42.25 325 THR A CA 1
ATOM 2627 C C . THR A 1 325 ? -50.260 19.311 40.492 1.00 42.25 325 THR A C 1
ATOM 2629 O O . THR A 1 325 ? -50.953 18.315 40.291 1.00 42.25 325 THR A O 1
ATOM 2632 N N . ALA A 1 326 ? -48.956 19.226 40.762 1.00 44.72 326 ALA A N 1
ATOM 2633 C CA . ALA A 1 326 ? -48.222 17.968 40.892 1.00 44.72 326 ALA A CA 1
ATOM 2634 C C . ALA A 1 326 ? -48.494 17.270 42.241 1.00 44.72 326 ALA A C 1
ATOM 2636 O O . ALA A 1 326 ? -48.504 17.916 43.290 1.00 44.72 326 ALA A O 1
ATOM 2637 N N . SER A 1 327 ? -48.662 15.942 42.216 1.00 45.72 327 SER A N 1
ATOM 2638 C CA . SER A 1 327 ? -48.686 15.077 43.406 1.00 45.72 327 SER A CA 1
ATOM 2639 C C . SER A 1 327 ? -47.271 14.621 43.807 1.00 45.72 327 SER A C 1
ATOM 2641 O O . SER A 1 327 ? -46.452 14.346 42.928 1.00 45.72 327 SER A O 1
ATOM 2643 N N . PRO A 1 328 ? -46.974 14.492 45.115 1.00 53.00 328 PRO A N 1
ATOM 2644 C CA . PRO A 1 328 ? -45.668 14.063 45.614 1.00 53.00 328 PRO A CA 1
ATOM 2645 C C . PRO A 1 328 ? -45.477 12.539 45.532 1.00 53.00 328 PRO A C 1
ATOM 2647 O O . PRO A 1 328 ? -46.375 11.767 45.861 1.00 53.00 328 PRO A O 1
ATOM 2650 N N . THR A 1 329 ? -44.277 12.112 45.127 1.00 47.88 329 THR A N 1
ATOM 2651 C CA . THR A 1 329 ? -43.834 10.705 45.124 1.00 47.88 329 THR A CA 1
ATOM 2652 C C . THR A 1 329 ? -4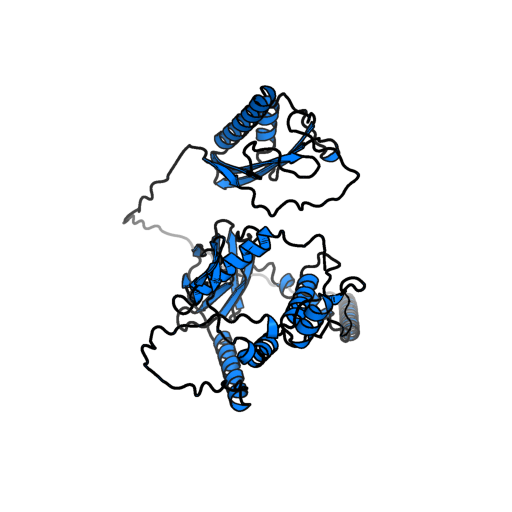3.038 10.403 46.402 1.00 47.88 329 THR A C 1
ATOM 2654 O O . THR A 1 329 ? -42.168 11.204 46.753 1.00 47.88 329 THR A O 1
ATOM 2657 N N . PRO A 1 330 ? -43.303 9.284 47.106 1.00 48.38 330 PRO A N 1
ATOM 2658 C CA . PRO A 1 330 ? -42.609 8.927 48.339 1.00 48.38 330 PRO A CA 1
ATOM 2659 C C . PRO A 1 330 ? -41.269 8.207 48.113 1.00 48.38 330 PRO A C 1
ATOM 2661 O O . PRO A 1 330 ? -41.110 7.365 47.231 1.00 48.38 330 PRO A O 1
ATOM 2664 N N . THR A 1 331 ? -40.329 8.544 48.991 1.00 48.09 331 THR A N 1
ATOM 2665 C CA . THR A 1 331 ? -38.993 7.978 49.218 1.00 48.09 331 THR A CA 1
ATOM 2666 C C . THR A 1 331 ? -39.036 6.548 49.776 1.00 48.09 331 THR A C 1
ATOM 2668 O O . THR A 1 331 ? -39.865 6.277 50.646 1.00 48.09 331 THR A O 1
ATOM 2671 N N . PRO A 1 332 ? -38.059 5.681 49.436 1.00 50.34 332 PRO A N 1
ATOM 2672 C CA . PRO A 1 332 ? -37.635 4.620 50.347 1.00 50.34 332 PRO A CA 1
ATOM 2673 C C . PRO A 1 332 ? -36.128 4.637 50.682 1.00 50.34 332 PRO A C 1
ATOM 2675 O O . PRO A 1 332 ? -35.249 4.512 49.835 1.00 50.34 332 PRO A O 1
ATOM 2678 N N . GLN A 1 333 ? -35.924 4.827 51.985 1.00 46.53 333 GLN A N 1
ATOM 2679 C CA . GLN A 1 333 ? -34.951 4.336 52.974 1.00 46.53 333 GLN A CA 1
ATOM 2680 C C . GLN A 1 333 ? -33.842 3.308 52.589 1.00 46.53 333 GLN A C 1
ATOM 2682 O O . GLN A 1 333 ? -34.108 2.365 51.846 1.00 46.53 333 GLN A O 1
ATOM 2687 N N . PRO A 1 334 ? -32.629 3.414 53.190 1.00 54.78 334 PRO A N 1
ATOM 2688 C CA . PRO A 1 334 ? -31.490 2.498 53.003 1.00 54.78 334 PRO A CA 1
ATOM 2689 C C . PRO A 1 334 ? -31.356 1.423 54.108 1.00 54.78 334 PRO A C 1
ATOM 2691 O O . PRO A 1 334 ? -31.915 1.608 55.188 1.00 54.78 334 PRO A O 1
ATOM 2694 N N . SER A 1 335 ? -30.579 0.353 53.826 1.00 41.88 335 SER A N 1
ATOM 2695 C CA . SER A 1 335 ? -29.725 -0.489 54.726 1.00 41.88 335 SER A CA 1
ATOM 2696 C C . SER A 1 335 ? -29.641 -1.966 54.250 1.00 41.88 335 SER A C 1
ATOM 2698 O O . SER A 1 335 ? -30.567 -2.405 53.575 1.00 41.88 335 SER A O 1
ATOM 2700 N N . PRO A 1 336 ? -28.673 -2.813 54.690 1.00 54.69 336 PRO A N 1
ATOM 2701 C CA . PRO A 1 336 ? -27.285 -2.581 55.111 1.00 54.69 336 PRO A CA 1
ATOM 2702 C C . PRO A 1 336 ? -26.249 -3.571 54.494 1.00 54.69 336 PRO A C 1
ATOM 2704 O O . PRO A 1 336 ? -26.565 -4.576 53.866 1.00 54.69 336 PRO A O 1
ATOM 2707 N N . THR A 1 337 ? -24.985 -3.248 54.764 1.00 43.59 337 THR A N 1
ATOM 2708 C CA . THR A 1 337 ? -23.713 -3.986 54.673 1.00 43.59 337 THR A CA 1
ATOM 2709 C C . THR A 1 337 ? -23.740 -5.502 54.934 1.00 43.59 337 THR A C 1
ATOM 2711 O O . THR A 1 337 ? -24.209 -5.943 55.980 1.00 43.59 337 THR A O 1
ATOM 2714 N N . ALA A 1 338 ? -23.041 -6.270 54.087 1.00 45.47 338 ALA A N 1
ATOM 2715 C CA . ALA A 1 338 ? -22.383 -7.520 54.476 1.00 45.47 338 ALA A CA 1
ATOM 2716 C C . ALA A 1 338 ? -21.015 -7.641 53.780 1.00 45.47 338 ALA A C 1
ATOM 2718 O O . ALA A 1 338 ? -20.888 -7.446 52.573 1.00 45.47 338 ALA A O 1
ATOM 2719 N N . ALA A 1 339 ? -19.995 -7.926 54.587 1.00 46.75 339 ALA A N 1
ATOM 2720 C CA . ALA A 1 339 ? -18.599 -8.092 54.214 1.00 46.75 339 ALA A CA 1
ATOM 2721 C C . ALA A 1 339 ? -18.273 -9.571 53.981 1.00 46.75 339 ALA A C 1
ATOM 2723 O O . ALA A 1 339 ? -18.640 -10.387 54.821 1.00 46.75 339 ALA A O 1
ATOM 2724 N N . VAL A 1 340 ? -17.512 -9.893 52.928 1.00 40.97 340 VAL A N 1
ATOM 2725 C CA . VAL A 1 340 ? -16.642 -11.084 52.864 1.00 40.97 340 VAL A CA 1
ATOM 2726 C C . VAL A 1 340 ? -15.432 -10.771 51.970 1.00 40.97 340 VAL A C 1
ATOM 2728 O O . VAL A 1 340 ? -15.576 -10.325 50.835 1.00 40.97 340 VAL A O 1
ATOM 2731 N N . THR A 1 341 ? -14.242 -11.022 52.507 1.00 37.75 341 THR A N 1
ATOM 2732 C CA . THR A 1 341 ? -12.911 -10.961 51.872 1.00 37.75 341 THR A CA 1
ATOM 2733 C C . THR A 1 341 ? -12.380 -12.412 51.716 1.00 37.75 341 THR A C 1
ATOM 2735 O O . THR A 1 341 ? -12.973 -13.323 52.288 1.00 37.75 341 THR A O 1
ATOM 2738 N N . PRO A 1 342 ? -11.173 -12.657 51.169 1.00 55.38 342 PRO A N 1
ATOM 2739 C CA . PRO A 1 342 ? -10.769 -12.794 49.763 1.00 55.38 342 PRO A CA 1
ATOM 2740 C C . PRO A 1 342 ? -10.413 -14.249 49.368 1.00 55.38 342 PRO A C 1
ATOM 2742 O O . PRO A 1 342 ? -10.171 -15.099 50.219 1.00 55.38 342 PRO A O 1
ATOM 2745 N N . THR A 1 343 ? -10.225 -14.532 48.074 1.00 35.66 343 THR A N 1
ATOM 2746 C CA . THR A 1 343 ? -9.353 -15.641 47.623 1.00 35.66 343 THR A CA 1
ATOM 2747 C C . THR A 1 343 ? -8.711 -15.298 46.275 1.00 35.66 343 THR A C 1
ATOM 2749 O O . THR A 1 343 ? -9.390 -15.197 45.258 1.00 35.66 343 THR A O 1
ATOM 2752 N N . SER A 1 344 ? -7.393 -15.095 46.292 1.00 43.62 344 SER A N 1
ATOM 2753 C CA . SER A 1 344 ? -6.509 -14.922 45.125 1.00 43.62 344 SER A CA 1
ATOM 2754 C C . SER A 1 344 ? -6.139 -16.281 44.508 1.00 43.62 344 SER A C 1
ATOM 2756 O O . SER A 1 344 ? -6.090 -17.266 45.247 1.00 43.62 344 SER A O 1
ATOM 2758 N N . PRO A 1 345 ? -5.793 -16.351 43.204 1.00 44.91 345 PRO A N 1
ATOM 2759 C CA . PRO A 1 345 ? -4.441 -16.809 42.820 1.00 44.91 345 PRO A CA 1
ATOM 2760 C C . PRO A 1 345 ? -3.930 -16.167 41.496 1.00 44.91 345 PRO A C 1
ATOM 2762 O O . PRO A 1 345 ? -4.513 -15.204 41.007 1.00 44.91 345 PRO A O 1
ATOM 2765 N N . PRO A 1 346 ? -2.789 -16.622 40.944 1.00 46.09 346 PRO A N 1
ATOM 2766 C CA . PRO A 1 346 ? -1.460 -16.085 41.170 1.00 46.09 346 PRO A CA 1
ATOM 2767 C C . PRO A 1 346 ? -1.025 -15.058 40.112 1.00 46.09 346 PRO A C 1
ATOM 2769 O O . PRO A 1 346 ? -1.268 -15.167 38.912 1.00 46.09 346 PRO A O 1
ATOM 2772 N N . LYS A 1 347 ? -0.283 -14.073 40.611 1.00 37.16 347 LYS A N 1
ATOM 2773 C CA . LYS A 1 347 ? 0.396 -13.009 39.879 1.00 37.16 347 LYS A CA 1
ATOM 2774 C C . LYS A 1 347 ? 1.594 -13.601 39.126 1.00 37.16 347 LYS A C 1
ATOM 2776 O O . LYS A 1 347 ? 2.572 -13.993 39.756 1.00 37.16 347 LYS A O 1
ATOM 2781 N N . SER A 1 348 ? 1.524 -13.650 37.796 1.00 37.03 348 SER A N 1
ATOM 2782 C CA . SER A 1 348 ? 2.700 -13.885 36.955 1.00 37.03 348 SER A CA 1
ATOM 2783 C C . SER A 1 348 ? 3.571 -12.631 36.989 1.00 37.03 348 SER A C 1
ATOM 2785 O O . SER A 1 348 ? 3.202 -11.571 36.482 1.00 37.03 348 SER A O 1
ATOM 2787 N N . SER A 1 349 ? 4.694 -12.725 37.688 1.00 33.81 349 SER A N 1
ATOM 2788 C CA . SER A 1 349 ? 5.729 -11.704 37.739 1.00 33.81 349 SER A CA 1
ATOM 2789 C C . SER A 1 349 ? 6.495 -11.701 36.417 1.00 33.81 349 SER A C 1
ATOM 2791 O O . SER A 1 349 ? 7.480 -12.421 36.265 1.00 33.81 349 SER A O 1
ATOM 2793 N N . ALA A 1 350 ? 6.056 -10.880 35.463 1.00 38.97 350 ALA A N 1
ATOM 2794 C CA . ALA A 1 350 ? 6.954 -10.386 34.430 1.00 38.97 350 ALA A CA 1
ATOM 2795 C C . ALA A 1 350 ? 7.939 -9.430 35.111 1.00 38.97 350 ALA A C 1
ATOM 2797 O O . ALA A 1 350 ? 7.535 -8.406 35.662 1.00 38.97 350 ALA A O 1
ATOM 2798 N N . THR A 1 351 ? 9.214 -9.803 35.130 1.00 35.72 351 THR A N 1
ATOM 2799 C CA . THR A 1 351 ? 10.314 -8.965 35.608 1.00 35.72 351 THR A CA 1
ATOM 2800 C C . THR A 1 351 ? 10.285 -7.638 34.847 1.00 35.72 351 THR A C 1
ATOM 2802 O O . THR A 1 351 ? 10.513 -7.646 33.635 1.00 35.72 351 THR A O 1
ATOM 2805 N N . PRO A 1 352 ? 10.006 -6.491 35.491 1.00 41.53 352 PRO A N 1
ATOM 2806 C CA . PRO A 1 352 ? 10.191 -5.219 34.827 1.00 41.53 352 PRO A CA 1
ATOM 2807 C C . PRO A 1 352 ? 11.699 -5.026 34.674 1.00 41.53 352 PRO A C 1
ATOM 2809 O O . PRO A 1 352 ? 12.420 -4.851 35.656 1.00 41.53 352 PRO A O 1
ATOM 2812 N N . LEU A 1 353 ? 12.184 -5.083 33.436 1.00 43.00 353 LEU A N 1
ATOM 2813 C CA . LEU A 1 353 ? 13.477 -4.522 33.063 1.00 43.00 353 LEU A CA 1
ATOM 2814 C C . LEU A 1 353 ? 13.384 -3.002 33.267 1.00 43.00 353 LEU A C 1
ATOM 2816 O O . LEU A 1 353 ? 13.156 -2.231 32.336 1.00 43.00 353 LEU A O 1
ATOM 2820 N N . ILE A 1 354 ? 13.541 -2.577 34.521 1.00 47.25 354 ILE A N 1
ATOM 2821 C CA . ILE A 1 354 ? 13.969 -1.230 34.898 1.00 47.25 354 ILE A CA 1
ATOM 2822 C C . ILE A 1 354 ? 15.459 -1.177 34.549 1.00 47.25 354 ILE A C 1
ATOM 2824 O O . ILE A 1 354 ? 16.324 -1.185 35.419 1.00 47.25 354 ILE A O 1
ATOM 2828 N N . SER A 1 355 ? 15.780 -1.262 33.257 1.00 59.41 355 SER A N 1
ATOM 2829 C CA . SER A 1 355 ? 17.098 -0.838 32.817 1.00 59.41 355 SER A CA 1
ATOM 2830 C C . SER A 1 355 ? 17.050 0.678 32.839 1.00 59.41 355 SER A C 1
ATOM 2832 O O . SER A 1 355 ? 16.303 1.324 32.105 1.00 59.41 355 SER A O 1
ATOM 2834 N N . ASP A 1 356 ? 17.812 1.209 33.779 1.00 81.81 356 ASP A N 1
ATOM 2835 C CA . ASP A 1 356 ? 18.037 2.625 34.009 1.00 81.81 356 ASP A CA 1
ATOM 2836 C C . ASP A 1 356 ? 18.990 3.230 32.957 1.00 81.81 356 ASP A C 1
ATOM 2838 O O . ASP A 1 356 ? 19.414 4.383 33.093 1.00 81.81 356 ASP A O 1
ATOM 2842 N N . ASP A 1 357 ? 19.332 2.448 31.931 1.00 88.06 357 ASP A N 1
ATOM 2843 C CA . ASP A 1 357 ? 20.290 2.778 30.891 1.00 88.06 357 ASP A CA 1
ATOM 2844 C C . ASP A 1 357 ? 19.605 3.448 29.701 1.00 88.06 357 ASP A C 1
ATOM 2846 O O . ASP A 1 357 ? 18.427 3.233 29.400 1.00 88.06 357 ASP A O 1
ATOM 2850 N N . VAL A 1 358 ? 20.375 4.280 29.009 1.00 92.38 358 VAL A N 1
ATOM 2851 C CA . VAL A 1 358 ? 19.963 4.921 27.766 1.00 92.38 358 VAL A CA 1
ATOM 2852 C C . VAL A 1 358 ? 20.598 4.161 26.610 1.00 92.38 358 VAL A C 1
ATOM 2854 O O . VAL A 1 358 ? 21.815 3.977 26.550 1.00 92.38 358 VAL A O 1
ATOM 2857 N N . ILE A 1 359 ? 19.766 3.718 25.675 1.00 91.50 359 ILE A N 1
ATOM 2858 C CA . ILE A 1 359 ? 20.199 2.983 24.490 1.00 91.50 359 ILE A CA 1
ATOM 2859 C C . ILE A 1 359 ? 20.348 3.983 23.346 1.00 91.50 359 ILE A C 1
ATOM 2861 O O . ILE A 1 359 ? 19.362 4.567 22.901 1.00 91.50 359 ILE A O 1
ATOM 2865 N N . ALA A 1 360 ? 21.576 4.169 22.856 1.00 91.88 360 ALA A N 1
ATOM 2866 C CA . ALA A 1 360 ? 21.870 4.985 21.680 1.00 91.88 360 ALA A CA 1
ATOM 2867 C C . ALA A 1 360 ? 22.099 4.089 20.452 1.00 91.88 360 ALA A C 1
ATOM 2869 O O . ALA A 1 360 ? 22.988 3.240 20.447 1.00 91.88 360 ALA A O 1
ATOM 2870 N N . THR A 1 361 ? 21.312 4.287 19.395 1.00 89.75 361 THR A N 1
ATOM 2871 C CA . THR A 1 361 ? 21.374 3.504 18.153 1.00 89.75 361 THR A CA 1
ATOM 2872 C C . THR A 1 361 ? 21.553 4.431 16.951 1.00 89.75 361 THR A C 1
ATOM 2874 O O . THR A 1 361 ? 20.793 5.380 16.763 1.00 89.75 361 THR A O 1
ATOM 2877 N N . ASN A 1 362 ? 22.557 4.165 16.112 1.00 90.38 362 ASN A N 1
ATOM 2878 C CA . ASN A 1 362 ? 22.749 4.891 14.853 1.00 90.38 362 ASN A CA 1
ATOM 2879 C C . ASN A 1 362 ? 21.690 4.451 13.829 1.00 90.38 362 ASN A C 1
ATOM 2881 O O . ASN A 1 362 ? 21.584 3.263 13.524 1.00 90.38 362 ASN A O 1
ATOM 2885 N N . LEU A 1 363 ? 20.950 5.404 13.264 1.00 81.06 363 LEU A N 1
ATOM 2886 C CA . LEU A 1 363 ? 20.008 5.152 12.176 1.00 81.06 363 LEU A CA 1
ATOM 2887 C C . LEU A 1 363 ? 20.780 5.164 10.861 1.00 81.06 363 LEU A C 1
ATOM 2889 O O . LEU A 1 363 ? 21.380 6.176 10.505 1.00 81.06 363 LEU A O 1
ATOM 2893 N N . ARG A 1 364 ? 20.820 4.039 10.147 1.00 74.94 364 ARG A N 1
ATOM 2894 C CA . ARG A 1 364 ? 21.524 3.978 8.862 1.00 74.94 364 ARG A CA 1
ATOM 2895 C C . ARG A 1 364 ? 20.786 4.820 7.823 1.00 74.94 364 ARG A C 1
ATOM 2897 O O . ARG A 1 364 ? 19.584 4.661 7.644 1.00 74.94 364 ARG A O 1
ATOM 2904 N N . THR A 1 365 ? 21.527 5.665 7.111 1.00 55.78 365 THR A N 1
ATOM 2905 C CA . THR A 1 365 ? 21.051 6.351 5.910 1.00 55.78 365 THR A CA 1
ATOM 2906 C C . THR A 1 365 ? 20.694 5.289 4.878 1.00 55.78 365 THR A C 1
ATOM 2908 O O . THR A 1 365 ? 21.578 4.620 4.336 1.00 55.78 365 THR A O 1
ATOM 2911 N N . ARG A 1 366 ? 19.398 5.111 4.616 1.00 41.34 366 ARG A N 1
ATOM 2912 C CA . ARG A 1 366 ? 18.944 4.456 3.391 1.00 41.34 366 ARG A CA 1
ATOM 2913 C C . ARG A 1 366 ? 19.234 5.423 2.243 1.00 41.34 366 ARG A C 1
ATOM 2915 O O . ARG A 1 366 ? 19.059 6.625 2.406 1.00 41.34 366 ARG A O 1
ATOM 2922 N N . ALA A 1 367 ? 19.714 4.920 1.110 1.00 43.97 367 ALA A N 1
ATOM 2923 C CA . ALA A 1 367 ? 20.111 5.716 -0.058 1.00 43.97 367 ALA A CA 1
ATOM 2924 C C . ALA A 1 367 ? 18.928 6.404 -0.786 1.00 43.97 367 ALA A C 1
ATOM 2926 O O . ALA A 1 367 ? 18.962 6.547 -2.002 1.00 43.97 367 ALA A O 1
ATOM 2927 N N . SER A 1 368 ? 17.854 6.771 -0.080 1.00 48.38 368 SER A N 1
ATOM 2928 C CA . SER A 1 368 ? 16.570 7.129 -0.687 1.00 48.38 368 SER A CA 1
ATOM 2929 C C . SER A 1 368 ? 15.849 8.332 -0.075 1.00 48.38 368 SER A C 1
ATOM 2931 O O . SER A 1 368 ? 14.670 8.468 -0.343 1.00 48.38 368 SER A O 1
ATOM 2933 N N . ASP A 1 369 ? 16.512 9.210 0.683 1.00 38.03 369 ASP A N 1
ATOM 2934 C CA . ASP A 1 369 ? 15.874 10.432 1.210 1.00 38.03 369 ASP A CA 1
ATOM 2935 C C . ASP A 1 369 ? 16.810 11.648 1.136 1.00 38.03 369 ASP A C 1
ATOM 2937 O O . ASP A 1 369 ? 17.339 12.126 2.141 1.00 38.03 369 ASP A O 1
ATOM 2941 N N . GLU A 1 370 ? 17.020 12.158 -0.078 1.00 39.28 370 GLU A N 1
ATOM 2942 C CA . GLU A 1 370 ? 17.589 13.496 -0.311 1.00 39.28 370 GLU A CA 1
ATOM 2943 C C . GLU A 1 370 ? 16.603 14.378 -1.100 1.00 39.28 370 GLU A C 1
ATOM 2945 O O . GLU A 1 370 ? 16.987 15.194 -1.929 1.00 39.28 370 GLU A O 1
ATOM 2950 N N . THR A 1 371 ? 15.301 14.220 -0.843 1.00 44.53 371 THR A N 1
ATOM 2951 C CA . THR A 1 371 ? 14.247 15.095 -1.378 1.00 44.53 371 THR A CA 1
ATOM 2952 C C . THR A 1 371 ? 13.400 15.647 -0.238 1.00 44.53 371 THR A C 1
ATOM 2954 O O . THR A 1 371 ? 12.310 15.163 0.050 1.00 44.53 371 THR A O 1
ATOM 2957 N N . ALA A 1 372 ? 13.916 16.683 0.425 1.00 43.62 372 ALA A N 1
ATOM 2958 C CA . ALA A 1 372 ? 13.091 17.628 1.170 1.00 43.62 372 ALA A CA 1
ATOM 2959 C C . ALA A 1 372 ? 12.907 18.895 0.325 1.00 43.62 372 ALA A C 1
ATOM 2961 O O . ALA A 1 372 ? 13.818 19.320 -0.382 1.00 43.62 372 ALA A O 1
ATOM 2962 N N . SER A 1 373 ? 11.705 19.463 0.399 1.00 39.75 373 SER A N 1
ATOM 2963 C CA . SER A 1 373 ? 11.205 20.595 -0.380 1.00 39.75 373 SER A CA 1
ATOM 2964 C C . SER A 1 373 ? 12.223 21.726 -0.572 1.00 39.75 373 SER A C 1
ATOM 2966 O O . SER A 1 373 ? 12.483 22.510 0.343 1.00 39.75 373 SER A O 1
ATOM 2968 N N . LEU A 1 374 ? 12.726 21.868 -1.798 1.00 38.56 374 LEU A N 1
ATOM 2969 C CA . LEU A 1 374 ? 13.392 23.079 -2.258 1.00 38.56 374 LEU A CA 1
ATOM 2970 C C . LEU A 1 374 ? 12.331 24.135 -2.575 1.00 38.56 374 LEU A C 1
ATOM 2972 O O . LEU A 1 374 ? 11.924 24.327 -3.716 1.00 38.56 374 LEU A O 1
ATOM 2976 N N . THR A 1 375 ? 11.909 24.872 -1.557 1.00 46.50 375 THR A N 1
ATOM 2977 C CA . THR A 1 375 ? 11.595 26.283 -1.772 1.00 46.50 375 THR A CA 1
ATOM 2978 C C . THR A 1 375 ? 12.736 27.074 -1.173 1.00 46.50 375 THR A C 1
ATOM 2980 O O . THR A 1 375 ? 12.860 27.077 0.049 1.00 46.50 375 THR A O 1
ATOM 2983 N N . ARG A 1 376 ? 13.524 27.733 -2.039 1.00 42.47 376 ARG A N 1
ATOM 2984 C CA . ARG A 1 376 ? 14.139 29.068 -1.859 1.00 42.47 376 ARG A CA 1
ATOM 2985 C C . ARG A 1 376 ? 15.595 29.133 -2.349 1.00 42.47 376 ARG A C 1
ATOM 2987 O O . ARG A 1 376 ? 16.473 28.497 -1.794 1.00 42.47 376 ARG A O 1
ATOM 2994 N N . GLY A 1 377 ? 15.776 29.961 -3.384 1.00 43.34 377 GLY A N 1
ATOM 2995 C CA . GLY A 1 377 ? 16.908 30.866 -3.637 1.00 43.34 377 GLY A CA 1
ATOM 2996 C C . GLY A 1 377 ? 18.335 30.315 -3.611 1.00 43.34 377 GLY A C 1
ATOM 2997 O O . GLY A 1 377 ? 18.865 30.046 -2.548 1.00 43.34 377 GLY A O 1
ATOM 2998 N N . GLU A 1 378 ? 18.954 30.270 -4.796 1.00 44.94 378 GLU A N 1
ATOM 2999 C CA . GLU A 1 378 ? 20.404 30.345 -5.056 1.00 44.94 378 GLU A CA 1
ATOM 3000 C C . GLU A 1 378 ? 21.361 29.755 -4.001 1.00 44.94 378 GLU A C 1
ATOM 3002 O O . GLU A 1 378 ? 21.759 30.419 -3.052 1.00 44.94 378 GLU A O 1
ATOM 3007 N N . ARG A 1 379 ? 21.797 28.514 -4.278 1.00 47.62 379 ARG A N 1
ATOM 3008 C CA . ARG A 1 379 ? 23.083 27.887 -3.904 1.00 47.62 379 ARG A CA 1
ATOM 3009 C C . ARG A 1 379 ? 23.851 28.591 -2.774 1.00 47.62 379 ARG A C 1
ATOM 3011 O O . ARG A 1 379 ? 24.825 29.297 -3.025 1.00 47.62 379 ARG A O 1
ATOM 3018 N N . ALA A 1 380 ? 23.470 28.303 -1.534 1.00 57.81 380 ALA A N 1
ATOM 3019 C CA . ALA A 1 380 ? 24.396 28.408 -0.418 1.00 57.81 380 ALA A CA 1
ATOM 3020 C C . ALA A 1 380 ? 25.377 27.224 -0.491 1.00 57.81 380 ALA A C 1
ATOM 3022 O O . ALA A 1 380 ? 24.958 26.062 -0.556 1.00 57.81 380 ALA A O 1
ATOM 3023 N N . ASP A 1 381 ? 26.679 27.516 -0.522 1.00 68.31 381 ASP A N 1
ATOM 3024 C CA . ASP A 1 381 ? 27.731 26.501 -0.444 1.00 68.31 381 ASP A CA 1
ATOM 3025 C C . ASP A 1 381 ? 27.510 25.606 0.785 1.00 68.31 381 ASP A C 1
ATOM 3027 O O . ASP A 1 381 ? 27.148 26.087 1.859 1.00 68.31 381 ASP A O 1
ATOM 3031 N N . ALA A 1 382 ? 27.712 24.294 0.633 1.00 71.75 382 ALA A N 1
ATOM 3032 C CA . ALA A 1 382 ? 27.492 23.332 1.710 1.00 71.75 382 ALA A CA 1
ATOM 3033 C C . ALA A 1 382 ? 28.380 23.666 2.925 1.00 71.75 382 ALA A C 1
ATOM 3035 O O . ALA A 1 382 ? 29.603 23.501 2.889 1.00 71.75 382 ALA A O 1
ATOM 3036 N N . VAL A 1 383 ? 27.761 24.143 4.006 1.00 83.88 383 VAL A N 1
ATOM 3037 C CA . VAL A 1 383 ? 28.459 24.560 5.224 1.00 83.88 383 VAL A CA 1
ATOM 3038 C C . VAL A 1 383 ? 28.818 23.321 6.048 1.00 83.88 383 VAL A C 1
ATOM 3040 O O . VAL A 1 383 ? 27.963 22.507 6.396 1.00 83.88 383 VAL A O 1
ATOM 3043 N N . THR A 1 384 ? 30.100 23.154 6.380 1.00 89.69 384 THR A N 1
ATOM 3044 C CA . THR A 1 384 ? 30.540 22.095 7.302 1.00 89.69 384 THR A CA 1
ATOM 3045 C C . THR A 1 384 ? 30.143 22.433 8.741 1.00 89.69 384 THR A C 1
ATOM 3047 O O . THR A 1 384 ? 30.038 23.603 9.105 1.00 89.69 384 THR A O 1
ATOM 3050 N N . LEU A 1 385 ? 29.986 21.420 9.605 1.00 91.19 385 LEU A N 1
ATOM 3051 C CA . LEU A 1 385 ? 29.549 21.626 10.996 1.00 91.19 385 LEU A CA 1
ATOM 3052 C C . LEU A 1 385 ? 30.426 22.628 11.780 1.00 91.19 385 LEU A C 1
ATOM 3054 O O . LEU A 1 385 ? 29.930 23.286 12.686 1.00 91.19 385 LEU A O 1
ATOM 3058 N N . LEU A 1 386 ? 31.713 22.764 11.434 1.00 92.06 386 LEU A N 1
ATOM 3059 C CA . LEU A 1 386 ? 32.634 23.727 12.058 1.00 92.06 386 LEU A CA 1
ATOM 3060 C C . LEU A 1 386 ? 32.534 25.147 11.493 1.00 92.06 386 LEU A C 1
ATOM 3062 O O . LEU A 1 386 ? 32.885 26.099 12.188 1.00 92.06 386 LEU A O 1
ATOM 3066 N N . ALA A 1 387 ? 32.118 25.289 10.235 1.00 93.31 387 ALA A N 1
ATOM 3067 C CA . ALA A 1 387 ? 31.965 26.590 9.591 1.00 93.31 387 ALA A CA 1
ATOM 3068 C C . ALA A 1 387 ? 30.670 27.293 10.030 1.00 93.31 387 ALA A C 1
ATOM 3070 O O . ALA A 1 387 ? 30.599 28.522 10.010 1.00 93.31 387 ALA A O 1
ATOM 3071 N N . ALA A 1 388 ? 29.677 26.518 10.467 1.00 94.81 388 ALA A N 1
ATOM 3072 C CA . ALA A 1 388 ? 28.415 27.023 10.976 1.00 94.81 388 ALA A CA 1
ATOM 3073 C C . ALA A 1 388 ? 28.589 27.796 12.295 1.00 94.81 388 ALA A C 1
ATOM 3075 O O . ALA A 1 388 ? 29.174 27.299 13.258 1.00 94.81 388 ALA A O 1
ATOM 3076 N N . ARG A 1 389 ? 28.038 29.011 12.360 1.00 95.12 389 ARG A N 1
ATOM 3077 C CA . ARG A 1 389 ? 28.005 29.858 13.564 1.00 95.12 389 ARG A CA 1
ATOM 3078 C C . ARG A 1 389 ? 26.615 29.925 14.175 1.00 95.12 389 ARG A C 1
ATOM 3080 O O . ARG A 1 389 ? 26.501 30.030 15.397 1.00 95.12 389 ARG A O 1
ATOM 3087 N N . LYS A 1 390 ? 25.571 29.881 13.348 1.00 96.06 390 LYS A N 1
ATOM 3088 C CA . LYS A 1 390 ? 24.171 29.981 13.761 1.00 96.06 390 LYS A CA 1
ATOM 3089 C C . LYS A 1 390 ? 23.475 28.629 13.631 1.00 96.06 390 LYS A C 1
ATOM 3091 O O . LYS A 1 390 ? 23.442 28.045 12.551 1.00 96.06 390 LYS A O 1
ATOM 3096 N N . LEU A 1 391 ? 22.905 28.152 14.735 1.00 95.81 391 LEU A N 1
ATOM 3097 C CA . LEU A 1 391 ? 22.185 26.880 14.813 1.00 95.81 391 LEU A CA 1
ATOM 3098 C C . LEU A 1 391 ? 20.698 27.141 15.088 1.00 95.81 391 LEU A C 1
ATOM 3100 O O . LEU A 1 391 ? 20.357 27.766 16.095 1.00 95.81 391 LEU A O 1
ATOM 3104 N N . TYR A 1 392 ? 19.819 26.641 14.221 1.00 96.06 392 TYR A N 1
ATOM 3105 C CA . TYR A 1 392 ? 18.375 26.593 14.466 1.00 96.06 392 TYR A CA 1
ATOM 3106 C C . TYR A 1 392 ? 17.991 25.281 15.153 1.00 96.06 392 TYR A C 1
ATOM 3108 O O . TYR A 1 392 ? 18.523 24.221 14.819 1.00 96.06 392 TYR A O 1
ATOM 3116 N N . LEU A 1 393 ? 17.072 25.347 16.119 1.00 95.19 393 LEU A N 1
ATOM 3117 C CA . LEU A 1 393 ? 16.521 24.171 16.796 1.00 95.19 393 LEU A CA 1
ATOM 3118 C C . LEU A 1 393 ? 15.114 23.897 16.266 1.00 95.19 393 LEU A C 1
ATOM 3120 O O . LEU A 1 393 ? 14.193 24.658 16.554 1.00 95.19 393 LEU A O 1
ATOM 3124 N N . ASP A 1 394 ? 14.965 22.797 15.536 1.00 94.56 394 ASP A N 1
ATOM 3125 C CA . ASP A 1 394 ? 13.688 22.294 15.031 1.00 94.56 394 ASP A CA 1
ATOM 3126 C C . ASP A 1 394 ? 13.235 21.139 15.940 1.00 94.56 394 ASP A C 1
ATOM 3128 O O . ASP A 1 394 ? 13.782 20.032 15.883 1.00 94.56 394 ASP A O 1
ATOM 3132 N N . LEU A 1 395 ? 12.320 21.438 16.868 1.00 92.81 395 LEU A N 1
ATOM 3133 C CA . LEU A 1 395 ? 11.883 20.546 17.945 1.00 92.81 395 LEU A CA 1
ATOM 3134 C C . LEU A 1 395 ? 10.384 20.262 17.788 1.00 92.81 395 LEU A C 1
ATOM 3136 O O . LEU A 1 395 ? 9.585 21.193 17.785 1.00 92.81 395 LEU A O 1
ATOM 3140 N N . SER A 1 396 ? 9.991 18.988 17.701 1.00 83.12 396 SER A N 1
ATOM 3141 C CA . SER A 1 396 ? 8.600 18.596 17.409 1.00 83.12 396 SER A CA 1
ATOM 3142 C C . SER A 1 396 ? 7.642 18.558 18.614 1.00 83.12 396 SER A C 1
ATOM 3144 O O . SER A 1 396 ? 6.460 18.278 18.417 1.00 83.12 396 SER A O 1
ATOM 3146 N N . ALA A 1 397 ? 8.093 18.813 19.852 1.00 75.88 397 ALA A N 1
ATOM 3147 C CA . ALA A 1 397 ? 7.225 18.722 21.035 1.00 75.88 397 ALA A CA 1
ATOM 3148 C C . ALA A 1 397 ? 7.572 19.714 22.159 1.00 75.88 397 ALA A C 1
ATOM 3150 O O . ALA A 1 397 ? 8.718 19.819 22.584 1.00 75.88 397 ALA A O 1
ATOM 3151 N N . ASP A 1 398 ? 6.549 20.381 22.703 1.00 72.19 398 ASP A N 1
ATOM 3152 C CA . ASP A 1 398 ? 6.699 21.561 23.567 1.00 72.19 398 ASP A CA 1
ATOM 3153 C C . ASP A 1 398 ? 7.218 21.279 24.990 1.00 72.19 398 ASP A C 1
ATOM 3155 O O . ASP A 1 398 ? 7.918 22.111 25.571 1.00 72.19 398 ASP A O 1
ATOM 3159 N N . ALA A 1 399 ? 6.913 20.114 25.573 1.00 75.69 399 ALA A N 1
ATOM 3160 C CA . ALA A 1 399 ? 7.052 19.896 27.021 1.00 75.69 399 ALA A CA 1
ATOM 3161 C C . ALA A 1 399 ? 8.505 19.829 27.544 1.00 75.69 399 ALA A C 1
ATOM 3163 O O . ALA A 1 399 ? 8.741 20.079 28.723 1.00 75.69 399 ALA A O 1
ATOM 3164 N N . PHE A 1 400 ? 9.488 19.507 26.698 1.00 84.50 400 PHE A N 1
ATOM 3165 C CA . PHE A 1 400 ? 10.906 19.386 27.090 1.00 84.50 400 PHE A CA 1
ATOM 3166 C C . PHE A 1 400 ? 11.831 20.344 26.324 1.00 84.50 400 PHE A C 1
ATOM 3168 O O . PHE A 1 400 ? 13.036 20.380 26.588 1.00 84.50 400 PHE A O 1
ATOM 3175 N N . THR A 1 401 ? 11.275 21.165 25.427 1.00 83.31 401 THR A N 1
ATOM 3176 C CA . THR A 1 401 ? 12.013 22.120 24.588 1.00 83.31 401 THR A CA 1
ATOM 3177 C C . THR A 1 401 ? 12.870 23.072 25.411 1.00 83.31 401 THR A C 1
ATOM 3179 O O . THR A 1 401 ? 14.025 23.312 25.067 1.00 83.31 401 THR A O 1
ATOM 3182 N N . GLN A 1 402 ? 12.353 23.575 26.534 1.00 88.00 402 GLN A N 1
ATOM 3183 C CA . GLN A 1 402 ? 13.104 24.503 27.384 1.00 88.00 402 GLN A CA 1
ATOM 3184 C C . GLN A 1 402 ? 14.302 23.829 28.066 1.00 88.00 402 GLN A C 1
ATOM 3186 O O . GLN A 1 402 ? 15.401 24.374 28.026 1.00 88.00 402 GLN A O 1
ATOM 3191 N N . SER A 1 403 ? 14.118 22.632 28.635 1.00 88.25 403 SER A N 1
ATOM 3192 C CA . SER A 1 403 ? 15.198 21.890 29.306 1.00 88.25 403 SER A CA 1
ATOM 3193 C C . SER A 1 403 ? 16.304 21.507 28.320 1.00 88.25 403 SER A C 1
ATOM 3195 O O . SER A 1 403 ? 17.480 21.783 28.559 1.00 88.25 403 SER A O 1
ATOM 3197 N N . LEU A 1 404 ? 15.922 20.966 27.158 1.00 89.62 404 LEU A N 1
ATOM 3198 C CA . LEU A 1 404 ? 16.862 20.617 26.096 1.00 89.62 404 LEU A CA 1
ATOM 3199 C C . LEU A 1 404 ? 17.612 21.849 25.579 1.00 89.62 404 LEU A C 1
ATOM 3201 O O . LEU A 1 404 ? 18.828 21.802 25.413 1.00 89.62 404 LEU A O 1
ATOM 3205 N N . ARG A 1 405 ? 16.911 22.969 25.367 1.00 91.56 405 ARG A N 1
ATOM 3206 C CA . ARG A 1 405 ? 17.526 24.225 24.927 1.00 91.56 405 ARG A CA 1
ATOM 3207 C C . ARG A 1 405 ? 18.551 24.726 25.940 1.00 91.56 405 ARG A C 1
ATOM 3209 O O . ARG A 1 405 ? 19.656 25.062 25.531 1.00 91.56 405 ARG A O 1
ATOM 3216 N N . THR A 1 406 ? 18.229 24.727 27.233 1.00 91.25 406 THR A N 1
ATOM 3217 C CA . THR A 1 406 ? 19.171 25.124 28.292 1.00 91.25 406 THR A CA 1
ATOM 3218 C C . THR A 1 406 ? 20.411 24.227 28.306 1.00 91.25 406 THR A C 1
ATOM 3220 O O . THR A 1 406 ? 21.525 24.744 28.270 1.00 91.25 406 THR A O 1
ATOM 3223 N N . GLN A 1 407 ? 20.239 22.899 28.255 1.00 91.50 407 GLN A N 1
ATOM 3224 C CA . GLN A 1 407 ? 21.364 21.952 28.227 1.00 91.50 407 GLN A CA 1
ATOM 3225 C C . GLN A 1 407 ? 22.241 22.112 26.977 1.00 91.50 407 GLN A C 1
ATOM 3227 O O . GLN A 1 407 ? 23.467 22.006 27.055 1.00 91.50 407 GLN A O 1
ATOM 3232 N N . LEU A 1 408 ? 21.633 22.372 25.815 1.00 91.44 408 LEU A N 1
ATOM 3233 C CA . LEU A 1 408 ? 22.370 22.598 24.573 1.00 91.44 408 LEU A CA 1
ATOM 3234 C C . LEU A 1 408 ? 23.123 23.929 24.594 1.00 91.44 408 LEU A C 1
ATOM 3236 O O . LEU A 1 408 ? 24.272 23.946 24.175 1.00 91.44 408 LEU A O 1
ATOM 3240 N N . VAL A 1 409 ? 22.535 25.015 25.109 1.00 91.75 409 VAL A N 1
ATOM 3241 C CA . VAL A 1 409 ? 23.233 26.309 25.259 1.00 91.75 409 VAL A CA 1
ATOM 3242 C C . VAL A 1 409 ? 24.447 26.171 26.172 1.00 91.75 409 VAL A C 1
ATOM 3244 O O . VAL A 1 409 ? 25.520 26.672 25.848 1.00 91.75 409 VAL A O 1
ATOM 3247 N N . GLU A 1 410 ? 24.288 25.471 27.294 1.00 93.44 410 GLU A N 1
ATOM 3248 C CA . GLU A 1 410 ? 25.363 25.274 28.265 1.00 93.44 410 GLU A CA 1
ATOM 3249 C C . GLU A 1 410 ? 26.526 24.457 27.675 1.00 93.44 410 GLU A C 1
ATOM 3251 O O . GLU A 1 410 ? 27.694 24.792 27.878 1.00 93.44 410 GLU A O 1
ATOM 3256 N N . ARG A 1 411 ? 26.224 23.400 26.909 1.00 92.81 411 ARG A N 1
ATOM 3257 C CA . ARG A 1 411 ? 27.236 22.457 26.398 1.00 92.81 411 ARG A CA 1
ATOM 3258 C C . ARG A 1 411 ? 27.808 22.821 25.035 1.00 92.81 411 ARG A C 1
ATOM 3260 O O . ARG A 1 411 ? 28.971 22.531 24.767 1.00 92.81 411 ARG A O 1
ATOM 3267 N N . LEU A 1 412 ? 27.017 23.448 24.172 1.00 90.88 412 LEU A N 1
ATOM 3268 C CA . LEU A 1 412 ? 27.403 23.845 22.821 1.00 90.88 412 LEU A CA 1
ATOM 3269 C C . LEU A 1 412 ? 27.723 25.338 22.757 1.00 90.88 412 LEU A C 1
ATOM 3271 O O . LEU A 1 412 ? 27.238 26.045 21.877 1.00 90.88 412 LEU A O 1
ATOM 3275 N N . ASN A 1 413 ? 28.620 25.801 23.629 1.00 91.12 413 ASN A N 1
ATOM 3276 C CA . ASN A 1 413 ? 29.134 27.181 23.685 1.00 91.12 413 ASN A CA 1
ATOM 3277 C C . ASN A 1 413 ? 29.770 27.712 22.375 1.00 91.12 413 ASN A C 1
ATOM 3279 O O . ASN A 1 413 ? 30.320 28.808 22.339 1.00 91.12 413 ASN A O 1
ATOM 3283 N N . THR A 1 414 ? 29.761 26.904 21.316 1.00 91.44 414 THR A N 1
ATOM 3284 C CA . THR A 1 414 ? 30.350 27.178 20.007 1.00 91.44 414 THR A CA 1
ATOM 3285 C C . THR A 1 414 ? 29.342 27.784 19.033 1.00 91.44 414 THR A C 1
ATOM 3287 O O . THR A 1 414 ? 29.748 28.527 18.145 1.00 91.44 414 THR A O 1
ATOM 3290 N N . PHE A 1 415 ? 28.048 27.489 19.191 1.00 94.75 415 PHE A N 1
ATOM 3291 C CA . PHE A 1 415 ? 27.004 27.957 18.280 1.00 94.75 415 PHE A CA 1
ATOM 3292 C C . PHE A 1 415 ? 26.167 29.060 18.924 1.00 94.75 415 PHE A C 1
ATOM 3294 O O . PHE A 1 415 ? 25.835 29.007 20.106 1.00 94.75 415 PHE A O 1
ATOM 3301 N N . THR A 1 416 ? 25.770 30.041 18.120 1.00 94.81 416 THR A N 1
ATOM 3302 C CA . THR A 1 416 ? 24.740 31.010 18.494 1.00 94.81 416 THR A CA 1
ATOM 3303 C C . THR A 1 416 ? 23.385 30.435 18.098 1.00 94.81 416 THR A C 1
ATOM 3305 O O . THR A 1 416 ? 23.119 30.235 16.913 1.00 94.81 416 THR A O 1
ATOM 3308 N N . LEU A 1 417 ? 22.522 30.139 19.072 1.00 94.56 417 LEU A N 1
ATOM 3309 C CA . LEU A 1 417 ? 21.172 29.668 18.766 1.00 94.56 417 LEU A CA 1
ATOM 3310 C C . LEU A 1 417 ? 20.333 30.804 18.175 1.00 94.56 417 LEU A C 1
ATOM 3312 O O . LEU A 1 417 ? 20.205 31.859 18.795 1.00 94.56 417 LEU A O 1
ATOM 3316 N N . THR A 1 418 ? 19.716 30.566 17.019 1.00 94.88 418 THR A N 1
ATOM 3317 C CA . THR A 1 418 ? 18.759 31.497 16.405 1.00 94.88 418 THR A CA 1
ATOM 3318 C C . THR A 1 418 ? 17.338 30.944 16.477 1.00 94.88 418 THR A C 1
ATOM 3320 O O . THR A 1 418 ? 17.121 29.734 16.429 1.00 94.88 418 THR A O 1
ATOM 3323 N N . ALA A 1 419 ? 16.359 31.836 16.635 1.00 91.75 419 ALA A N 1
ATOM 3324 C CA . ALA A 1 419 ? 14.938 31.494 16.558 1.00 91.75 419 ALA A CA 1
ATOM 3325 C C . ALA A 1 419 ? 14.405 31.533 15.116 1.00 91.75 419 ALA A C 1
ATOM 3327 O O . ALA A 1 419 ? 13.329 31.005 14.857 1.00 91.75 419 ALA A O 1
ATOM 3328 N N . ASN A 1 420 ? 15.141 32.163 14.198 1.00 92.88 420 ASN A N 1
ATOM 3329 C CA . ASN A 1 420 ? 14.744 32.314 12.807 1.00 92.88 420 ASN A CA 1
ATOM 3330 C C . ASN A 1 420 ? 15.445 31.244 11.950 1.00 92.88 420 ASN A C 1
ATOM 3332 O O . ASN A 1 420 ? 16.679 31.268 11.888 1.00 92.88 420 ASN A O 1
ATOM 3336 N N . PRO A 1 421 ? 14.706 30.326 11.297 1.00 92.31 421 PRO A N 1
ATOM 3337 C CA . PRO A 1 421 ? 15.308 29.303 10.443 1.00 92.31 421 PRO A CA 1
ATOM 3338 C C . PRO A 1 421 ? 16.073 29.908 9.259 1.00 92.31 421 PRO A C 1
ATOM 3340 O O . PRO A 1 421 ? 17.102 29.365 8.873 1.00 92.31 421 PRO A O 1
ATOM 3343 N N . ASP A 1 422 ? 15.641 31.066 8.746 1.00 90.44 422 ASP A N 1
ATOM 3344 C CA . ASP A 1 422 ? 16.277 31.736 7.601 1.00 90.44 422 ASP A CA 1
ATOM 3345 C C . ASP A 1 422 ? 17.653 32.329 7.931 1.00 90.44 422 ASP A C 1
ATOM 3347 O O . ASP A 1 422 ? 18.430 32.660 7.040 1.00 90.44 422 ASP A O 1
ATOM 3351 N N . GLU A 1 423 ? 17.956 32.504 9.217 1.00 93.75 423 GLU A N 1
ATOM 3352 C CA . GLU A 1 423 ? 19.244 33.029 9.666 1.00 93.75 423 GLU A CA 1
ATOM 3353 C C . GLU A 1 423 ? 20.235 31.934 10.049 1.00 93.75 423 GLU A C 1
ATOM 3355 O O . GLU A 1 423 ? 21.356 32.257 10.435 1.00 93.75 423 GLU A O 1
ATOM 3360 N N . ALA A 1 424 ? 19.829 30.668 10.038 1.00 95.56 424 ALA A N 1
ATOM 3361 C CA . ALA A 1 424 ? 20.662 29.582 10.517 1.00 95.56 424 ALA A CA 1
ATOM 3362 C C . ALA A 1 424 ? 21.545 29.010 9.412 1.00 95.56 424 ALA A C 1
ATOM 3364 O O . ALA A 1 424 ? 21.099 28.800 8.290 1.00 95.56 424 ALA A O 1
ATOM 3365 N N . ASP A 1 425 ? 22.788 28.688 9.765 1.00 95.06 425 ASP A N 1
ATOM 3366 C CA . ASP A 1 425 ? 23.700 27.994 8.854 1.00 95.06 425 ASP A CA 1
ATOM 3367 C C . ASP A 1 425 ? 23.367 26.492 8.801 1.00 95.06 425 ASP A C 1
ATOM 3369 O O . ASP A 1 425 ? 23.576 25.816 7.794 1.00 95.06 425 ASP A O 1
ATOM 3373 N N . ILE A 1 426 ? 22.861 25.965 9.922 1.00 96.56 426 ILE A N 1
ATOM 3374 C CA . ILE A 1 426 ? 22.517 24.558 10.138 1.00 96.56 426 ILE A CA 1
ATOM 3375 C C . ILE A 1 426 ? 21.267 24.449 11.021 1.00 96.56 426 ILE A C 1
ATOM 3377 O O . ILE A 1 426 ? 21.002 25.312 11.864 1.00 96.56 426 ILE A O 1
ATOM 3381 N N . ALA A 1 427 ? 20.531 23.347 10.887 1.00 96.50 427 ALA A N 1
ATOM 3382 C CA . ALA A 1 427 ? 19.377 23.034 11.723 1.00 96.50 427 ALA A CA 1
ATOM 3383 C C . ALA A 1 427 ? 19.577 21.706 12.465 1.00 96.50 427 ALA A C 1
ATOM 3385 O O . ALA A 1 427 ? 19.829 20.665 11.855 1.00 96.50 427 ALA A O 1
ATOM 3386 N N . LEU A 1 428 ? 19.429 21.725 13.790 1.00 96.62 428 LEU A N 1
ATOM 3387 C CA . LEU A 1 428 ? 19.329 20.519 14.608 1.00 96.62 428 LEU A CA 1
ATOM 3388 C C . LEU A 1 428 ? 17.857 20.112 14.674 1.00 96.62 428 LEU A C 1
ATOM 3390 O O . LEU A 1 428 ? 17.062 20.744 15.368 1.00 96.62 428 LEU A O 1
ATOM 3394 N N . LYS A 1 429 ? 17.520 19.045 13.946 1.00 95.69 429 LYS A N 1
ATOM 3395 C CA . LYS A 1 429 ? 16.189 18.440 13.930 1.00 95.69 429 LYS A CA 1
ATOM 3396 C C . LYS A 1 429 ? 16.118 17.368 15.004 1.00 95.69 429 LYS A C 1
ATOM 3398 O O . LYS A 1 429 ? 16.836 16.366 14.917 1.00 95.69 429 LYS A O 1
ATOM 3403 N N . VAL A 1 430 ? 15.257 17.569 15.997 1.00 94.75 430 VAL A N 1
ATOM 3404 C CA . VAL A 1 430 ? 15.015 16.604 17.072 1.00 94.75 430 VAL A CA 1
ATOM 3405 C C . VAL A 1 430 ? 13.543 16.237 17.083 1.00 94.75 430 VAL A C 1
ATOM 3407 O O . VAL A 1 430 ? 12.685 17.060 17.398 1.00 94.75 430 VAL A O 1
ATOM 3410 N N . ASN A 1 431 ? 13.261 14.973 16.779 1.00 91.25 431 ASN A N 1
ATOM 3411 C CA . ASN A 1 431 ? 11.945 14.402 16.998 1.00 91.25 431 ASN A CA 1
ATOM 3412 C C . ASN A 1 431 ? 11.968 13.612 18.300 1.00 91.25 431 ASN A C 1
ATOM 3414 O O . ASN A 1 431 ? 12.755 12.674 18.437 1.00 91.25 431 ASN A O 1
ATOM 3418 N N . ALA A 1 432 ? 11.141 13.999 19.262 1.00 92.44 432 ALA A N 1
ATOM 3419 C CA . ALA A 1 432 ? 11.114 13.340 20.553 1.00 92.44 432 ALA A CA 1
ATOM 3420 C C . ALA A 1 432 ? 9.684 12.981 20.963 1.00 92.44 432 ALA A C 1
ATOM 3422 O O . ALA A 1 432 ? 8.765 13.794 20.906 1.00 92.44 432 ALA A O 1
ATOM 3423 N N . THR A 1 433 ? 9.512 11.727 21.371 1.00 88.94 433 THR A N 1
ATOM 3424 C CA . THR A 1 433 ? 8.221 11.120 21.690 1.00 88.94 433 THR A CA 1
ATOM 3425 C C . THR A 1 433 ? 8.285 10.545 23.098 1.00 88.94 433 THR A C 1
ATOM 3427 O O . THR A 1 433 ? 9.180 9.759 23.420 1.00 88.94 433 THR A O 1
ATOM 3430 N N . SER A 1 434 ? 7.345 10.941 23.959 1.00 90.00 434 SER A N 1
ATOM 3431 C CA . SER A 1 434 ? 7.214 10.337 25.285 1.00 90.00 434 SER A CA 1
ATOM 3432 C C . SER A 1 434 ? 6.513 8.988 25.150 1.00 90.00 434 SER A C 1
ATOM 3434 O O . SER A 1 434 ? 5.387 8.916 24.667 1.00 90.00 434 SER A O 1
ATOM 3436 N N . VAL A 1 435 ? 7.197 7.916 25.552 1.00 82.69 435 VAL A N 1
ATOM 3437 C CA . VAL A 1 435 ? 6.660 6.544 25.484 1.00 82.69 435 VAL A CA 1
ATOM 3438 C C . VAL A 1 435 ? 5.941 6.169 26.783 1.00 82.69 435 VAL A C 1
ATOM 3440 O O . VAL A 1 435 ? 4.996 5.386 26.778 1.00 82.69 435 VAL A O 1
ATOM 3443 N N . ALA A 1 436 ? 6.381 6.730 27.910 1.00 88.31 436 ALA A N 1
ATOM 3444 C CA . ALA A 1 436 ? 5.801 6.522 29.234 1.00 88.31 436 ALA A CA 1
ATOM 3445 C C . ALA A 1 436 ? 6.092 7.742 30.129 1.00 88.31 436 ALA A C 1
ATOM 3447 O O . ALA A 1 436 ? 6.989 8.528 29.799 1.00 88.31 436 ALA A O 1
ATOM 3448 N N . PRO A 1 437 ? 5.415 7.890 31.288 1.00 87.94 437 PRO A N 1
ATOM 3449 C CA . PRO A 1 437 ? 5.819 8.864 32.296 1.00 87.94 437 PRO A CA 1
ATOM 3450 C C . PRO A 1 437 ? 7.303 8.653 32.622 1.00 87.94 437 PRO A C 1
ATOM 3452 O O . PRO A 1 437 ? 7.692 7.567 33.046 1.00 87.94 437 PRO A O 1
ATOM 3455 N N . ASN A 1 438 ? 8.131 9.669 32.373 1.00 91.19 438 ASN A N 1
ATOM 3456 C CA . ASN A 1 438 ? 9.589 9.639 32.542 1.00 91.19 438 ASN A CA 1
ATOM 3457 C C . ASN A 1 438 ? 10.399 8.786 31.536 1.00 91.19 438 ASN A C 1
ATOM 3459 O O . ASN A 1 438 ? 11.570 8.519 31.791 1.00 91.19 438 ASN A O 1
ATOM 3463 N N . ARG A 1 439 ? 9.839 8.359 30.394 1.00 91.75 439 ARG A N 1
ATOM 3464 C CA . ARG A 1 439 ? 10.629 7.748 29.306 1.00 91.75 439 ARG A CA 1
ATOM 3465 C C . ARG A 1 439 ? 10.481 8.507 28.000 1.00 91.75 439 ARG A C 1
ATOM 3467 O O . ARG A 1 439 ? 9.373 8.862 27.590 1.00 91.75 439 ARG A O 1
ATOM 3474 N N . LEU A 1 440 ? 11.614 8.686 27.334 1.00 93.06 440 LEU A N 1
ATOM 3475 C CA . LEU A 1 440 ? 11.744 9.449 26.108 1.00 93.06 440 LEU A CA 1
ATOM 3476 C C . LEU A 1 440 ? 12.425 8.605 25.029 1.00 93.06 440 LEU A C 1
ATOM 3478 O O . LEU A 1 440 ? 13.464 7.994 25.279 1.00 93.06 440 LEU A O 1
ATOM 3482 N N . THR A 1 441 ? 11.853 8.628 23.829 1.00 91.69 441 THR A N 1
ATOM 3483 C CA . THR A 1 441 ? 12.540 8.243 22.596 1.00 91.69 441 THR A CA 1
ATOM 3484 C C . THR A 1 441 ? 12.876 9.519 21.833 1.00 91.69 441 THR A C 1
ATOM 3486 O O . THR A 1 441 ? 11.976 10.281 21.493 1.00 91.69 441 THR A O 1
ATOM 3489 N N . LEU A 1 442 ? 14.159 9.772 21.580 1.00 93.88 442 LEU A N 1
ATOM 3490 C CA . LEU A 1 442 ? 14.676 10.979 20.932 1.00 93.88 442 LEU A CA 1
ATOM 3491 C C . LEU A 1 442 ? 15.459 10.600 19.676 1.00 93.88 442 LEU A C 1
ATOM 3493 O O . LEU A 1 442 ? 16.403 9.823 19.745 1.00 93.88 442 LEU A O 1
ATOM 3497 N N . ILE A 1 443 ? 15.095 11.157 18.526 1.00 93.12 443 ILE A N 1
ATOM 3498 C CA . ILE A 1 443 ? 15.819 11.004 17.263 1.00 93.12 443 ILE A CA 1
ATOM 3499 C C . ILE A 1 443 ? 16.365 12.369 16.872 1.00 93.12 443 ILE A C 1
ATOM 3501 O O . ILE A 1 443 ? 15.594 13.299 16.647 1.00 93.12 443 ILE A O 1
ATOM 3505 N N . ALA A 1 444 ? 17.687 12.485 16.774 1.00 95.50 444 ALA A N 1
ATOM 3506 C CA . ALA A 1 444 ? 18.353 13.738 16.445 1.00 95.50 444 ALA A CA 1
ATOM 3507 C C . ALA A 1 444 ? 19.249 13.609 15.212 1.00 95.50 444 ALA A C 1
ATOM 3509 O O . ALA A 1 444 ? 19.927 12.595 15.017 1.00 95.50 444 ALA A O 1
ATOM 3510 N N . ARG A 1 445 ? 19.273 14.670 14.403 1.00 96.25 445 ARG A N 1
ATOM 3511 C CA . ARG A 1 445 ? 20.194 14.859 13.276 1.00 96.25 445 ARG A CA 1
ATOM 3512 C C . ARG A 1 445 ? 20.462 16.343 13.053 1.00 96.25 445 ARG A C 1
ATOM 3514 O O . ARG A 1 445 ? 19.565 17.158 13.257 1.00 96.25 445 ARG A O 1
ATOM 3521 N N . ILE A 1 446 ? 21.670 16.688 12.616 1.00 96.44 446 ILE A N 1
ATOM 3522 C CA . ILE A 1 446 ? 21.968 18.049 12.147 1.00 96.44 446 ILE A CA 1
ATOM 3523 C C . ILE A 1 446 ? 21.989 18.025 10.632 1.00 96.44 446 ILE A C 1
ATOM 3525 O O . ILE A 1 446 ? 22.662 17.175 10.045 1.00 96.44 446 ILE A O 1
ATOM 3529 N N . VAL A 1 447 ? 21.262 18.956 10.028 1.00 95.38 447 VAL A N 1
ATOM 3530 C CA . VAL A 1 447 ? 21.234 19.175 8.586 1.00 95.38 447 VAL A CA 1
ATOM 3531 C C . VAL A 1 447 ? 21.802 20.548 8.240 1.00 95.38 447 VAL A C 1
ATOM 3533 O O . VAL A 1 447 ? 21.687 21.481 9.037 1.00 95.38 447 VAL A O 1
ATOM 3536 N N . ASP A 1 448 ? 22.430 20.665 7.075 1.00 94.75 448 ASP A N 1
ATOM 3537 C CA . ASP A 1 448 ? 22.811 21.958 6.503 1.00 94.75 448 ASP A CA 1
ATOM 3538 C C . ASP A 1 448 ? 21.601 22.683 5.881 1.00 94.75 448 ASP A C 1
ATOM 3540 O O . ASP A 1 448 ? 20.476 22.170 5.881 1.00 94.75 448 ASP A O 1
ATOM 3544 N N . ALA A 1 449 ? 21.830 23.883 5.340 1.00 89.06 449 ALA A N 1
ATOM 3545 C CA . ALA A 1 449 ? 20.809 24.672 4.647 1.00 89.06 449 ALA A CA 1
ATOM 3546 C C . ALA A 1 449 ? 20.176 23.955 3.433 1.00 89.06 449 ALA A C 1
ATOM 3548 O O . ALA A 1 449 ? 19.056 24.280 3.048 1.00 89.06 449 ALA A O 1
ATOM 3549 N N . ASN A 1 450 ? 20.856 22.956 2.860 1.00 85.25 450 ASN A N 1
ATOM 3550 C CA . ASN A 1 450 ? 20.357 22.140 1.751 1.00 85.25 450 ASN A CA 1
ATOM 3551 C C . ASN A 1 450 ? 19.606 20.884 2.236 1.00 85.25 450 ASN A C 1
ATOM 3553 O O . ASN A 1 450 ? 19.161 20.075 1.426 1.00 85.25 450 ASN A O 1
ATOM 3557 N N . GLY A 1 451 ? 19.469 20.688 3.551 1.00 87.62 451 GLY A N 1
ATOM 3558 C CA . GLY A 1 451 ? 18.834 19.511 4.140 1.00 87.62 451 GLY A CA 1
ATOM 3559 C C . GLY A 1 451 ? 19.746 18.284 4.239 1.00 87.62 451 GLY A C 1
ATOM 3560 O O . GLY A 1 451 ? 19.296 17.234 4.708 1.00 87.62 451 GLY A O 1
ATOM 3561 N N . LYS A 1 452 ? 21.025 18.396 3.869 1.00 89.81 452 LYS A N 1
ATOM 3562 C CA . LYS A 1 452 ? 21.984 17.293 3.934 1.00 89.81 452 LYS A CA 1
ATOM 3563 C C . LYS A 1 452 ? 22.394 17.031 5.376 1.00 89.81 452 LYS A C 1
ATOM 3565 O O . LYS A 1 452 ? 22.808 17.938 6.093 1.00 89.81 452 LYS A O 1
ATOM 3570 N N . VAL A 1 453 ? 22.331 15.770 5.802 1.00 91.81 453 VAL A N 1
ATOM 3571 C CA . VAL A 1 453 ? 22.730 15.365 7.158 1.00 91.81 453 VAL A CA 1
ATOM 3572 C C . VAL A 1 453 ? 24.248 15.483 7.327 1.00 91.81 453 VAL A C 1
ATOM 3574 O O . VAL A 1 453 ? 25.012 14.795 6.652 1.00 91.81 453 VAL A O 1
ATOM 3577 N N . ILE A 1 454 ? 24.678 16.329 8.265 1.00 95.06 454 ILE A N 1
ATOM 3578 C CA . ILE A 1 454 ? 26.089 16.559 8.624 1.00 95.06 454 ILE A CA 1
ATOM 3579 C C . ILE A 1 454 ? 26.457 16.008 10.011 1.00 95.06 454 ILE A C 1
ATOM 3581 O O . ILE A 1 454 ? 27.638 15.926 10.349 1.00 95.06 454 ILE A O 1
ATOM 3585 N N . TRP A 1 455 ? 25.466 15.610 10.814 1.00 95.44 455 TRP A N 1
ATOM 3586 C CA . TRP A 1 455 ? 25.664 14.868 12.062 1.00 95.44 455 TRP A CA 1
ATOM 3587 C C . TRP A 1 455 ? 24.543 13.834 12.239 1.00 95.44 455 TRP A C 1
ATOM 3589 O O . TRP A 1 455 ? 23.375 14.214 12.077 1.00 95.44 455 TRP A O 1
ATOM 3599 N N . PRO A 1 456 ? 24.849 12.569 12.605 1.00 92.69 456 PRO A N 1
ATOM 3600 C CA . PRO A 1 456 ? 26.108 12.060 13.190 1.00 92.69 456 PRO A CA 1
ATOM 3601 C C . PRO A 1 456 ? 27.319 11.990 12.246 1.00 92.69 456 PRO A C 1
ATOM 3603 O O . PRO A 1 456 ? 27.165 11.799 11.048 1.00 92.69 456 PRO A O 1
ATOM 3606 N N . LEU A 1 457 ? 28.545 12.069 12.789 1.00 88.56 457 LEU A N 1
ATOM 3607 C CA . LEU A 1 457 ? 29.796 12.029 11.994 1.00 88.56 457 LEU A CA 1
ATOM 3608 C C . LEU A 1 457 ? 30.111 10.656 11.383 1.00 88.56 457 LEU A C 1
ATOM 3610 O O . LEU A 1 457 ? 31.094 10.490 10.660 1.00 88.56 457 LEU A O 1
ATOM 3614 N N . THR A 1 458 ? 29.319 9.643 11.725 1.00 86.44 458 THR A N 1
ATOM 3615 C CA . THR A 1 458 ? 29.503 8.290 11.209 1.00 86.44 458 THR A CA 1
ATOM 3616 C C . THR A 1 458 ? 29.000 8.243 9.764 1.00 86.44 458 THR A C 1
ATOM 3618 O O . THR A 1 458 ? 27.834 8.564 9.529 1.00 86.44 458 THR A O 1
ATOM 3621 N N . PRO A 1 459 ? 29.825 7.822 8.787 1.00 78.56 459 PRO A N 1
ATOM 3622 C CA . PRO A 1 459 ? 29.379 7.697 7.405 1.00 78.56 459 PRO A CA 1
ATOM 3623 C C . PRO A 1 459 ? 28.139 6.803 7.309 1.00 78.56 459 PRO A C 1
ATOM 3625 O O . PRO A 1 459 ? 28.085 5.751 7.949 1.00 78.56 459 PRO A O 1
ATOM 3628 N N . ARG A 1 460 ? 27.174 7.189 6.464 1.00 80.00 460 ARG A N 1
ATOM 3629 C CA . ARG A 1 460 ? 25.913 6.454 6.237 1.00 80.00 460 ARG A CA 1
ATOM 3630 C C . ARG A 1 460 ? 25.003 6.369 7.467 1.00 80.00 460 ARG A C 1
ATOM 3632 O O . ARG A 1 460 ? 24.265 5.394 7.606 1.00 80.00 460 ARG A O 1
ATOM 3639 N N . VAL A 1 461 ? 25.056 7.353 8.361 1.00 85.94 461 VAL A N 1
ATOM 3640 C CA . VAL A 1 461 ? 24.110 7.489 9.473 1.00 85.94 461 VAL A CA 1
ATOM 3641 C C . VAL A 1 461 ? 23.287 8.763 9.272 1.00 85.94 461 VAL A C 1
ATOM 3643 O O . VAL A 1 461 ? 23.849 9.847 9.169 1.00 85.94 461 VAL A O 1
ATOM 3646 N N . SER A 1 462 ? 21.960 8.636 9.189 1.00 87.81 462 SER A N 1
ATOM 3647 C CA . SER A 1 462 ? 21.029 9.744 8.910 1.00 87.81 462 SER A CA 1
ATOM 3648 C C . SER A 1 462 ? 20.547 10.452 10.175 1.00 87.81 462 SER A C 1
ATOM 3650 O O . SER A 1 462 ? 19.965 11.533 10.103 1.00 87.81 462 SER A O 1
ATOM 3652 N N . GLY A 1 463 ? 20.777 9.839 11.333 1.00 92.38 463 GLY A N 1
ATOM 3653 C CA . GLY A 1 463 ? 20.393 10.339 12.644 1.00 92.38 463 GLY A CA 1
ATOM 3654 C C . GLY A 1 463 ? 20.822 9.372 13.740 1.00 92.38 463 GLY A C 1
ATOM 3655 O O . GLY A 1 463 ? 21.244 8.244 13.471 1.00 92.38 463 GLY A O 1
ATOM 3656 N N . ARG A 1 464 ? 20.705 9.791 14.996 1.00 95.12 464 ARG A N 1
ATOM 3657 C CA . ARG A 1 464 ? 20.916 8.918 16.155 1.00 95.12 464 ARG A CA 1
ATOM 3658 C C . ARG A 1 464 ? 19.649 8.882 16.999 1.00 95.12 464 ARG A C 1
ATOM 3660 O O . ARG A 1 464 ? 19.055 9.922 17.274 1.00 95.12 464 ARG A O 1
ATOM 3667 N N . LYS A 1 465 ? 19.229 7.670 17.360 1.00 94.06 465 LYS A N 1
ATOM 3668 C CA . LYS A 1 465 ? 18.069 7.385 18.203 1.00 94.06 465 LYS A CA 1
ATOM 3669 C C . LYS A 1 465 ? 18.537 7.100 19.625 1.00 94.06 465 LYS A C 1
ATOM 3671 O O . LYS A 1 465 ? 19.451 6.303 19.806 1.00 94.06 465 LYS A O 1
ATOM 3676 N N . TYR A 1 466 ? 17.891 7.708 20.605 1.00 96.25 466 TYR A N 1
ATOM 3677 C CA . TYR A 1 466 ? 18.139 7.534 22.027 1.00 96.25 466 TYR A CA 1
ATOM 3678 C C . TYR A 1 466 ? 16.849 7.098 22.710 1.00 96.25 466 TYR A C 1
ATOM 3680 O O . TYR A 1 466 ? 15.802 7.688 22.459 1.00 96.25 466 TYR A O 1
ATOM 3688 N N . GLU A 1 467 ? 16.914 6.086 23.567 1.00 92.75 467 GLU A N 1
ATOM 3689 C CA . GLU A 1 467 ? 15.759 5.599 24.324 1.00 92.75 467 GLU A CA 1
ATOM 3690 C C . GLU A 1 467 ? 16.132 5.381 25.785 1.00 92.75 467 GLU A C 1
ATOM 3692 O O . GLU A 1 467 ? 17.086 4.662 26.073 1.00 92.75 467 GLU A O 1
ATOM 3697 N N . GLY A 1 468 ? 15.372 5.959 26.713 1.00 95.62 468 GLY A N 1
ATOM 3698 C CA . GLY A 1 468 ? 15.628 5.780 28.141 1.00 95.62 468 GLY A CA 1
ATOM 3699 C C . GLY A 1 468 ? 14.851 6.752 29.028 1.00 95.62 468 GLY A C 1
ATOM 3700 O O . GLY A 1 468 ? 13.894 7.382 28.567 1.00 95.62 468 GLY A O 1
ATOM 3701 N N . PRO A 1 469 ? 15.232 6.874 30.313 1.00 95.25 469 PRO A N 1
ATOM 3702 C CA . PRO A 1 469 ? 14.694 7.895 31.204 1.00 95.25 469 PRO A CA 1
ATOM 3703 C C . PRO A 1 469 ? 14.924 9.302 30.645 1.00 95.25 469 PRO A C 1
ATOM 3705 O O . PRO A 1 469 ? 15.992 9.557 30.081 1.00 95.25 469 PRO A O 1
ATOM 3708 N N . THR A 1 470 ? 13.952 10.209 30.786 1.00 93.69 470 THR A N 1
ATOM 3709 C CA . THR A 1 470 ? 13.979 11.533 30.131 1.00 93.69 470 THR A CA 1
ATOM 3710 C C . THR A 1 470 ? 15.275 12.294 30.418 1.00 93.69 470 THR A C 1
ATOM 3712 O O . THR A 1 470 ? 15.998 12.644 29.485 1.00 93.69 470 THR A O 1
ATOM 3715 N N . ASP A 1 471 ? 15.627 12.474 31.692 1.00 93.69 471 ASP A N 1
ATOM 3716 C CA . ASP A 1 471 ? 16.799 13.268 32.084 1.00 93.69 471 ASP A CA 1
ATOM 3717 C C . ASP A 1 471 ? 18.113 12.655 31.585 1.00 93.69 471 ASP A C 1
ATOM 3719 O O . ASP A 1 471 ? 18.973 13.353 31.047 1.00 93.69 471 ASP A O 1
ATOM 3723 N N . LYS A 1 472 ? 18.245 11.327 31.692 1.00 95.00 472 LYS A N 1
ATOM 3724 C CA . LYS A 1 472 ? 19.435 10.599 31.231 1.00 95.00 472 LYS A CA 1
ATOM 3725 C C . LYS A 1 472 ? 19.569 10.642 29.709 1.00 95.00 472 LYS A C 1
ATOM 3727 O O . LYS A 1 472 ? 20.681 10.739 29.194 1.00 95.00 472 LYS A O 1
ATOM 3732 N N . THR A 1 473 ? 18.446 10.582 28.994 1.00 94.62 473 THR A N 1
ATOM 3733 C CA . THR A 1 473 ? 18.408 10.611 27.527 1.00 94.62 473 THR A CA 1
ATOM 3734 C C . THR A 1 473 ? 18.875 11.964 26.997 1.00 94.62 473 THR A C 1
ATOM 3736 O O . THR A 1 473 ? 19.728 12.012 26.110 1.00 94.62 473 THR A O 1
ATOM 3739 N N . LEU A 1 474 ? 18.381 13.062 27.582 1.00 94.56 474 LEU A N 1
ATOM 3740 C CA . LEU A 1 474 ? 18.798 14.425 27.229 1.00 94.56 474 LEU A CA 1
ATOM 3741 C C . LEU A 1 474 ? 20.277 14.673 27.579 1.00 94.56 474 LEU A C 1
ATOM 3743 O O . LEU A 1 474 ? 21.028 15.226 26.767 1.00 94.56 474 LEU A O 1
ATOM 3747 N N . ASP A 1 475 ? 20.721 14.190 28.744 1.00 94.31 475 ASP A N 1
ATOM 3748 C CA . ASP A 1 475 ? 22.120 14.273 29.168 1.00 94.31 475 ASP A CA 1
ATOM 3749 C C . ASP A 1 475 ? 23.053 13.491 28.227 1.00 94.31 475 ASP A C 1
ATOM 3751 O O . ASP A 1 475 ? 24.086 14.010 27.801 1.00 94.31 475 ASP A O 1
ATOM 3755 N N . GLN A 1 476 ? 22.703 12.259 27.843 1.00 95.44 476 GLN A N 1
ATOM 3756 C CA . GLN A 1 476 ? 23.521 11.477 26.914 1.00 95.44 476 GLN A CA 1
ATOM 3757 C C . GLN A 1 476 ? 23.578 12.103 25.519 1.00 95.44 476 GLN A C 1
ATOM 3759 O O . GLN A 1 476 ? 24.676 12.243 24.975 1.00 95.44 476 GLN A O 1
ATOM 3764 N N . PHE A 1 477 ? 22.434 12.512 24.966 1.00 95.88 477 PHE A N 1
ATOM 3765 C CA . PHE A 1 477 ? 22.369 13.173 23.664 1.00 95.88 477 PHE A CA 1
ATOM 3766 C C . PHE A 1 477 ? 23.272 14.414 23.617 1.00 95.88 477 PHE A C 1
ATOM 3768 O O . PHE A 1 477 ? 24.130 14.533 22.740 1.00 95.88 477 PHE A O 1
ATOM 3775 N N . SER A 1 478 ? 23.139 15.312 24.597 1.00 95.00 478 SER A N 1
ATOM 3776 C CA . SER A 1 478 ? 23.915 16.554 24.624 1.00 95.00 478 SER A CA 1
ATOM 3777 C C . SER A 1 478 ? 25.416 16.318 24.855 1.00 95.00 478 SER A C 1
ATOM 3779 O O . SER A 1 478 ? 26.230 17.017 24.248 1.00 95.00 478 SER A O 1
ATOM 3781 N N . ARG A 1 479 ? 25.817 15.310 25.655 1.00 95.00 479 ARG A N 1
ATOM 3782 C CA . ARG A 1 479 ? 27.238 14.916 25.799 1.00 95.00 479 ARG A CA 1
ATOM 3783 C C . ARG A 1 479 ? 27.835 14.405 24.497 1.00 95.00 479 ARG A C 1
ATOM 3785 O O . ARG A 1 479 ? 28.962 14.765 24.169 1.00 95.00 479 ARG A O 1
ATOM 3792 N N . GLU A 1 480 ? 27.129 13.524 23.794 1.00 95.50 480 GLU A N 1
ATOM 3793 C CA . GLU A 1 480 ? 27.631 12.946 22.546 1.00 95.50 480 GLU A CA 1
ATOM 3794 C C . GLU A 1 480 ? 27.744 13.996 21.446 1.00 95.50 480 GLU A C 1
ATOM 3796 O O . GLU A 1 480 ? 28.771 14.059 20.774 1.00 95.50 480 GLU A O 1
ATOM 3801 N N . LEU A 1 481 ? 26.743 14.869 21.314 1.00 95.50 481 LEU A N 1
ATOM 3802 C CA . LEU A 1 481 ? 26.791 15.960 20.349 1.00 95.50 481 LEU A CA 1
ATOM 3803 C C . LEU A 1 481 ? 27.959 16.920 20.637 1.00 95.50 481 LEU A C 1
ATOM 3805 O O . LEU A 1 481 ? 28.724 17.247 19.731 1.00 95.50 481 LEU A O 1
ATOM 3809 N N . ALA A 1 482 ? 28.156 17.320 21.898 1.00 94.88 482 ALA A N 1
ATOM 3810 C CA . ALA A 1 482 ? 29.284 18.168 22.287 1.00 94.88 482 ALA A CA 1
ATOM 3811 C C . ALA A 1 482 ? 30.643 17.492 22.029 1.00 94.88 482 ALA A C 1
ATOM 3813 O O . ALA A 1 482 ? 31.569 18.133 21.529 1.00 94.88 482 ALA A O 1
ATOM 3814 N N . ARG A 1 483 ? 30.753 16.187 22.317 1.00 95.31 483 ARG A N 1
ATOM 3815 C CA . ARG A 1 483 ? 31.957 15.389 22.044 1.00 95.31 483 ARG A CA 1
ATOM 3816 C C . ARG A 1 483 ? 32.289 15.371 20.554 1.00 95.31 483 ARG A C 1
ATOM 3818 O O . ARG A 1 483 ? 33.440 15.604 20.199 1.00 95.31 483 ARG A O 1
ATOM 3825 N N . ASP A 1 484 ? 31.307 15.119 19.696 1.00 94.69 484 ASP A N 1
ATOM 3826 C CA . ASP A 1 484 ? 31.510 15.041 18.247 1.00 94.69 484 ASP A CA 1
ATOM 3827 C C . ASP A 1 484 ? 31.910 16.409 17.661 1.00 94.69 484 ASP A C 1
ATOM 3829 O O . ASP A 1 484 ? 32.832 16.496 16.848 1.00 94.69 484 ASP A O 1
ATOM 3833 N N . VAL A 1 485 ? 31.300 17.501 18.138 1.00 93.69 485 VAL A N 1
ATOM 3834 C CA . VAL A 1 485 ? 31.698 18.875 17.776 1.00 93.69 485 VAL A CA 1
ATOM 3835 C C . VAL A 1 485 ? 33.137 19.169 18.216 1.00 93.69 485 VAL A C 1
ATOM 3837 O O . VAL A 1 485 ? 33.911 19.755 17.458 1.00 93.69 485 VAL A O 1
ATOM 3840 N N . GLN A 1 486 ? 33.537 18.738 19.417 1.00 94.06 486 GLN A N 1
ATOM 3841 C CA . GLN A 1 486 ? 34.906 18.912 19.908 1.00 94.06 486 GLN A CA 1
ATOM 3842 C C . GLN A 1 486 ? 35.922 18.072 19.120 1.00 94.06 486 GLN A C 1
ATOM 3844 O O . GLN A 1 486 ? 37.011 18.563 18.827 1.00 94.06 486 GLN A O 1
ATOM 3849 N N . GLN A 1 487 ? 35.574 16.838 18.746 1.00 92.75 487 GLN A N 1
ATOM 3850 C CA . GLN A 1 487 ? 36.422 15.985 17.908 1.00 92.75 487 GLN A CA 1
ATOM 3851 C C . GLN A 1 487 ? 36.669 16.600 16.533 1.00 92.75 487 GLN A C 1
ATOM 3853 O O . GLN A 1 487 ? 37.777 16.496 16.015 1.00 92.75 487 GLN A O 1
ATOM 3858 N N . LEU A 1 488 ? 35.663 17.257 15.952 1.00 90.75 488 LEU A N 1
ATOM 3859 C CA . LEU A 1 488 ? 35.847 17.984 14.702 1.00 90.75 488 LEU A CA 1
ATOM 3860 C C . LEU A 1 488 ? 36.807 19.162 14.861 1.00 90.75 488 LEU A C 1
ATOM 3862 O O . LEU A 1 488 ? 37.650 19.331 14.000 1.00 90.75 488 LEU A O 1
ATOM 3866 N N . LYS A 1 489 ? 36.753 19.924 15.963 1.00 91.38 489 LYS A N 1
ATOM 3867 C CA . LYS A 1 489 ? 37.690 21.045 16.197 1.00 91.38 489 LYS A CA 1
ATOM 3868 C C . LYS A 1 489 ? 39.156 20.620 16.317 1.00 91.38 489 LYS A C 1
ATOM 3870 O O . LYS A 1 489 ? 40.038 21.460 16.172 1.00 91.38 489 LYS A O 1
ATOM 3875 N N . GLN A 1 490 ? 39.408 19.368 16.693 1.00 92.12 490 GLN A N 1
ATOM 3876 C CA . GLN A 1 490 ? 40.759 18.829 16.865 1.00 92.12 490 GLN A CA 1
ATOM 3877 C C . GLN A 1 490 ? 41.361 18.278 15.568 1.00 92.12 490 GLN A C 1
ATOM 3879 O O . GLN A 1 490 ? 42.566 18.037 15.531 1.00 92.12 490 GLN A O 1
ATOM 3884 N N . LYS A 1 491 ? 40.533 18.036 14.549 1.00 85.12 491 LYS A N 1
ATOM 3885 C CA . LYS A 1 491 ? 40.963 17.624 13.212 1.00 85.12 491 LYS A CA 1
ATOM 3886 C C . LYS A 1 491 ? 41.132 18.847 12.329 1.00 85.12 491 LYS A C 1
ATOM 3888 O O . LYS A 1 491 ? 42.053 18.795 11.488 1.00 85.12 491 LYS A O 1
#

pLDDT: mean 82.49, std 17.81, range [33.81, 97.81]